Protein AF-0000000084450199 (afdb_homodimer)

Solvent-accessible surface area (backbone atoms only — not comparable to full-atom values): 35442 Å² total; per-residue (Å²): 128,78,52,45,76,38,42,35,34,35,48,80,27,48,44,39,43,38,45,66,74,61,72,38,72,44,80,65,44,39,74,45,68,40,74,38,84,52,64,68,60,46,33,51,41,38,74,77,61,57,73,44,46,26,28,48,34,49,37,42,57,51,51,33,37,44,73,74,66,46,65,63,56,43,25,42,56,40,64,78,24,54,51,70,50,61,66,27,31,33,23,17,51,89,69,32,88,51,70,58,50,50,48,63,31,38,33,25,26,42,45,78,72,38,38,48,30,44,51,41,52,40,46,39,35,76,77,54,64,33,52,70,88,47,31,37,36,34,24,12,20,49,84,43,46,23,58,66,65,84,76,95,67,80,78,62,77,54,93,71,59,68,46,69,38,75,45,82,81,43,17,41,25,50,31,24,74,74,54,76,15,38,25,36,39,33,54,59,74,45,75,47,54,81,70,41,91,51,31,41,48,75,40,79,62,26,68,61,52,50,47,52,47,25,70,74,61,59,45,68,43,67,38,23,26,34,31,24,32,32,68,55,38,72,75,37,63,67,51,50,25,40,49,50,45,27,47,50,51,8,30,50,53,38,52,57,48,59,67,38,66,61,54,43,35,49,103,47,84,55,50,67,58,52,52,53,50,35,36,72,63,56,70,45,76,80,74,71,56,42,60,79,81,36,40,58,30,53,53,46,52,44,49,35,35,31,76,67,28,51,32,97,59,73,71,68,71,73,77,61,35,56,81,65,62,82,73,77,69,74,83,117,128,79,52,46,77,37,43,36,36,35,49,80,29,49,46,40,43,37,45,67,74,59,72,39,72,42,80,67,44,40,76,45,67,40,76,38,82,50,63,66,61,45,34,49,41,38,74,74,63,57,73,44,48,26,27,45,33,49,37,43,57,52,52,35,38,43,71,73,66,47,65,62,55,42,25,42,55,41,63,79,23,54,52,70,50,63,67,28,32,33,25,16,52,91,69,32,85,51,73,59,51,50,48,64,30,40,33,25,26,44,44,78,76,38,38,49,30,45,50,41,52,40,46,39,35,76,76,55,65,32,51,69,88,47,31,35,37,33,24,13,22,48,83,43,47,22,55,60,69,82,73,94,67,81,76,62,76,55,94,67,60,68,46,69,36,75,44,80,81,42,16,40,24,49,31,23,74,76,52,74,15,38,24,37,38,33,53,59,75,44,78,45,54,82,72,40,89,51,31,40,48,74,40,81,61,25,67,60,54,51,47,51,48,24,70,74,61,60,46,69,42,69,39,22,27,33,31,25,31,30,69,57,38,72,75,36,65,66,50,51,26,42,50,49,46,27,48,50,52,7,30,50,54,38,51,57,48,59,66,38,68,62,54,44,37,49,102,47,85,55,50,68,58,53,52,51,50,35,36,72,63,55,71,46,77,82,74,72,56,43,59,78,81,35,41,58,29,54,52,47,52,43,49,35,35,32,77,66,28,51,31,96,59,73,70,66,71,73,79,61,35,54,80,63,63,83,74,78,70,74,83,115

Sequence (664 aa):
MPPLNVNFACALYDRMVPLSTGEVPTPGLNVNFVEVQHPRDIFDRMVANKEFDVSELSASEYITRHVAGDRSFVAIPVFASRVFRHSFICVNTNIIKKPEDLNGKRIGVQLYHMTAAVYIRGILQHEYGVDLSTIEWVQGKMETPGSHGQPSVLPLLKPVNITNNTDPTKSLSDLLESGEVAATIGADIPACLNKVPHVQRLFPNFKDVESDYYKRTGIFPIMHLVAFRREFYEANKFVASALFNALEDSKEIARKRMESLGALRYMLPWLGRDLDEIQETFGGDCWPYGLEENRKTLEAVVQFLYEQNMIERTVPIEELFAPVRRINFRIGMPPLNVNFACALYDRMVPLSTGEVPTPGLNVNFVEVQHPRDIFDRMVANKEFDVSELSASEYITRHVAGDRSFVAIPVFASRVFRHSFICVNTNIIKKPEDLNGKRIGVQLYHMTAAVYIRGILQHEYGVDLSTIEWVQGKMETPGSHGQPSVLPLLKPVNITNNTDPTKSLSDLLESGEVAATIGADIPACLNKVPHVQRLFPNFKDVESDYYKRTGIFPIMHLVAFRREFYEANKFVASALFNALEDSKEIARKRMESLGALRYMLPWLGRDLDEIQETFGGDCWPYGLEENRKTLEAVVQFLYEQNMIERTVPIEELFAPVRRINFRIG

InterPro domains:
  IPR015168 SsuA/THI5-like [PF09084] (28-140)

Radius of gyration: 26.81 Å; Cα contacts (8 Å, |Δi|>4): 1316; chains: 2; bounding box: 63×76×67 Å

Secondary structure (DSSP, 8-state):
-PPEEEEEEE---GGGHHHHTT-S--TTEEEEEEE-SSHHHHHHHHHHH--SSEEEEEHHHHHHHHHTT--SEEEEEEEEEE---GGG-EEETTT-SSGGGGTT-EEEES-TTSHHHHHHHHHHHHHH---GGGPEEEE--SSSSS-------PPPSS---EEE---SS--HHHHHHHTSSSEEESSS--TTTTTSTTEEES-TTHHHHHHHHHHHH----EEEEEEEEHHHHHH-TTHHHHHHHHHHHHHHHHHHHHH-TTS-SSS-TTHHHHHHHHHHHHSS-SS--SSGGGHHHHHHHHHHHHHTTSSSS---GGGGB-----------/-PPEEEEEEE---GGGHHHHTT-S--TTEEEEEEE-SSHHHHHHHHHHH--SSEEEEEHHHHHHHHHTT--SEEEEEEEEEE---GGG-EEETTT-SSGGGGTT-EEEES-TTSHHHHHHHHHHHHHH---GGGPEEEE--SSSSS-------PPPSS---EEE---SS--HHHHHHHTSSSEEESSS--TTTTTSTTEEES-TTHHHHHHHHHHHH----EEEEEEEEHHHHHH-TTHHHHHHHHHHHHHHHHHHHHH-TTS-SSS-TTHHHHHHHHHHHHSS-SS--SSGGGHHHHHHHHHHHHHTTSSSS---GGGGB-----------

Structure (mmCIF, N/CA/C/O backbone):
data_AF-0000000084450199-model_v1
#
loop_
_entity.id
_entity.type
_entity.pdbx_description
1 polymer 'SsuA/THI5-like domain-containing protein'
#
loop_
_atom_site.group_PDB
_atom_site.id
_atom_site.type_symbol
_atom_site.label_atom_id
_atom_site.label_alt_id
_atom_site.label_comp_id
_atom_site.label_asym_id
_atom_site.label_entity_id
_atom_site.label_seq_id
_atom_site.pdbx_PDB_ins_code
_atom_site.Cartn_x
_atom_site.Cartn_y
_atom_site.Cartn_z
_atom_site.occupancy
_atom_site.B_iso_or_equiv
_atom_site.auth_seq_id
_atom_site.auth_comp_id
_atom_site.auth_asym_id
_atom_site.auth_atom_id
_atom_site.pdbx_PDB_model_num
ATOM 1 N N . MET A 1 1 ? 24.859 21.297 -21.969 1 72.12 1 MET A N 1
ATOM 2 C CA . MET A 1 1 ? 25.078 21.641 -20.578 1 72.12 1 MET A CA 1
ATOM 3 C C . MET A 1 1 ? 24.703 20.5 -19.656 1 72.12 1 MET A C 1
ATOM 5 O O . MET A 1 1 ? 23.828 19.688 -19.984 1 72.12 1 MET A O 1
ATOM 9 N N . PRO A 1 2 ? 25.453 20.391 -18.688 1 90.44 2 PRO A N 1
ATOM 10 C CA . PRO A 1 2 ? 25.125 19.312 -17.766 1 90.44 2 PRO A CA 1
ATOM 11 C C . PRO A 1 2 ? 23.75 19.484 -17.109 1 90.44 2 PRO A C 1
ATOM 13 O O . PRO A 1 2 ? 23.266 20.609 -16.984 1 90.44 2 PRO A O 1
ATOM 16 N N . PRO A 1 3 ? 23.062 18.438 -16.906 1 94.31 3 PRO A N 1
ATOM 17 C CA . PRO A 1 3 ? 21.766 18.516 -16.234 1 94.31 3 PRO A CA 1
ATOM 18 C C . PRO A 1 3 ? 21.859 19.234 -14.875 1 94.31 3 PRO A C 1
ATOM 20 O O . PRO A 1 3 ? 22.922 19.219 -14.25 1 94.31 3 PRO A O 1
ATOM 23 N N . LEU A 1 4 ? 20.859 19.984 -14.555 1 97.5 4 LEU A N 1
ATOM 24 C CA . LEU A 1 4 ? 20.781 20.688 -13.273 1 97.5 4 LEU A CA 1
ATOM 25 C C . LEU A 1 4 ? 20.625 19.688 -12.125 1 97.5 4 LEU A C 1
ATOM 27 O O . LEU A 1 4 ? 19.719 18.844 -12.148 1 97.5 4 LEU A O 1
ATOM 31 N N . ASN A 1 5 ? 21.484 19.766 -11.18 1 97.62 5 ASN A N 1
ATOM 32 C CA . ASN A 1 5 ? 21.344 18.938 -9.977 1 97.62 5 ASN A CA 1
ATOM 33 C C . ASN A 1 5 ? 20.203 19.438 -9.094 1 97.62 5 ASN A C 1
ATOM 35 O O . ASN A 1 5 ? 20.094 20.625 -8.82 1 97.62 5 ASN A O 1
ATOM 39 N N . VAL A 1 6 ? 19.328 18.562 -8.703 1 98.25 6 VAL A N 1
ATOM 40 C CA . VAL A 1 6 ? 18.188 18.891 -7.863 1 98.25 6 VAL A CA 1
ATOM 41 C C . VAL A 1 6 ? 18.125 17.938 -6.672 1 98.25 6 VAL A C 1
ATOM 43 O O . VAL A 1 6 ? 17.922 16.734 -6.848 1 98.25 6 VAL A O 1
ATOM 46 N N . ASN A 1 7 ? 18.344 18.422 -5.441 1 98.44 7 ASN A N 1
ATOM 47 C CA . ASN A 1 7 ? 18.141 17.641 -4.227 1 98.44 7 ASN A CA 1
ATOM 48 C C . ASN A 1 7 ? 16.672 17.625 -3.799 1 98.44 7 ASN A C 1
ATOM 50 O O . ASN A 1 7 ? 16.172 18.641 -3.309 1 98.44 7 ASN A O 1
ATOM 54 N N . PHE A 1 8 ? 16 16.453 -3.977 1 98.56 8 PHE A N 1
ATOM 55 C CA . PHE A 1 8 ? 14.578 16.297 -3.691 1 98.56 8 PHE A CA 1
ATOM 56 C C . PHE A 1 8 ? 14.359 15.406 -2.473 1 98.56 8 PHE A C 1
ATOM 58 O O . PHE A 1 8 ? 14.578 14.195 -2.537 1 98.56 8 PHE A O 1
ATOM 65 N N . ALA A 1 9 ? 13.906 15.977 -1.361 1 98.56 9 ALA A N 1
ATOM 66 C CA . ALA A 1 9 ? 13.648 15.219 -0.141 1 98.56 9 ALA A CA 1
ATOM 67 C C . ALA A 1 9 ? 12.18 14.812 -0.057 1 98.56 9 ALA A C 1
ATOM 69 O O . ALA A 1 9 ? 11.281 15.648 -0.179 1 98.56 9 ALA A O 1
ATOM 70 N N . CYS A 1 10 ? 11.922 13.57 0.106 1 98.12 10 CYS A N 1
ATOM 71 C CA . CYS A 1 10 ? 10.57 13.008 0.173 1 98.12 10 CYS A CA 1
ATOM 72 C C . CYS A 1 10 ? 10.602 11.609 0.78 1 98.12 10 CYS A C 1
ATOM 74 O O . CYS A 1 10 ? 11.633 10.945 0.767 1 98.12 10 CYS A O 1
ATOM 76 N N . ALA A 1 11 ? 9.555 11.258 1.49 1 96.62 11 ALA A N 1
ATOM 77 C CA . ALA A 1 11 ? 9.43 9.836 1.825 1 96.62 11 ALA A CA 1
ATOM 78 C C . ALA A 1 11 ? 9.344 8.984 0.566 1 96.62 11 ALA A C 1
ATOM 80 O O . ALA A 1 11 ? 8.898 9.453 -0.483 1 96.62 11 ALA A O 1
ATOM 81 N N . LEU A 1 12 ? 9.773 7.785 0.641 1 96.56 12 LEU A N 1
ATOM 82 C CA . LEU A 1 12 ? 9.797 6.918 -0.532 1 96.56 12 LEU A CA 1
ATOM 83 C C . LEU A 1 12 ? 8.477 6.184 -0.693 1 96.56 12 LEU A C 1
ATOM 85 O O . LEU A 1 12 ? 8.422 4.957 -0.588 1 96.56 12 LEU A O 1
ATOM 89 N N . TYR A 1 13 ? 7.414 6.93 -0.997 1 97.69 13 TYR A N 1
ATOM 90 C CA . TYR A 1 13 ? 6.113 6.363 -1.343 1 97.69 13 TYR A CA 1
ATOM 91 C C . TYR A 1 13 ? 6.191 5.578 -2.646 1 97.69 13 TYR A C 1
ATOM 93 O O . TYR A 1 13 ? 7.137 5.742 -3.422 1 97.69 13 TYR A O 1
ATOM 101 N N . ASP A 1 14 ? 5.172 4.699 -2.863 1 98 14 ASP A N 1
ATOM 102 C CA . ASP A 1 14 ? 5.172 3.906 -4.09 1 98 14 ASP A CA 1
ATOM 103 C C . ASP A 1 14 ? 5.289 4.801 -5.32 1 98 14 ASP A C 1
ATOM 105 O O . ASP A 1 14 ? 6.039 4.496 -6.246 1 98 14 ASP A O 1
ATOM 109 N N . ARG A 1 15 ? 4.629 5.992 -5.312 1 98.44 15 ARG A N 1
ATOM 110 C CA . ARG A 1 15 ? 4.566 6.902 -6.453 1 98.44 15 ARG A CA 1
ATOM 111 C C . ARG A 1 15 ? 5.914 7.586 -6.68 1 98.44 15 ARG A C 1
ATOM 113 O O . ARG A 1 15 ? 6.137 8.195 -7.73 1 98.44 15 ARG A O 1
ATOM 120 N N . MET A 1 16 ? 6.898 7.453 -5.754 1 98.38 16 MET A N 1
ATOM 121 C CA . MET A 1 16 ? 8.211 8.078 -5.859 1 98.38 16 MET A CA 1
ATOM 122 C C . MET A 1 16 ? 9.273 7.066 -6.281 1 98.38 16 MET A C 1
ATOM 124 O O . MET A 1 16 ? 10.359 7.441 -6.711 1 98.38 16 MET A O 1
ATOM 128 N N . VAL A 1 17 ? 8.969 5.793 -6.195 1 97.31 17 VAL A N 1
ATOM 129 C CA . VAL A 1 17 ? 9.953 4.727 -6.359 1 97.31 17 VAL A CA 1
ATOM 130 C C . VAL A 1 17 ? 10.508 4.754 -7.781 1 97.31 17 VAL A C 1
ATOM 132 O O . VAL A 1 17 ? 11.727 4.727 -7.98 1 97.31 17 VAL A O 1
ATOM 135 N N . PRO A 1 18 ? 9.633 4.867 -8.852 1 97.25 18 PRO A N 1
ATOM 136 C CA . PRO A 1 18 ? 10.211 4.871 -10.188 1 97.25 18 PRO A CA 1
ATOM 137 C C . PRO A 1 18 ? 11.18 6.035 -10.414 1 97.25 18 PRO A C 1
ATOM 139 O O . PRO A 1 18 ? 12.164 5.895 -11.141 1 97.25 18 PRO A O 1
ATOM 142 N N . LEU A 1 19 ? 10.906 7.18 -9.797 1 97.62 19 LEU A N 1
ATOM 143 C CA . LEU A 1 19 ? 11.844 8.297 -9.891 1 97.62 19 LEU A CA 1
ATOM 144 C C . LEU A 1 19 ? 13.133 7.996 -9.133 1 97.62 19 LEU A C 1
ATOM 146 O O . LEU A 1 19 ? 14.227 8.203 -9.648 1 97.62 19 LEU A O 1
ATOM 150 N N . SER A 1 20 ? 13.023 7.473 -7.918 1 96.31 20 SER A N 1
ATOM 151 C CA . SER A 1 20 ? 14.156 7.238 -7.035 1 96.31 20 SER A CA 1
ATOM 152 C C . SER A 1 20 ? 15.102 6.191 -7.613 1 96.31 20 SER A C 1
ATOM 154 O O . SER A 1 20 ? 16.312 6.246 -7.383 1 96.31 20 SER A O 1
ATOM 156 N N . THR A 1 21 ? 14.547 5.25 -8.359 1 92.75 21 THR A N 1
ATOM 157 C CA . THR A 1 21 ? 15.359 4.164 -8.891 1 92.75 21 THR A CA 1
ATOM 158 C C . THR A 1 21 ? 15.906 4.527 -10.273 1 92.75 21 THR A C 1
ATOM 160 O O . THR A 1 21 ? 16.625 3.732 -10.891 1 92.75 21 THR A O 1
ATOM 163 N N . GLY A 1 22 ? 15.477 5.719 -10.812 1 93.5 22 GLY A N 1
ATOM 164 C CA . GLY A 1 22 ? 16.016 6.191 -12.078 1 93.5 22 GLY A CA 1
ATOM 165 C C . GLY A 1 22 ? 15.258 5.68 -13.281 1 93.5 22 GLY A C 1
ATOM 166 O O . GLY A 1 22 ? 15.711 5.816 -14.422 1 93.5 22 GLY A O 1
ATOM 167 N N . GLU A 1 23 ? 14.133 5.121 -13.047 1 92.81 23 GLU A N 1
ATOM 168 C CA . GLU A 1 23 ? 13.352 4.551 -14.133 1 92.81 23 GLU A CA 1
ATOM 169 C C . GLU A 1 23 ? 12.695 5.641 -14.977 1 92.81 23 GLU A C 1
ATOM 171 O O . GLU A 1 23 ? 12.398 5.43 -16.156 1 92.81 23 GLU A O 1
ATOM 176 N N . VAL A 1 24 ? 12.438 6.797 -14.375 1 95.25 24 VAL A N 1
ATOM 177 C CA . VAL A 1 24 ? 11.742 7.895 -15.047 1 95.25 24 VAL A CA 1
ATOM 178 C C . VAL A 1 24 ? 12.766 8.852 -15.648 1 95.25 24 VAL A C 1
ATOM 180 O O . VAL A 1 24 ? 13.711 9.266 -14.977 1 95.25 24 VAL A O 1
ATOM 183 N N . PRO A 1 25 ? 12.57 9.172 -16.922 1 92.12 25 PRO A N 1
ATOM 184 C CA . PRO A 1 25 ? 13.43 10.211 -17.5 1 92.12 25 PRO A CA 1
ATOM 185 C C . PRO A 1 25 ? 13.234 11.57 -16.828 1 92.12 25 PRO A C 1
ATOM 187 O O . PRO A 1 25 ? 12.109 11.938 -16.484 1 92.12 25 PRO A O 1
ATOM 190 N N . THR A 1 26 ? 14.266 12.242 -16.594 1 94.12 26 THR A N 1
ATOM 191 C CA . THR A 1 26 ? 14.25 13.586 -16.016 1 94.12 26 THR A CA 1
ATOM 192 C C . THR A 1 26 ? 15.031 14.555 -16.906 1 94.12 26 THR A C 1
ATOM 194 O O . THR A 1 26 ? 16.078 15.07 -16.484 1 94.12 26 THR A O 1
ATOM 197 N N . PRO A 1 27 ? 14.492 14.852 -18.078 1 91.88 27 PRO A N 1
ATOM 198 C CA . PRO A 1 27 ? 15.25 15.711 -18.984 1 91.88 27 PRO A CA 1
ATOM 199 C C . PRO A 1 27 ? 15.648 17.047 -18.344 1 91.88 27 PRO A C 1
ATOM 201 O O . PRO A 1 27 ? 14.797 17.75 -17.797 1 91.88 27 PRO A O 1
ATOM 204 N N . GLY A 1 28 ? 16.953 17.281 -18.422 1 95.31 28 GLY A N 1
ATOM 205 C CA . GLY A 1 28 ? 17.484 18.531 -17.922 1 95.31 28 GLY A CA 1
ATOM 206 C C . GLY A 1 28 ? 17.781 18.516 -16.438 1 95.31 28 GLY A C 1
ATOM 207 O O . GLY A 1 28 ? 18.297 19.484 -15.883 1 95.31 28 GLY A O 1
ATOM 208 N N . LEU A 1 29 ? 17.453 17.375 -15.805 1 97.5 29 LEU A N 1
ATOM 209 C CA . LEU A 1 29 ? 17.641 17.297 -14.359 1 97.5 29 LEU A CA 1
ATOM 210 C C . LEU A 1 29 ? 18.484 16.094 -13.977 1 97.5 29 LEU A C 1
ATOM 212 O O . LEU A 1 29 ? 18.453 15.07 -14.672 1 97.5 29 LEU A O 1
ATOM 216 N N . ASN A 1 30 ? 19.281 16.297 -13.109 1 97.44 30 ASN A N 1
ATOM 217 C CA . ASN A 1 30 ? 19.875 15.227 -12.305 1 97.44 30 ASN A CA 1
ATOM 218 C C . ASN A 1 30 ? 19.297 15.211 -10.891 1 97.44 30 ASN A C 1
ATOM 220 O O . ASN A 1 30 ? 19.797 15.922 -10.008 1 97.44 30 ASN A O 1
ATOM 224 N N . VAL A 1 31 ? 18.297 14.32 -10.664 1 97.88 31 VAL A N 1
ATOM 225 C CA . VAL A 1 31 ? 17.547 14.352 -9.414 1 97.88 31 VAL A CA 1
ATOM 226 C C . VAL A 1 31 ? 18.25 13.469 -8.375 1 97.88 31 VAL A C 1
ATOM 228 O O . VAL A 1 31 ? 18.375 12.258 -8.57 1 97.88 31 VAL A O 1
ATOM 231 N N . ASN A 1 32 ? 18.766 14.062 -7.426 1 97.69 32 ASN A N 1
ATOM 232 C CA . ASN A 1 32 ? 19.203 13.359 -6.227 1 97.69 32 ASN A CA 1
ATOM 233 C C . ASN A 1 32 ? 18.078 13.18 -5.227 1 97.69 32 ASN A C 1
ATOM 235 O O . ASN A 1 32 ? 17.766 14.094 -4.457 1 97.69 32 ASN A O 1
ATOM 239 N N . PHE A 1 33 ? 17.453 11.961 -5.219 1 97.25 33 PHE A N 1
ATOM 240 C CA . PHE A 1 33 ? 16.344 11.672 -4.316 1 97.25 33 PHE A CA 1
ATOM 241 C C . PHE A 1 33 ? 16.859 11.422 -2.902 1 97.25 33 PHE A C 1
ATOM 243 O O . PHE A 1 33 ? 17.562 10.445 -2.658 1 97.25 33 PHE A O 1
ATOM 250 N N . VAL A 1 34 ? 16.5 12.266 -2.023 1 97.19 34 VAL A N 1
ATOM 251 C CA . VAL A 1 34 ? 16.891 12.148 -0.622 1 97.19 34 VAL A CA 1
ATOM 252 C C . VAL A 1 34 ? 15.734 11.562 0.191 1 97.19 34 VAL A C 1
ATOM 254 O O . VAL A 1 34 ? 14.805 12.281 0.571 1 97.19 34 VAL A O 1
ATOM 257 N N . GLU A 1 35 ? 15.867 10.32 0.477 1 95.19 35 GLU A N 1
ATOM 258 C CA . GLU A 1 35 ? 14.805 9.633 1.206 1 95.19 35 GLU A CA 1
ATOM 259 C C . GLU A 1 35 ? 14.836 9.984 2.689 1 95.19 35 GLU A C 1
ATOM 261 O O . GLU A 1 35 ? 15.867 9.828 3.352 1 95.19 35 GLU A O 1
ATOM 266 N N . VAL A 1 36 ? 13.719 10.516 3.154 1 92.5 36 VAL A N 1
ATOM 267 C CA . VAL A 1 36 ? 13.5 10.758 4.574 1 92.5 36 VAL A CA 1
ATOM 268 C C . VAL A 1 36 ? 12.195 10.102 5.016 1 92.5 36 VAL A C 1
ATOM 270 O O . VAL A 1 36 ? 11.141 10.352 4.434 1 92.5 36 VAL A O 1
ATOM 273 N N . GLN A 1 37 ? 12.234 9.273 5.961 1 86.38 37 GLN A N 1
ATOM 274 C CA . GLN A 1 37 ? 11.117 8.391 6.273 1 86.38 37 GLN A CA 1
ATOM 275 C C . GLN A 1 37 ? 9.969 9.164 6.918 1 86.38 37 GLN A C 1
ATOM 277 O O . GLN A 1 37 ? 8.805 8.992 6.543 1 86.38 37 GLN A O 1
ATOM 282 N N . HIS A 1 38 ? 10.289 10.039 7.801 1 87.62 38 HIS A N 1
ATOM 283 C CA . HIS A 1 38 ? 9.227 10.75 8.516 1 87.62 38 HIS A CA 1
ATOM 284 C C . HIS A 1 38 ? 9 12.141 7.93 1 87.62 38 HIS A C 1
ATOM 286 O O . HIS A 1 38 ? 9.898 12.984 7.973 1 87.62 38 HIS A O 1
ATOM 292 N N . PRO A 1 39 ? 7.836 12.445 7.5 1 90.25 39 PRO A N 1
ATOM 293 C CA . PRO A 1 39 ? 7.559 13.727 6.84 1 90.25 39 PRO A CA 1
ATOM 294 C C . PRO A 1 39 ? 7.906 14.93 7.715 1 90.25 39 PRO A C 1
ATOM 296 O O . PRO A 1 39 ? 8.438 15.93 7.223 1 90.25 39 PRO A O 1
ATOM 299 N N . ARG A 1 40 ? 7.652 14.82 8.984 1 85.94 40 ARG A N 1
ATOM 300 C CA . ARG A 1 40 ? 7.922 15.945 9.883 1 85.94 40 ARG A CA 1
ATOM 301 C C . ARG A 1 40 ? 9.398 16.328 9.852 1 85.94 40 ARG A C 1
ATOM 303 O O . ARG A 1 40 ? 9.742 17.5 9.953 1 85.94 40 ARG A O 1
ATOM 310 N N . ASP A 1 41 ? 10.227 15.328 9.734 1 89.12 41 ASP A N 1
ATOM 311 C CA . ASP A 1 41 ? 11.664 15.586 9.633 1 89.12 41 ASP A CA 1
ATOM 312 C C . ASP A 1 41 ? 11.984 16.375 8.367 1 89.12 41 ASP A C 1
ATOM 314 O O . ASP A 1 41 ? 12.852 17.266 8.391 1 89.12 41 ASP A O 1
ATOM 318 N N . ILE A 1 42 ? 11.328 16.125 7.309 1 92.88 42 ILE A N 1
ATOM 319 C CA . ILE A 1 42 ? 11.523 16.828 6.043 1 92.88 42 ILE A CA 1
ATOM 320 C C . ILE A 1 42 ? 11.086 18.297 6.188 1 92.88 42 ILE A C 1
ATOM 322 O O . ILE A 1 42 ? 11.82 19.203 5.812 1 92.88 42 ILE A O 1
ATOM 326 N N . PHE A 1 43 ? 9.922 18.453 6.766 1 91.38 43 PHE A N 1
ATOM 327 C CA . PHE A 1 43 ? 9.336 19.781 6.902 1 91.38 43 PHE A CA 1
ATOM 328 C C . PHE A 1 43 ? 10.234 20.688 7.734 1 91.38 43 PHE A C 1
ATOM 330 O O . PHE A 1 43 ? 10.539 21.812 7.328 1 91.38 43 PHE A O 1
ATOM 337 N N . ASP A 1 44 ? 10.656 20.125 8.852 1 88.44 44 ASP A N 1
ATOM 338 C CA . ASP A 1 44 ? 11.477 20.906 9.773 1 88.44 44 ASP A CA 1
ATOM 339 C C . ASP A 1 44 ? 12.812 21.281 9.125 1 88.44 44 ASP A C 1
ATOM 341 O O . ASP A 1 44 ? 13.258 22.438 9.242 1 88.44 44 ASP A O 1
ATOM 345 N N . ARG A 1 45 ? 13.406 20.375 8.469 1 91.38 45 ARG A N 1
ATOM 346 C CA . ARG A 1 45 ? 14.688 20.625 7.812 1 91.38 45 ARG A CA 1
ATOM 347 C C . ARG A 1 45 ? 14.539 21.625 6.676 1 91.38 45 ARG A C 1
ATOM 349 O O . ARG A 1 45 ? 15.422 22.469 6.469 1 91.38 45 ARG A O 1
ATOM 356 N N . MET A 1 46 ? 13.438 21.562 5.953 1 92.62 46 MET A N 1
ATOM 357 C CA . MET A 1 46 ? 13.211 22.453 4.824 1 92.62 46 MET A CA 1
ATOM 358 C C . MET A 1 46 ? 12.844 23.859 5.305 1 92.62 46 MET A C 1
ATOM 360 O O . MET A 1 46 ? 13.43 24.844 4.859 1 92.62 46 MET A O 1
ATOM 364 N N . VAL A 1 47 ? 11.906 23.969 6.219 1 88.31 47 VAL A N 1
ATOM 365 C CA . VAL A 1 47 ? 11.367 25.25 6.656 1 88.31 47 VAL A CA 1
ATOM 366 C C . VAL A 1 47 ? 12.406 25.969 7.512 1 88.31 47 VAL A C 1
ATOM 368 O O . VAL A 1 47 ? 12.609 27.188 7.359 1 88.31 47 VAL A O 1
ATOM 371 N N . ALA A 1 48 ? 13.094 25.219 8.352 1 85.25 48 ALA A N 1
ATOM 372 C CA . ALA A 1 48 ? 14.031 25.859 9.281 1 85.25 48 ALA A CA 1
ATOM 373 C C . ALA A 1 48 ? 15.352 26.172 8.594 1 85.25 48 ALA A C 1
ATOM 375 O O . ALA A 1 48 ? 15.938 27.234 8.812 1 85.25 48 ALA A O 1
ATOM 376 N N . ASN A 1 49 ? 15.766 25.203 7.73 1 89.25 49 ASN A N 1
ATOM 377 C CA . ASN A 1 49 ? 17.156 25.297 7.281 1 89.25 49 ASN A CA 1
ATOM 378 C C . ASN A 1 49 ? 17.25 25.375 5.762 1 89.25 49 ASN A C 1
ATOM 380 O O . ASN A 1 49 ? 18.328 25.547 5.211 1 89.25 49 ASN A O 1
ATOM 384 N N . LYS A 1 50 ? 16.188 25.234 5.094 1 91.81 50 LYS A N 1
ATOM 385 C CA . LYS A 1 50 ? 16.188 25.25 3.635 1 91.81 50 LYS A CA 1
ATOM 386 C C . LYS A 1 50 ? 17.266 24.312 3.074 1 91.81 50 LYS A C 1
ATOM 388 O O . LYS A 1 50 ? 18.062 24.719 2.225 1 91.81 50 LYS A O 1
ATOM 393 N N . GLU A 1 51 ? 17.25 23.094 3.559 1 94.69 51 GLU A N 1
ATOM 394 C CA . GLU A 1 51 ? 18.312 22.141 3.324 1 94.69 51 GLU A CA 1
ATOM 395 C C . GLU A 1 51 ? 18.234 21.562 1.916 1 94.69 51 GLU A C 1
ATOM 397 O O . GLU A 1 51 ? 19.234 21.078 1.381 1 94.69 51 GLU A O 1
ATOM 402 N N . PHE A 1 52 ? 17.125 21.562 1.309 1 98.19 52 PHE A N 1
ATOM 403 C CA . PHE A 1 52 ? 16.906 20.906 0.028 1 98.19 52 PHE A CA 1
ATOM 404 C C . PHE A 1 52 ? 16.484 21.906 -1.039 1 98.19 52 PHE A C 1
ATOM 406 O O . PHE A 1 52 ? 16.031 23.016 -0.719 1 98.19 52 PHE A O 1
ATOM 413 N N . ASP A 1 53 ? 16.703 21.609 -2.326 1 98.5 53 ASP A N 1
ATOM 414 C CA . ASP A 1 53 ? 16.219 22.453 -3.416 1 98.5 53 ASP A CA 1
ATOM 415 C C . ASP A 1 53 ? 14.695 22.359 -3.537 1 98.5 53 ASP A C 1
ATOM 417 O O . ASP A 1 53 ? 14.031 23.328 -3.887 1 98.5 53 ASP A O 1
ATOM 421 N N . VAL A 1 54 ? 14.211 21.172 -3.314 1 98.56 54 VAL A N 1
ATOM 422 C CA . VAL A 1 54 ? 12.789 20.859 -3.383 1 98.56 54 VAL A CA 1
ATOM 423 C C . VAL A 1 54 ? 12.461 19.734 -2.395 1 98.56 54 VAL A C 1
ATOM 425 O O . VAL A 1 54 ? 13.312 18.906 -2.088 1 98.56 54 VAL A O 1
ATOM 428 N N . SER A 1 55 ? 11.227 19.75 -1.796 1 98.5 55 SER A N 1
ATOM 429 C CA . SER A 1 55 ? 10.859 18.703 -0.841 1 98.5 55 SER A CA 1
ATOM 430 C C . SER A 1 55 ? 9.352 18.562 -0.728 1 98.5 55 SER A C 1
ATOM 432 O O . SER A 1 55 ? 8.602 19.438 -1.189 1 98.5 55 SER A O 1
ATOM 434 N N . GLU A 1 56 ? 8.992 17.438 -0.196 1 97.88 56 GLU A N 1
ATOM 435 C CA . GLU A 1 56 ? 7.652 17.297 0.371 1 97.88 56 GLU A CA 1
ATOM 436 C C . GLU A 1 56 ? 7.422 18.281 1.512 1 97.88 56 GLU A C 1
ATOM 438 O O . GLU A 1 56 ? 8.32 18.531 2.318 1 97.88 56 GLU A O 1
ATOM 443 N N . LEU A 1 57 ? 6.238 18.922 1.556 1 97.19 57 LEU A N 1
ATOM 444 C CA . LEU A 1 57 ? 5.91 19.906 2.576 1 97.19 57 LEU A CA 1
ATOM 445 C C . LEU A 1 57 ? 4.441 19.797 2.98 1 97.19 57 LEU A C 1
ATOM 447 O O . LEU A 1 57 ? 3.596 19.422 2.168 1 97.19 57 LEU A O 1
ATOM 451 N N . SER A 1 58 ? 4.16 20.109 4.223 1 96.5 58 SER A N 1
ATOM 452 C CA . SER A 1 58 ? 2.787 20.141 4.711 1 96.5 58 SER A CA 1
ATOM 453 C C . SER A 1 58 ? 1.941 21.141 3.939 1 96.5 58 SER A C 1
ATOM 455 O O . SER A 1 58 ? 2.344 22.297 3.762 1 96.5 58 SER A O 1
ATOM 457 N N . ALA A 1 59 ? 0.75 20.734 3.518 1 97.88 59 ALA A N 1
ATOM 458 C CA . ALA A 1 59 ? -0.123 21.609 2.75 1 97.88 59 ALA A CA 1
ATOM 459 C C . ALA A 1 59 ? -0.568 22.812 3.59 1 97.88 59 ALA A C 1
ATOM 461 O O . ALA A 1 59 ? -0.481 23.953 3.145 1 97.88 59 ALA A O 1
ATOM 462 N N . SER A 1 60 ? -0.982 22.531 4.789 1 96.94 60 SER A N 1
ATOM 463 C CA . SER A 1 60 ? -1.455 23.609 5.648 1 96.94 60 SER A CA 1
ATOM 464 C C . SER A 1 60 ? -0.335 24.594 5.965 1 96.94 60 SER A C 1
ATOM 466 O O . SER A 1 60 ? -0.542 25.812 5.934 1 96.94 60 SER A O 1
ATOM 468 N N . GLU A 1 61 ? 0.832 24.062 6.262 1 94.06 61 GLU A N 1
ATOM 469 C CA . GLU A 1 61 ? 1.965 24.938 6.574 1 94.06 61 GLU A CA 1
ATOM 470 C C . GLU A 1 61 ? 2.334 25.812 5.383 1 94.06 61 GLU A C 1
ATOM 472 O O . GLU A 1 61 ? 2.578 27 5.539 1 94.06 61 GLU A O 1
ATOM 477 N N . TYR A 1 62 ? 2.404 25.25 4.258 1 97.12 62 TYR A N 1
ATOM 478 C CA . TYR A 1 62 ? 2.758 26 3.053 1 97.12 62 TYR A CA 1
ATOM 479 C C . TYR A 1 62 ? 1.762 27.109 2.787 1 97.12 62 TYR A C 1
ATOM 481 O O . TYR A 1 62 ? 2.154 28.266 2.58 1 97.12 62 TYR A O 1
ATOM 489 N N . ILE A 1 63 ? 0.466 26.797 2.812 1 98.25 63 ILE A N 1
ATOM 490 C CA . ILE A 1 63 ? -0.577 27.75 2.457 1 98.25 63 ILE A CA 1
ATOM 491 C C . ILE A 1 63 ? -0.621 28.875 3.49 1 98.25 63 ILE A C 1
ATOM 493 O O . ILE A 1 63 ? -0.728 30.047 3.135 1 98.25 63 ILE A O 1
ATOM 497 N N . THR A 1 64 ? -0.561 28.516 4.75 1 97.25 64 THR A N 1
ATOM 498 C CA . THR A 1 64 ? -0.599 29.516 5.816 1 97.25 64 THR A CA 1
ATOM 499 C C . THR A 1 64 ? 0.562 30.5 5.68 1 97.25 64 THR A C 1
ATOM 501 O O . THR A 1 64 ? 0.37 31.703 5.781 1 97.25 64 THR A O 1
ATOM 504 N N . ARG A 1 65 ? 1.738 30 5.398 1 95.5 65 ARG A N 1
ATOM 505 C CA . ARG A 1 65 ? 2.908 30.844 5.219 1 95.5 65 ARG A CA 1
ATOM 506 C C . ARG A 1 65 ? 2.754 31.734 3.99 1 95.5 65 ARG A C 1
ATOM 508 O O . ARG A 1 65 ? 3.059 32.938 4.039 1 95.5 65 ARG A O 1
ATOM 515 N N . HIS A 1 66 ? 2.307 31.141 2.969 1 97 66 HIS A N 1
ATOM 516 C CA . HIS A 1 66 ? 2.119 31.891 1.727 1 97 66 HIS A CA 1
ATOM 517 C C . HIS A 1 66 ? 1.162 33.062 1.921 1 97 66 HIS A C 1
ATOM 519 O O . HIS A 1 66 ? 1.455 34.188 1.503 1 97 66 HIS A O 1
ATOM 525 N N . VAL A 1 67 ? 0.048 32.781 2.525 1 97.44 67 VAL A N 1
ATOM 526 C CA . VAL A 1 67 ? -0.98 33.812 2.705 1 97.44 67 VAL A CA 1
ATOM 527 C C . VAL A 1 67 ? -0.485 34.875 3.678 1 97.44 67 VAL A C 1
ATOM 529 O O . VAL A 1 67 ? -0.834 36.062 3.549 1 97.44 67 VAL A O 1
ATOM 532 N N . ALA A 1 68 ? 0.399 34.531 4.609 1 96.56 68 ALA A N 1
ATOM 533 C CA . ALA A 1 68 ? 0.967 35.469 5.578 1 96.56 68 ALA A CA 1
ATOM 534 C C . ALA A 1 68 ? 2.059 36.312 4.941 1 96.56 68 ALA A C 1
ATOM 536 O O . ALA A 1 68 ? 2.615 37.188 5.59 1 96.56 68 ALA A O 1
ATOM 537 N N . GLY A 1 69 ? 2.416 36 3.701 1 96.44 69 GLY A N 1
ATOM 538 C CA . GLY A 1 69 ? 3.363 36.844 2.979 1 96.44 69 GLY A CA 1
ATOM 539 C C . GLY A 1 69 ? 4.742 36.219 2.865 1 96.44 69 GLY A C 1
ATOM 540 O O . GLY A 1 69 ? 5.648 36.812 2.277 1 96.44 69 GLY A O 1
ATOM 541 N N . ASP A 1 70 ? 4.848 35 3.463 1 94.38 70 ASP A N 1
ATOM 542 C CA . ASP A 1 70 ? 6.102 34.281 3.33 1 94.38 70 ASP A CA 1
ATOM 543 C C . ASP A 1 70 ? 6.234 33.656 1.942 1 94.38 70 ASP A C 1
ATOM 545 O O . ASP A 1 70 ? 5.445 32.781 1.573 1 94.38 70 ASP A O 1
ATOM 549 N N . ARG A 1 71 ? 7.262 34.062 1.234 1 94.06 71 ARG A N 1
ATOM 550 C CA . ARG A 1 71 ? 7.438 33.594 -0.141 1 94.06 71 ARG A CA 1
ATOM 551 C C . ARG A 1 71 ? 8.688 32.75 -0.278 1 94.06 71 ARG A C 1
ATOM 553 O O . ARG A 1 71 ? 9.273 32.656 -1.356 1 94.06 71 ARG A O 1
ATOM 560 N N . SER A 1 72 ? 9.008 32.125 0.765 1 95.38 72 SER A N 1
ATOM 561 C CA . SER A 1 72 ? 10.242 31.344 0.796 1 95.38 72 SER A CA 1
ATOM 562 C C . SER A 1 72 ? 10.133 30.094 -0.066 1 95.38 72 SER A C 1
ATOM 564 O O . SER A 1 72 ? 11.148 29.516 -0.469 1 95.38 72 SER A O 1
ATOM 566 N N . PHE A 1 73 ? 8.898 29.703 -0.355 1 97.62 73 PHE A N 1
ATOM 567 C CA . PHE A 1 73 ? 8.703 28.453 -1.081 1 97.62 73 PHE A CA 1
ATOM 568 C C . PHE A 1 73 ? 7.758 28.656 -2.262 1 97.62 73 PHE A C 1
ATOM 570 O O . PHE A 1 73 ? 6.938 29.578 -2.254 1 97.62 73 PHE A O 1
ATOM 577 N N . VAL A 1 74 ? 7.949 27.875 -3.266 1 97.75 74 VAL A N 1
ATOM 578 C CA . VAL A 1 74 ? 7.086 27.812 -4.438 1 97.75 74 VAL A CA 1
ATOM 579 C C . VAL A 1 74 ? 6.672 26.359 -4.695 1 97.75 74 VAL A C 1
ATOM 581 O O . VAL A 1 74 ? 7.516 25.516 -4.961 1 97.75 74 VAL A O 1
ATOM 584 N N . ALA A 1 75 ? 5.383 26.094 -4.645 1 98.69 75 ALA A N 1
ATOM 585 C CA . ALA A 1 75 ? 4.902 24.719 -4.77 1 98.69 75 ALA A CA 1
ATOM 586 C C . ALA A 1 75 ? 4.531 24.406 -6.215 1 98.69 75 ALA A C 1
ATOM 588 O O . ALA A 1 75 ? 4.27 25.297 -7.012 1 98.69 75 ALA A O 1
ATOM 589 N N . ILE A 1 76 ? 4.629 23.156 -6.602 1 98.75 76 ILE A N 1
ATOM 590 C CA . ILE A 1 76 ? 4.012 22.625 -7.809 1 98.75 76 ILE A CA 1
ATOM 591 C C . ILE A 1 76 ? 2.855 21.703 -7.43 1 98.75 76 ILE A C 1
ATOM 593 O O . ILE A 1 76 ? 2.809 21.172 -6.312 1 98.75 76 ILE A O 1
ATOM 597 N N . PRO A 1 77 ? 1.838 21.516 -8.344 1 98.69 77 PRO A N 1
ATOM 598 C CA . PRO A 1 77 ? 0.646 20.734 -7.992 1 98.69 77 PRO A CA 1
ATOM 599 C C . PRO A 1 77 ? 0.881 19.234 -8.062 1 98.69 77 PRO A C 1
ATOM 601 O O . PRO A 1 77 ? 0.205 18.531 -8.82 1 98.69 77 PRO A O 1
ATOM 604 N N . VAL A 1 78 ? 1.83 18.797 -7.328 1 98.81 78 VAL A N 1
ATOM 605 C CA . VAL A 1 78 ? 2.145 17.406 -7.039 1 98.81 78 VAL A CA 1
ATOM 606 C C . VAL A 1 78 ? 1.849 17.094 -5.574 1 98.81 78 VAL A C 1
ATOM 608 O O . VAL A 1 78 ? 2.295 17.828 -4.68 1 98.81 78 VAL A O 1
ATOM 611 N N . PHE A 1 79 ? 1.098 16.078 -5.379 1 98.81 79 PHE A N 1
ATOM 612 C CA . PHE A 1 79 ? 0.599 15.812 -4.035 1 98.81 79 PHE A CA 1
ATOM 613 C C . PHE A 1 79 ? 1.108 14.469 -3.523 1 98.81 79 PHE A C 1
ATOM 615 O O . PHE A 1 79 ? 0.511 13.43 -3.801 1 98.81 79 PHE A O 1
ATOM 622 N N . ALA A 1 80 ? 2.111 14.57 -2.699 1 97.88 80 ALA A N 1
ATOM 623 C CA . ALA A 1 80 ? 2.865 13.406 -2.229 1 97.88 80 ALA A CA 1
ATOM 624 C C . ALA A 1 80 ? 2.023 12.555 -1.287 1 97.88 80 ALA A C 1
ATOM 626 O O . ALA A 1 80 ? 2.211 11.336 -1.207 1 97.88 80 ALA A O 1
ATOM 627 N N . SER A 1 81 ? 1.082 13.219 -0.572 1 98.31 81 SER A N 1
ATOM 628 C CA . SER A 1 81 ? 0.313 12.477 0.424 1 98.31 81 SER A CA 1
ATOM 629 C C . SER A 1 81 ? -1.143 12.938 0.447 1 98.31 81 SER A C 1
ATOM 631 O O . SER A 1 81 ? -1.426 14.133 0.385 1 98.31 81 SER A O 1
ATOM 633 N N . ARG A 1 82 ? -2.029 12.008 0.45 1 98.5 82 ARG A N 1
ATOM 634 C CA . ARG A 1 82 ? -3.467 12.164 0.651 1 98.5 82 ARG A CA 1
ATOM 635 C C . ARG A 1 82 ? -3.994 11.141 1.65 1 98.5 82 ARG A C 1
ATOM 637 O O . ARG A 1 82 ? -3.555 9.992 1.657 1 98.5 82 ARG A O 1
ATOM 644 N N . VAL A 1 83 ? -4.906 11.547 2.42 1 98.62 83 VAL A N 1
ATOM 645 C CA . VAL A 1 83 ? -5.504 10.625 3.375 1 98.62 83 VAL A CA 1
ATOM 646 C C . VAL A 1 83 ? -6.918 11.094 3.729 1 98.62 83 VAL A C 1
ATOM 648 O O . VAL A 1 83 ? -7.121 12.25 4.094 1 98.62 83 VAL A O 1
ATOM 651 N N . PHE A 1 84 ? -7.926 10.172 3.527 1 98.75 84 PHE A N 1
ATOM 652 C CA . PHE A 1 84 ? -9.195 10.445 4.188 1 98.75 84 PHE A CA 1
ATOM 653 C C . PHE A 1 84 ? -9.023 10.484 5.703 1 98.75 84 PHE A C 1
ATOM 655 O O . PHE A 1 84 ? -8.188 9.766 6.258 1 98.75 84 PHE A O 1
ATOM 662 N N . ARG A 1 85 ? -9.805 11.266 6.348 1 98.5 85 ARG A N 1
ATOM 663 C CA . ARG A 1 85 ? -9.453 11.523 7.742 1 98.5 85 ARG A CA 1
ATOM 664 C C . ARG A 1 85 ? -10.594 11.141 8.672 1 98.5 85 ARG A C 1
ATOM 666 O O . ARG A 1 85 ? -10.469 11.234 9.898 1 98.5 85 ARG A O 1
ATOM 673 N N . HIS A 1 86 ? -11.719 10.602 8.164 1 98.62 86 HIS A N 1
ATOM 674 C CA . HIS A 1 86 ? -12.805 10.125 9.016 1 98.62 86 HIS A CA 1
ATOM 675 C C . HIS A 1 86 ? -12.32 9.008 9.938 1 98.62 86 HIS A C 1
ATOM 677 O O . HIS A 1 86 ? -12.703 8.961 11.109 1 98.62 86 HIS A O 1
ATOM 683 N N . SER A 1 87 ? -11.445 8.211 9.422 1 97.94 87 SER A N 1
ATOM 684 C CA . SER A 1 87 ? -11.016 7.023 10.148 1 97.94 87 SER A CA 1
ATOM 685 C C . SER A 1 87 ? -10.039 7.383 11.266 1 97.94 87 SER A C 1
ATOM 687 O O . SER A 1 87 ? -9.656 6.523 12.055 1 97.94 87 SER A O 1
ATOM 689 N N . PHE A 1 88 ? -9.688 8.648 11.414 1 98.25 88 PHE A N 1
ATOM 690 C CA . PHE A 1 88 ? -8.688 9.078 12.391 1 98.25 88 PHE A CA 1
ATOM 691 C C . PHE A 1 88 ? -9.352 9.75 13.586 1 98.25 88 PHE A C 1
ATOM 693 O O . PHE A 1 88 ? -8.672 10.234 14.484 1 98.25 88 PHE A O 1
ATOM 700 N N . ILE A 1 89 ? -10.664 9.742 13.586 1 98.75 89 ILE A N 1
ATOM 701 C CA . ILE A 1 89 ? -11.414 10.242 14.734 1 98.75 89 ILE A CA 1
ATOM 702 C C . ILE A 1 89 ? -11.773 9.086 15.656 1 98.75 89 ILE A C 1
ATOM 704 O O . ILE A 1 89 ? -12.648 8.281 15.336 1 98.75 89 ILE A O 1
ATOM 708 N N . CYS A 1 90 ? -11.07 8.984 16.75 1 98.69 90 CYS A N 1
ATOM 709 C CA . CYS A 1 90 ? -11.312 7.938 17.734 1 98.69 90 CYS A CA 1
ATOM 710 C C . CYS A 1 90 ? -11.938 8.516 19 1 98.69 90 CYS A C 1
ATOM 712 O O . CYS A 1 90 ? -11.57 9.609 19.438 1 98.69 90 CYS A O 1
ATOM 714 N N . VAL A 1 91 ? -12.852 7.758 19.594 1 98.81 91 VAL A N 1
ATOM 715 C CA . VAL A 1 91 ? -13.633 8.336 20.688 1 98.81 91 VAL A CA 1
ATOM 716 C C . VAL A 1 91 ? -13.711 7.344 21.844 1 98.81 91 VAL A C 1
ATOM 718 O O . VAL A 1 91 ? -13.539 6.137 21.656 1 98.81 91 VAL A O 1
ATOM 721 N N . ASN A 1 92 ? -13.828 7.879 23.047 1 98.75 92 ASN A N 1
ATOM 722 C CA . ASN A 1 92 ? -14.32 7.113 24.188 1 98.75 92 ASN A CA 1
ATOM 723 C C . ASN A 1 92 ? -15.836 6.965 24.156 1 98.75 92 ASN A C 1
ATOM 725 O O . ASN A 1 92 ? -16.562 7.934 24.375 1 98.75 92 ASN A O 1
ATOM 729 N N . THR A 1 93 ? -16.312 5.805 23.938 1 98.19 93 THR A N 1
ATOM 730 C CA . THR A 1 93 ? -17.719 5.574 23.656 1 98.19 93 THR A CA 1
ATOM 731 C C . THR A 1 93 ? -18.562 5.766 24.922 1 98.19 93 THR A C 1
ATOM 733 O O . THR A 1 93 ? -19.797 5.848 24.844 1 98.19 93 THR A O 1
ATOM 736 N N . ASN A 1 94 ? -18 5.836 26.078 1 98.19 94 ASN A N 1
ATOM 737 C CA . ASN A 1 94 ? -18.719 6.203 27.297 1 98.19 94 ASN A CA 1
ATOM 738 C C . ASN A 1 94 ? -19.125 7.672 27.281 1 98.19 94 ASN A C 1
ATOM 740 O O . ASN A 1 94 ? -20 8.086 28.047 1 98.19 94 ASN A O 1
ATOM 744 N N . ILE A 1 95 ? -18.484 8.484 26.406 1 98.56 95 ILE A N 1
ATOM 745 C CA . ILE A 1 95 ? -18.688 9.93 26.406 1 98.56 95 ILE A CA 1
ATOM 746 C C . ILE A 1 95 ? -19.312 10.367 25.078 1 98.56 95 ILE A C 1
ATOM 748 O O . ILE A 1 95 ? -20.203 11.219 25.078 1 98.56 95 ILE A O 1
ATOM 752 N N . ILE A 1 96 ? -18.844 9.758 23.969 1 98.69 96 ILE A N 1
ATOM 753 C CA . ILE A 1 96 ? -19.234 10.172 22.641 1 98.69 96 ILE A CA 1
ATOM 754 C C . ILE A 1 96 ? -19.969 9.023 21.938 1 98.69 96 ILE A C 1
ATOM 756 O O . ILE A 1 96 ? -19.438 7.918 21.828 1 98.69 96 ILE A O 1
ATOM 760 N N . LYS A 1 97 ? -21.125 9.289 21.375 1 97.31 97 LYS A N 1
ATOM 761 C CA . LYS A 1 97 ? -21.875 8.297 20.625 1 97.31 97 LYS A CA 1
ATOM 762 C C . LYS A 1 97 ? -22.094 8.742 19.188 1 97.31 97 LYS A C 1
ATOM 764 O O . LYS A 1 97 ? -22.25 7.914 18.281 1 97.31 97 LYS A O 1
ATOM 769 N N . LYS A 1 98 ? -22.125 10.008 19.031 1 97.75 98 LYS A N 1
ATOM 770 C CA . LYS A 1 98 ? -22.344 10.641 17.734 1 97.75 98 LYS A CA 1
ATOM 771 C C . LYS A 1 98 ? -21.547 11.93 17.609 1 97.75 98 LYS A C 1
ATOM 773 O O . LYS A 1 98 ? -21.078 12.477 18.625 1 97.75 98 LYS A O 1
ATOM 778 N N . PRO A 1 99 ? -21.312 12.461 16.406 1 98.25 99 PRO A N 1
ATOM 779 C CA . PRO A 1 99 ? -20.422 13.609 16.203 1 98.25 99 PRO A CA 1
ATOM 780 C C . PRO A 1 99 ? -20.828 14.812 17.062 1 98.25 99 PRO A C 1
ATOM 782 O O . PRO A 1 99 ? -19.953 15.484 17.625 1 98.25 99 PRO A O 1
ATOM 785 N N . GLU A 1 100 ? -22.062 15.039 17.266 1 97.62 100 GLU A N 1
ATOM 786 C CA . GLU A 1 100 ? -22.531 16.203 18 1 97.62 100 GLU A CA 1
ATOM 787 C C . GLU A 1 100 ? -22.094 16.156 19.453 1 97.62 100 GLU A C 1
ATOM 789 O O . GLU A 1 100 ? -22.016 17.188 20.125 1 97.62 100 GLU A O 1
ATOM 794 N N . ASP A 1 101 ? -21.859 14.977 19.922 1 98.56 101 ASP A N 1
ATOM 795 C CA . ASP A 1 101 ? -21.438 14.797 21.312 1 98.56 101 ASP A CA 1
ATOM 796 C C . ASP A 1 101 ? -20.062 15.383 21.547 1 98.56 101 ASP A C 1
ATOM 798 O O . ASP A 1 101 ? -19.641 15.555 22.703 1 98.56 101 ASP A O 1
ATOM 802 N N . LEU A 1 102 ? -19.375 15.75 20.5 1 98.81 102 LEU A N 1
ATOM 803 C CA . LEU A 1 102 ? -18.047 16.328 20.609 1 98.81 102 LEU A CA 1
ATOM 804 C C . LEU A 1 102 ? -18.109 17.75 21.125 1 98.81 102 LEU A C 1
ATOM 806 O O . LEU A 1 102 ? -17.109 18.297 21.609 1 98.81 102 LEU A O 1
ATOM 810 N N . ASN A 1 103 ? -19.281 18.406 21 1 98.69 103 ASN A N 1
ATOM 811 C CA . ASN A 1 103 ? -19.422 19.781 21.438 1 98.69 103 ASN A CA 1
ATOM 812 C C . ASN A 1 103 ? -19.156 19.938 22.922 1 98.69 103 ASN A C 1
ATOM 814 O O . ASN A 1 103 ? -19.656 19.156 23.734 1 98.69 103 ASN A O 1
ATOM 818 N N . GLY A 1 104 ? -18.328 20.859 23.219 1 98.56 104 GLY A N 1
ATOM 819 C CA . GLY A 1 104 ? -18.062 21.188 24.609 1 98.56 104 GLY A CA 1
ATOM 820 C C . GLY A 1 104 ? -17.078 20.25 25.281 1 98.56 104 GLY A C 1
ATOM 821 O O . GLY A 1 104 ? -16.922 20.266 26.5 1 98.56 104 GLY A O 1
ATOM 822 N N . LYS A 1 105 ? -16.438 19.406 24.484 1 98.81 105 LYS A N 1
ATOM 823 C CA . LYS A 1 105 ? -15.562 18.391 25.062 1 98.81 105 LYS A CA 1
ATOM 824 C C . LYS A 1 105 ? -14.094 18.766 24.891 1 98.81 105 LYS A C 1
ATOM 826 O O . LYS A 1 105 ? -13.773 19.734 24.203 1 98.81 105 LYS A O 1
ATOM 831 N N . ARG A 1 106 ? -13.234 18.016 25.594 1 98.75 106 ARG A N 1
ATOM 832 C CA . ARG A 1 106 ? -11.789 18.031 25.391 1 98.75 106 ARG A CA 1
ATOM 833 C C . ARG A 1 106 ? -11.383 17 24.344 1 98.75 106 ARG A C 1
ATOM 835 O O . ARG A 1 106 ? -11.727 15.82 24.469 1 98.75 106 ARG A O 1
ATOM 842 N N . ILE A 1 107 ? -10.742 17.453 23.344 1 98.88 107 ILE A N 1
ATOM 843 C CA . ILE A 1 107 ? -10.32 16.578 22.25 1 98.88 107 ILE A CA 1
ATOM 844 C C . ILE A 1 107 ? -8.805 16.641 22.094 1 98.88 107 ILE A C 1
ATOM 846 O O . ILE A 1 107 ? -8.234 17.734 22 1 98.88 107 ILE A O 1
ATOM 850 N N . GLY A 1 108 ? -8.148 15.445 22.141 1 98.44 108 GLY A N 1
ATOM 851 C CA . GLY A 1 108 ? -6.711 15.375 21.922 1 98.44 108 GLY A CA 1
ATOM 852 C C . GLY A 1 108 ? -6.32 15.531 20.469 1 98.44 108 GLY A C 1
ATOM 853 O O . GLY A 1 108 ? -6.98 14.984 19.578 1 98.44 108 GLY A O 1
ATOM 854 N N . VAL A 1 109 ? -5.328 16.281 20.188 1 97.5 109 VAL A N 1
ATOM 855 C CA . VAL A 1 109 ? -4.777 16.484 18.859 1 97.5 109 VAL A CA 1
ATOM 856 C C . VAL A 1 109 ? -3.258 16.609 18.938 1 97.5 109 VAL A C 1
ATOM 858 O O . VAL A 1 109 ? -2.732 17.203 19.875 1 97.5 109 VAL A O 1
ATOM 861 N N . GLN A 1 110 ? -2.51 16 18 1 94.44 110 GLN A N 1
ATOM 862 C CA . GLN A 1 110 ? -1.056 16.109 18.047 1 94.44 110 GLN A CA 1
ATOM 863 C C . GLN A 1 110 ? -0.604 17.562 17.938 1 94.44 110 GLN A C 1
ATOM 865 O O . GLN A 1 110 ? 0.197 18.031 18.734 1 94.44 110 GLN A O 1
ATOM 870 N N . LEU A 1 111 ? -1.087 18.219 16.953 1 93.38 111 LEU A N 1
ATOM 871 C CA . LEU A 1 111 ? -0.86 19.641 16.672 1 93.38 111 LEU A CA 1
ATOM 872 C C . LEU A 1 111 ? -2.086 20.266 16.016 1 93.38 111 LEU A C 1
ATOM 874 O O . LEU A 1 111 ? -2.596 19.734 15.016 1 93.38 111 LEU A O 1
ATOM 878 N N . TYR A 1 112 ? -2.527 21.328 16.609 1 95 112 TYR A N 1
ATOM 879 C CA . TYR A 1 112 ? -3.729 21.984 16.109 1 95 112 TYR A CA 1
ATOM 880 C C . TYR A 1 112 ? -3.566 22.391 14.648 1 95 112 TYR A C 1
ATOM 882 O O . TYR A 1 112 ? -4.496 22.234 13.852 1 95 112 TYR A O 1
ATOM 890 N N . HIS A 1 113 ? -2.354 22.797 14.242 1 94.62 113 HIS A N 1
ATOM 891 C CA . HIS A 1 113 ? -2.076 23.406 12.945 1 94.62 113 HIS A CA 1
ATOM 892 C C . HIS A 1 113 ? -1.87 22.359 11.867 1 94.62 113 HIS A C 1
ATOM 894 O O . HIS A 1 113 ? -1.84 22.672 10.68 1 94.62 113 HIS A O 1
ATOM 900 N N . MET A 1 114 ? -1.732 21.109 12.273 1 94.94 114 MET A N 1
ATOM 901 C CA . MET A 1 114 ? -1.371 20.094 11.281 1 94.94 114 MET A CA 1
ATOM 902 C C . MET A 1 114 ? -2.496 19.891 10.266 1 94.94 114 MET A C 1
ATOM 904 O O . MET A 1 114 ? -3.674 20.016 10.617 1 94.94 114 MET A O 1
ATOM 908 N N . THR A 1 115 ? -2.174 19.531 9 1 97.81 115 THR A N 1
ATOM 909 C CA . THR A 1 115 ? -3.129 19.453 7.902 1 97.81 115 THR A CA 1
ATOM 910 C C . THR A 1 115 ? -4.227 18.438 8.211 1 97.81 115 THR A C 1
ATOM 912 O O . THR A 1 115 ? -5.402 18.688 7.93 1 97.81 115 THR A O 1
ATOM 915 N N . ALA A 1 116 ? -3.828 17.297 8.812 1 98.12 116 ALA A N 1
ATOM 916 C CA . ALA A 1 116 ? -4.805 16.266 9.164 1 98.12 116 ALA A CA 1
ATOM 917 C C . ALA A 1 116 ? -5.895 16.828 10.07 1 98.12 116 ALA A C 1
ATOM 919 O O . ALA A 1 116 ? -7.086 16.594 9.836 1 98.12 116 ALA A O 1
ATOM 920 N N . ALA A 1 117 ? -5.484 17.609 11.031 1 98.19 117 ALA A N 1
ATOM 921 C CA . ALA A 1 117 ? -6.434 18.172 11.984 1 98.19 117 ALA A CA 1
ATOM 922 C C . ALA A 1 117 ? -7.305 19.25 11.32 1 98.19 117 ALA A C 1
ATOM 924 O O . ALA A 1 117 ? -8.484 19.375 11.641 1 98.19 117 ALA A O 1
ATOM 925 N N . VAL A 1 118 ? -6.711 20 10.43 1 98.69 118 VAL A N 1
ATOM 926 C CA . VAL A 1 118 ? -7.457 21.031 9.695 1 98.69 118 VAL A CA 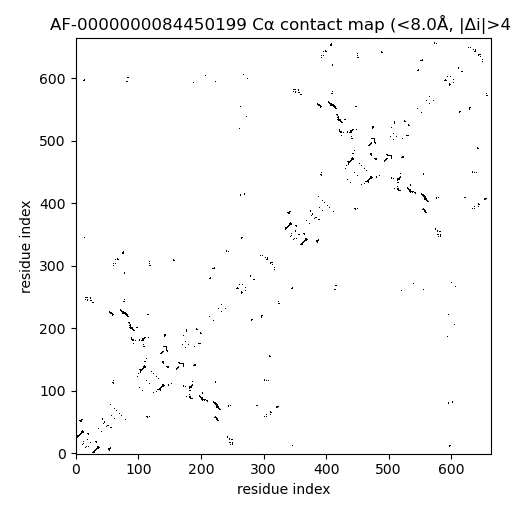1
ATOM 927 C C . VAL A 1 118 ? -8.617 20.375 8.945 1 98.69 118 VAL A C 1
ATOM 929 O O . VAL A 1 118 ? -9.75 20.844 9.023 1 98.69 118 VAL A O 1
ATOM 932 N N . TYR A 1 119 ? -8.336 19.312 8.258 1 98.81 119 TYR A N 1
ATOM 933 C CA . TYR A 1 119 ? -9.367 18.625 7.488 1 98.81 119 TYR A CA 1
ATOM 934 C C . TYR A 1 119 ? -10.414 18 8.406 1 98.81 119 TYR A C 1
ATOM 936 O O . TYR A 1 119 ? -11.617 18.078 8.133 1 98.81 119 TYR A O 1
ATOM 944 N N . ILE A 1 120 ? -9.938 17.344 9.492 1 98.81 120 ILE A N 1
ATOM 945 C CA . ILE A 1 120 ? -10.875 16.688 10.398 1 98.81 120 ILE A CA 1
ATOM 946 C C . ILE A 1 120 ? -11.836 17.734 10.977 1 98.81 120 ILE A C 1
ATOM 948 O O . ILE A 1 120 ? -13.047 17.516 11.008 1 98.81 120 ILE A O 1
ATOM 952 N N . ARG A 1 121 ? -11.305 18.859 11.383 1 98.81 121 ARG A N 1
ATOM 953 C CA . ARG A 1 121 ? -12.156 19.906 11.914 1 98.81 121 ARG A CA 1
ATOM 954 C C . ARG A 1 121 ? -13.117 20.422 10.852 1 98.81 121 ARG A C 1
ATOM 956 O O . ARG A 1 121 ? -14.289 20.672 11.133 1 98.81 121 ARG A O 1
ATOM 963 N N . GLY A 1 122 ? -12.641 20.625 9.617 1 98.75 122 GLY A N 1
ATOM 964 C CA . GLY A 1 122 ? -13.516 21.031 8.531 1 98.75 122 GLY A CA 1
ATOM 965 C C . GLY A 1 122 ? -14.648 20.062 8.289 1 98.75 122 GLY A C 1
ATOM 966 O O . GLY A 1 122 ? -15.805 20.469 8.133 1 98.75 122 GLY A O 1
ATOM 967 N N . ILE A 1 123 ? -14.336 18.766 8.32 1 98.5 123 ILE A N 1
ATOM 968 C CA . ILE A 1 123 ? -15.32 17.719 8.102 1 98.5 123 ILE A CA 1
ATOM 969 C C . ILE A 1 123 ? -16.344 17.703 9.234 1 98.5 123 ILE A C 1
ATOM 971 O O . ILE A 1 123 ? -17.547 17.641 9 1 98.5 123 ILE A O 1
ATOM 975 N N . LEU A 1 124 ? -15.867 17.812 10.484 1 98.62 124 LEU A N 1
ATOM 976 C CA . LEU A 1 124 ? -16.75 17.812 11.641 1 98.62 124 LEU A CA 1
ATOM 977 C C . LEU A 1 124 ? -17.703 18.984 11.594 1 98.62 124 LEU A C 1
ATOM 979 O O . LEU A 1 124 ? -18.891 18.844 11.898 1 98.62 124 LEU A O 1
ATOM 983 N N . GLN A 1 125 ? -17.219 20.125 11.172 1 98.44 125 GLN A N 1
ATOM 984 C CA . GLN A 1 125 ? -18.031 21.344 11.117 1 98.44 125 GLN A CA 1
ATOM 985 C C . GLN A 1 125 ? -19.031 21.297 9.969 1 98.44 125 GLN A C 1
ATOM 987 O O . GLN A 1 125 ? -20.234 21.484 10.18 1 98.44 125 GLN A O 1
ATOM 992 N N . HIS A 1 126 ? -18.641 20.938 8.758 1 98.25 126 HIS A N 1
ATOM 993 C CA . HIS A 1 126 ? -19.453 21.109 7.555 1 98.25 126 HIS A CA 1
ATOM 994 C C . HIS A 1 126 ? -20.359 19.906 7.328 1 98.25 126 HIS A C 1
ATOM 996 O O . HIS A 1 126 ? -21.484 20.047 6.828 1 98.25 126 HIS A O 1
ATOM 1002 N N . GLU A 1 127 ? -19.859 18.688 7.668 1 98.12 127 GLU A N 1
ATOM 1003 C CA . GLU A 1 127 ? -20.625 17.469 7.398 1 98.12 127 GLU A CA 1
ATOM 1004 C C . GLU A 1 127 ? -21.5 17.094 8.586 1 98.12 127 GLU A C 1
ATOM 1006 O O . GLU A 1 127 ? -22.578 16.516 8.414 1 98.12 127 GLU A O 1
ATOM 1011 N N . TYR A 1 128 ? -21.094 17.562 9.828 1 98.19 128 TYR A N 1
ATOM 1012 C CA . TYR A 1 128 ? -21.766 17 10.984 1 98.19 128 TYR A CA 1
ATOM 1013 C C . TYR A 1 128 ? -22.219 18.109 11.938 1 98.19 128 TYR A C 1
ATOM 1015 O O . TYR A 1 128 ? -22.812 17.828 12.992 1 98.19 128 TYR A O 1
ATOM 1023 N N . GLY A 1 129 ? -21.906 19.312 11.648 1 97.56 129 GLY A N 1
ATOM 1024 C CA . GLY A 1 129 ? -22.453 20.453 12.375 1 97.56 129 GLY A CA 1
ATOM 1025 C C . GLY A 1 129 ? -21.812 20.656 13.742 1 97.56 129 GLY A C 1
ATOM 1026 O O . GLY A 1 129 ? -22.406 21.25 14.633 1 97.56 129 GLY A O 1
ATOM 1027 N N . VAL A 1 130 ? -20.672 20.172 13.93 1 98.62 130 VAL A N 1
ATOM 1028 C CA . VAL A 1 130 ? -19.969 20.344 15.203 1 98.62 130 VAL A CA 1
ATOM 1029 C C . VAL A 1 130 ? -19.516 21.797 15.359 1 98.62 130 VAL A C 1
ATOM 1031 O O . VAL A 1 130 ? -19 22.391 14.422 1 98.62 130 VAL A O 1
ATOM 1034 N N . ASP A 1 131 ? -19.766 22.328 16.516 1 98.38 131 ASP A N 1
ATOM 1035 C CA . ASP A 1 131 ? -19.359 23.688 16.828 1 98.38 131 ASP A CA 1
ATOM 1036 C C . ASP A 1 131 ? -17.953 23.703 17.422 1 98.38 131 ASP A C 1
ATOM 1038 O O . ASP A 1 131 ? -17.781 23.594 18.641 1 98.38 131 ASP A O 1
ATOM 1042 N N . LEU A 1 132 ? -17 23.984 16.625 1 98 132 LEU A N 1
ATOM 1043 C CA . LEU A 1 132 ? -15.586 23.906 16.984 1 98 132 LEU A CA 1
ATOM 1044 C C . LEU A 1 132 ? -15.25 24.891 18.094 1 98 132 LEU A C 1
ATOM 1046 O O . LEU A 1 132 ? -14.289 24.688 18.844 1 98 132 LEU A O 1
ATOM 1050 N N . SER A 1 133 ? -16.016 25.938 18.25 1 97.19 133 SER A N 1
ATOM 1051 C CA . SER A 1 133 ? -15.711 26.984 19.219 1 97.19 133 SER A CA 1
ATOM 1052 C C . SER A 1 133 ? -15.953 26.516 20.641 1 97.19 133 SER A C 1
ATOM 1054 O O . SER A 1 133 ? -15.508 27.156 21.594 1 97.19 133 SER A O 1
ATOM 1056 N N . THR A 1 134 ? -16.625 25.375 20.781 1 98.38 134 THR A N 1
ATOM 1057 C CA . THR A 1 134 ? -16.969 24.875 22.109 1 98.38 134 THR A CA 1
ATOM 1058 C C . THR A 1 134 ? -15.938 23.859 22.594 1 98.38 134 THR A C 1
ATOM 1060 O O . THR A 1 134 ? -15.992 23.375 23.719 1 98.38 134 THR A O 1
ATOM 1063 N N . ILE A 1 135 ? -15.023 23.547 21.75 1 98.62 135 ILE A N 1
ATOM 1064 C CA . ILE A 1 135 ? -14.117 22.422 22 1 98.62 135 ILE A CA 1
ATOM 1065 C C . ILE A 1 135 ? -12.82 22.938 22.609 1 98.62 135 ILE A C 1
ATOM 1067 O O . ILE A 1 135 ? -12.289 23.969 22.172 1 98.62 135 ILE A O 1
ATOM 1071 N N . GLU A 1 136 ? -12.32 22.266 23.641 1 98.69 136 GLU A N 1
ATOM 1072 C CA . GLU A 1 136 ? -10.953 22.438 24.109 1 98.69 136 GLU A CA 1
ATOM 1073 C C . GLU A 1 136 ? -10.008 21.453 23.422 1 98.69 136 GLU A C 1
ATOM 1075 O O . GLU A 1 136 ? -10.188 20.234 23.531 1 98.69 136 GLU A O 1
ATOM 1080 N N . TRP A 1 137 ? -9.047 21.984 22.734 1 98.12 137 TRP A N 1
ATOM 1081 C CA . TRP A 1 137 ? -8.078 21.156 22.031 1 98.12 137 TRP A CA 1
ATOM 1082 C C . TRP A 1 137 ? -6.852 20.906 22.891 1 98.12 137 TRP A C 1
ATOM 1084 O O . TRP A 1 137 ? -6.121 21.828 23.234 1 98.12 137 TRP A O 1
ATOM 1094 N N . VAL A 1 138 ? -6.594 19.672 23.234 1 97.81 138 VAL A N 1
ATOM 1095 C CA . VAL A 1 138 ? -5.445 19.266 24.047 1 97.81 138 VAL A CA 1
ATOM 1096 C C . VAL A 1 138 ? -4.324 18.766 23.141 1 97.81 138 VAL A C 1
ATOM 1098 O O . VAL A 1 138 ? -4.387 17.641 22.625 1 97.81 138 VAL A O 1
ATOM 1101 N N . GLN A 1 139 ? -3.283 19.547 23 1 96.38 139 GLN A N 1
ATOM 1102 C CA . GLN A 1 139 ? -2.166 19.188 22.141 1 96.38 139 GLN A CA 1
ATOM 1103 C C . GLN A 1 139 ? -1.177 18.281 22.875 1 96.38 139 GLN A C 1
ATOM 1105 O O . GLN A 1 139 ? -0.875 18.5 24.047 1 96.38 139 GLN A O 1
ATOM 1110 N N . GLY A 1 140 ? -0.7 17.203 22.156 1 95.25 140 GLY A N 1
ATOM 1111 C CA . GLY A 1 140 ? 0.281 16.312 22.75 1 95.25 140 GLY A CA 1
ATOM 1112 C C . GLY A 1 140 ? 0.662 15.156 21.844 1 95.25 140 GLY A C 1
ATOM 1113 O O . GLY A 1 140 ? 0.134 15.039 20.734 1 95.25 140 GLY A O 1
ATOM 1114 N N . LYS A 1 141 ? 1.594 14.359 22.297 1 94.31 141 LYS A N 1
ATOM 1115 C CA . LYS A 1 141 ? 2.025 13.188 21.547 1 94.31 141 LYS A CA 1
ATOM 1116 C C . LYS A 1 141 ? 0.997 12.062 21.641 1 94.31 141 LYS A C 1
ATOM 1118 O O . LYS A 1 141 ? 0.4 11.852 22.703 1 94.31 141 LYS A O 1
ATOM 1123 N N . MET A 1 142 ? 0.809 11.367 20.562 1 94.5 142 MET A N 1
ATOM 1124 C CA . MET A 1 142 ? -0.22 10.328 20.516 1 94.5 142 MET A CA 1
ATOM 1125 C C . MET A 1 142 ? 0.203 9.109 21.328 1 94.5 142 MET A C 1
ATOM 1127 O O . MET A 1 142 ? -0.588 8.562 22.094 1 94.5 142 MET A O 1
ATOM 1131 N N . GLU A 1 143 ? 1.478 8.734 21.203 1 91.75 143 GLU A N 1
ATOM 1132 C CA . GLU A 1 143 ? 1.872 7.438 21.734 1 91.75 143 GLU A CA 1
ATOM 1133 C C . GLU A 1 143 ? 2.775 7.602 22.953 1 91.75 143 GLU A C 1
ATOM 1135 O O . GLU A 1 143 ? 2.963 6.656 23.734 1 91.75 143 GLU A O 1
ATOM 1140 N N . THR A 1 144 ? 3.41 8.719 23.078 1 92.12 144 THR A N 1
ATOM 1141 C CA . THR A 1 144 ? 4.289 8.977 24.219 1 92.12 144 THR A CA 1
ATOM 1142 C C . THR A 1 144 ? 3.826 10.211 24.984 1 92.12 144 THR A C 1
ATOM 1144 O O . THR A 1 144 ? 3.084 11.039 24.453 1 92.12 144 THR A O 1
ATOM 1147 N N . PRO A 1 145 ? 4.227 10.242 26.172 1 91.88 145 PRO A N 1
ATOM 1148 C CA . PRO A 1 145 ? 3.785 11.383 26.984 1 91.88 145 PRO A CA 1
ATOM 1149 C C . PRO A 1 145 ? 4.379 12.703 26.516 1 91.88 145 PRO A C 1
ATOM 1151 O O . PRO A 1 145 ? 5.43 12.719 25.859 1 91.88 145 PRO A O 1
ATOM 1154 N N . GLY A 1 146 ? 3.734 13.688 26.844 1 84.19 146 GLY A N 1
ATOM 1155 C CA . GLY A 1 146 ? 4.301 15.016 26.703 1 84.19 146 GLY A CA 1
ATOM 1156 C C . GLY A 1 146 ? 3.836 15.727 25.438 1 84.19 146 GLY A C 1
ATOM 1157 O O . GLY A 1 146 ? 2.891 15.281 24.781 1 84.19 146 GLY A O 1
ATOM 1158 N N . SER A 1 147 ? 4.453 16.859 25.219 1 77.19 147 SER A N 1
ATOM 1159 C CA . SER A 1 147 ? 4.059 17.766 24.141 1 77.19 147 SER A CA 1
ATOM 1160 C C . SER A 1 147 ? 4.633 17.312 22.797 1 77.19 147 SER A C 1
ATOM 1162 O O . SER A 1 147 ? 5.629 16.578 22.766 1 77.19 147 SER A O 1
ATOM 1164 N N . HIS A 1 148 ? 3.92 17.531 21.578 1 71.25 148 HIS A N 1
ATOM 1165 C CA . HIS A 1 148 ? 4.316 17.156 20.234 1 71.25 148 HIS A CA 1
ATOM 1166 C C . HIS A 1 148 ? 5.59 17.891 19.812 1 71.25 148 HIS A C 1
ATOM 1168 O O . HIS A 1 148 ? 6.312 17.438 18.922 1 71.25 148 HIS A O 1
ATOM 1174 N N . GLY A 1 149 ? 6.176 18.578 20.703 1 64.5 149 GLY A N 1
ATOM 1175 C CA . GLY A 1 149 ? 7.379 19.328 20.391 1 64.5 149 GLY A CA 1
ATOM 1176 C C . GLY A 1 149 ? 7.109 20.812 20.172 1 64.5 149 GLY A C 1
ATOM 1177 O O . GLY A 1 149 ? 6.141 21.359 20.703 1 64.5 149 GLY A O 1
ATOM 1178 N N . GLN A 1 150 ? 8.164 21.5 19.609 1 64.62 150 GLN A N 1
ATOM 1179 C CA . GLN A 1 150 ? 8.055 22.922 19.312 1 64.62 150 GLN A CA 1
ATOM 1180 C C . GLN A 1 150 ? 7.949 23.172 17.797 1 64.62 150 GLN A C 1
ATOM 1182 O O . GLN A 1 150 ? 8.938 23.5 17.156 1 64.62 150 GLN A O 1
ATOM 1187 N N . PRO A 1 151 ? 6.703 22.906 17.359 1 68.12 151 PRO A N 1
ATOM 1188 C CA . PRO A 1 151 ? 6.598 23.109 15.906 1 68.12 151 PRO A CA 1
ATOM 1189 C C . PRO A 1 151 ? 6.715 24.578 15.508 1 68.12 151 PRO A C 1
ATOM 1191 O O . PRO A 1 151 ? 6.328 25.469 16.281 1 68.12 151 PRO A O 1
ATOM 1194 N N . SER A 1 152 ? 7.395 24.844 14.43 1 74.31 152 SER A N 1
ATOM 1195 C CA . SER A 1 152 ? 7.477 26.203 13.883 1 74.31 152 SER A CA 1
ATOM 1196 C C . SER A 1 152 ? 6.215 26.562 13.117 1 74.31 152 SER A C 1
ATOM 1198 O O . SER A 1 152 ? 6.191 26.5 11.883 1 74.31 152 SER A O 1
ATOM 1200 N N . VAL A 1 153 ? 5.117 26.859 13.859 1 80.94 153 VAL A N 1
ATOM 1201 C CA . VAL A 1 153 ? 3.865 27.219 13.203 1 80.94 153 VAL A CA 1
ATOM 1202 C C . VAL A 1 153 ? 3.545 28.688 13.484 1 80.94 153 VAL A C 1
ATOM 1204 O O . VAL A 1 153 ? 3.975 29.25 14.5 1 80.94 153 VAL A O 1
ATOM 1207 N N . LEU A 1 154 ? 2.861 29.297 12.57 1 87.81 154 LEU A N 1
ATOM 1208 C CA . LEU A 1 154 ? 2.428 30.672 12.766 1 87.81 154 LEU A CA 1
ATOM 1209 C C . LEU A 1 154 ? 1.294 30.75 13.781 1 87.81 154 LEU A C 1
ATOM 1211 O O . LEU A 1 154 ? 0.485 29.828 13.883 1 87.81 154 LEU A O 1
ATOM 1215 N N . PRO A 1 155 ? 1.329 31.844 14.5 1 91.25 155 PRO A N 1
ATOM 1216 C CA . PRO A 1 155 ? 0.235 31.984 15.461 1 91.25 155 PRO A CA 1
ATOM 1217 C C . PRO A 1 155 ? -1.132 32.094 14.789 1 91.25 155 PRO A C 1
ATOM 1219 O O . PRO A 1 155 ? -1.233 32.562 13.656 1 91.25 155 PRO A O 1
ATOM 1222 N N . LEU A 1 156 ? -2.148 31.641 15.516 1 94.88 156 LEU A N 1
ATOM 1223 C CA . LEU A 1 156 ? -3.521 31.797 15.047 1 94.88 156 LEU A CA 1
ATOM 1224 C C . LEU A 1 156 ? -3.936 33.25 15.07 1 94.88 156 LEU A C 1
ATOM 1226 O O . LEU A 1 156 ? -3.414 34.062 15.859 1 94.88 156 LEU A O 1
ATOM 1230 N N . LEU A 1 157 ? -4.902 33.594 14.219 1 95.62 157 LEU A N 1
ATOM 1231 C CA . LEU A 1 157 ? -5.316 35 14.07 1 95.62 157 LEU A CA 1
ATOM 1232 C C . LEU A 1 157 ? -6.336 35.375 15.133 1 95.62 157 LEU A C 1
ATOM 1234 O O . LEU A 1 157 ? -6.535 36.562 15.406 1 95.62 157 LEU A O 1
ATOM 1238 N N . LYS A 1 158 ? -7.031 34.438 15.695 1 95.88 158 LYS A N 1
ATOM 1239 C CA . LYS A 1 158 ? -7.957 34.594 16.812 1 95.88 158 LYS A CA 1
ATOM 1240 C C . LYS A 1 158 ? -7.699 33.531 17.891 1 95.88 158 LYS A C 1
ATOM 1242 O O . LYS A 1 158 ? -7.156 32.438 17.578 1 95.88 158 LYS A O 1
ATOM 1247 N N . PRO A 1 159 ? -8.055 33.875 19.062 1 94.69 159 PRO A N 1
ATOM 1248 C CA . PRO A 1 159 ? -7.832 32.906 20.141 1 94.69 159 PRO A CA 1
ATOM 1249 C C . PRO A 1 159 ? -8.648 31.625 19.938 1 94.69 159 PRO A C 1
ATOM 1251 O O . PRO A 1 159 ? -9.805 31.672 19.5 1 94.69 159 PRO A O 1
ATOM 1254 N N . VAL A 1 160 ? -8.047 30.5 20.125 1 96.25 160 VAL A N 1
ATOM 1255 C CA . VAL A 1 160 ? -8.648 29.172 20.172 1 96.25 160 VAL A CA 1
ATOM 1256 C C . VAL A 1 160 ? -8.297 28.484 21.484 1 96.25 160 VAL A C 1
ATOM 1258 O O . VAL A 1 160 ? -7.215 28.703 22.031 1 96.25 160 VAL A O 1
ATOM 1261 N N . ASN A 1 161 ? -9.195 27.781 22.078 1 97.56 161 ASN A N 1
ATOM 1262 C CA . ASN A 1 161 ? -8.977 27.094 23.344 1 97.56 161 ASN A CA 1
ATOM 1263 C C . ASN A 1 161 ? -8.062 25.875 23.156 1 97.56 161 ASN A C 1
ATOM 1265 O O . ASN A 1 161 ? -8.539 24.75 22.984 1 97.56 161 ASN A O 1
ATOM 1269 N N . ILE A 1 162 ? -6.777 26.125 23.156 1 96.12 162 ILE A N 1
ATOM 1270 C CA . ILE A 1 162 ? -5.754 25.094 22.984 1 96.12 162 ILE A CA 1
ATOM 1271 C C . ILE A 1 162 ? -4.941 24.969 24.281 1 96.12 162 ILE A C 1
ATOM 1273 O O . ILE A 1 162 ? -4.461 25.969 24.812 1 96.12 162 ILE A O 1
ATOM 1277 N N . THR A 1 163 ? -4.812 23.828 24.812 1 95.56 163 THR A N 1
ATOM 1278 C CA . THR A 1 163 ? -3.938 23.516 25.938 1 95.56 163 THR A CA 1
ATOM 1279 C C . THR A 1 163 ? -2.939 22.422 25.578 1 95.56 163 THR A C 1
ATOM 1281 O O . THR A 1 163 ? -3.125 21.719 24.578 1 95.56 163 THR A O 1
ATOM 1284 N N . ASN A 1 164 ? -1.869 22.344 26.25 1 94.5 164 ASN A N 1
ATOM 1285 C CA . ASN A 1 164 ? -0.859 21.312 26.031 1 94.5 164 ASN A CA 1
ATOM 1286 C C . ASN A 1 164 ? -0.952 20.203 27.078 1 94.5 164 ASN A C 1
ATOM 1288 O O . ASN A 1 164 ? -1.193 20.469 28.25 1 94.5 164 ASN A O 1
ATOM 1292 N N . ASN A 1 165 ? -0.825 19 26.547 1 95.44 165 ASN A N 1
ATOM 1293 C CA . ASN A 1 165 ? -0.67 17.891 27.484 1 95.44 165 ASN A CA 1
ATOM 1294 C C . ASN A 1 165 ? 0.662 17.969 28.219 1 95.44 165 ASN A C 1
ATOM 1296 O O . ASN A 1 165 ? 1.721 17.781 27.625 1 95.44 165 ASN A O 1
ATOM 1300 N N . THR A 1 166 ? 0.651 18.219 29.531 1 91.62 166 THR A N 1
ATOM 1301 C CA . THR A 1 166 ? 1.864 18.328 30.344 1 91.62 166 THR A CA 1
ATOM 1302 C C . THR A 1 166 ? 2.016 17.125 31.266 1 91.62 166 THR A C 1
ATOM 1304 O O . THR A 1 166 ? 2.898 17.109 32.125 1 91.62 166 THR A O 1
ATOM 1307 N N . ASP A 1 167 ? 1.124 16.219 31.078 1 91.56 167 ASP A N 1
ATOM 1308 C CA . ASP A 1 167 ? 1.229 15.016 31.906 1 91.56 167 ASP A CA 1
ATOM 1309 C C . ASP A 1 167 ? 2.479 14.211 31.547 1 91.56 167 ASP A C 1
ATOM 1311 O O . ASP A 1 167 ? 2.65 13.797 30.391 1 91.56 167 ASP A O 1
ATOM 1315 N N . PRO A 1 168 ? 3.379 13.945 32.406 1 92.19 168 PRO A N 1
ATOM 1316 C CA . PRO A 1 168 ? 4.633 13.25 32.094 1 92.19 168 PRO A CA 1
ATOM 1317 C C . PRO A 1 168 ? 4.453 11.742 31.953 1 92.19 168 PRO A C 1
ATOM 1319 O O . PRO A 1 168 ? 5.379 11.047 31.531 1 92.19 168 PRO A O 1
ATOM 1322 N N . THR A 1 169 ? 3.281 11.281 32.188 1 95.62 169 THR A N 1
ATOM 1323 C CA . THR A 1 169 ? 3.129 9.836 32.188 1 95.62 169 THR A CA 1
ATOM 1324 C C . THR A 1 169 ? 2.078 9.391 31.188 1 95.62 169 THR A C 1
ATOM 1326 O O . THR A 1 169 ? 1.997 8.211 30.844 1 95.62 169 THR A O 1
ATOM 1329 N N . LYS A 1 170 ? 1.276 10.336 30.672 1 96.62 170 LYS A N 1
ATOM 1330 C CA . LYS A 1 170 ? 0.158 9.938 29.812 1 96.62 170 LYS A CA 1
ATOM 1331 C C . LYS A 1 170 ? 0.281 10.555 28.422 1 96.62 170 LYS A C 1
ATOM 1333 O O . LYS A 1 170 ? 0.557 11.75 28.297 1 96.62 170 LYS A O 1
ATOM 1338 N N . SER A 1 171 ? 0.132 9.727 27.453 1 97.31 171 SER A N 1
ATOM 1339 C CA . SER A 1 171 ? -0.01 10.148 26.062 1 97.31 171 SER A CA 1
ATOM 1340 C C . SER A 1 171 ? -1.447 10.555 25.75 1 97.31 171 SER A C 1
ATOM 1342 O O . SER A 1 171 ? -2.336 10.398 26.594 1 97.31 171 SER A O 1
ATOM 1344 N N . LEU A 1 172 ? -1.693 11.086 24.578 1 98.06 172 LEU A N 1
ATOM 1345 C CA . LEU A 1 172 ? -3.061 11.359 24.141 1 98.06 172 LEU A CA 1
ATOM 1346 C C . LEU A 1 172 ? -3.885 10.078 24.109 1 98.06 172 LEU A C 1
ATOM 1348 O O . LEU A 1 172 ? -5.078 10.094 24.422 1 98.06 172 LEU A O 1
ATOM 1352 N N . SER A 1 173 ? -3.277 8.961 23.688 1 98.31 173 SER A N 1
ATOM 1353 C CA . SER A 1 173 ? -3.959 7.672 23.703 1 98.31 173 SER A CA 1
ATOM 1354 C C . SER A 1 173 ? -4.398 7.293 25.109 1 98.31 173 SER A C 1
ATOM 1356 O O . SER A 1 173 ? -5.516 6.812 25.312 1 98.31 173 SER A O 1
ATOM 1358 N N . ASP A 1 174 ? -3.52 7.516 26.047 1 98.12 174 ASP A N 1
ATOM 1359 C CA . ASP A 1 174 ? -3.838 7.215 27.438 1 98.12 174 ASP A CA 1
ATOM 1360 C C . ASP A 1 174 ? -4.984 8.094 27.953 1 98.12 174 ASP A C 1
ATOM 1362 O O . ASP A 1 174 ? -5.875 7.613 28.656 1 98.12 174 ASP A O 1
ATOM 1366 N N . LEU A 1 175 ? -4.914 9.391 27.609 1 98.31 175 LEU A N 1
ATOM 1367 C CA . LEU A 1 175 ? -5.961 10.328 28.016 1 98.31 175 LEU A CA 1
ATOM 1368 C C . LEU A 1 175 ? -7.305 9.922 27.422 1 98.31 175 LEU A C 1
ATOM 1370 O O . LEU A 1 175 ? -8.344 10.078 28.062 1 98.31 175 LEU A O 1
ATOM 1374 N N . LEU A 1 176 ? -7.328 9.414 26.188 1 98.75 176 LEU A N 1
ATOM 1375 C CA . LEU A 1 176 ? -8.539 8.93 25.547 1 98.75 176 LEU A CA 1
ATOM 1376 C C . LEU A 1 176 ? -9.102 7.719 26.281 1 98.75 176 LEU A C 1
ATOM 1378 O O . LEU A 1 176 ? -10.305 7.656 26.562 1 98.75 176 LEU A O 1
ATOM 1382 N N . GLU A 1 177 ? -8.227 6.793 26.594 1 98.38 177 GLU A N 1
ATOM 1383 C CA . GLU A 1 177 ? -8.633 5.57 27.281 1 98.38 177 GLU A CA 1
ATOM 1384 C C . GLU A 1 177 ? -9.242 5.871 28.641 1 98.38 177 GLU A C 1
ATOM 1386 O O . GLU A 1 177 ? -10.258 5.281 29.016 1 98.38 177 GLU A O 1
ATOM 1391 N N . SER A 1 178 ? -8.648 6.84 29.406 1 97.81 178 SER A N 1
ATOM 1392 C CA . SER A 1 178 ? -9.109 7.168 30.75 1 97.81 178 SER A CA 1
ATOM 1393 C C . SER A 1 178 ? -10.32 8.086 30.719 1 97.81 178 SER A C 1
ATOM 1395 O O . SER A 1 178 ? -10.977 8.312 31.734 1 97.81 178 SER A O 1
ATOM 1397 N N . GLY A 1 179 ? -10.578 8.68 29.531 1 98.19 179 GLY A N 1
ATOM 1398 C CA . GLY A 1 179 ? -11.727 9.562 29.406 1 98.19 179 GLY A CA 1
ATOM 1399 C C . GLY A 1 179 ? -11.414 11.008 29.75 1 98.19 179 GLY A C 1
ATOM 1400 O O . GLY A 1 179 ? -12.312 11.844 29.781 1 98.19 179 GLY A O 1
ATOM 1401 N N . GLU A 1 180 ? -10.18 11.312 29.953 1 98.25 180 GLU A N 1
ATOM 1402 C CA . GLU A 1 180 ? -9.773 12.688 30.219 1 98.25 180 GLU A CA 1
ATOM 1403 C C . GLU A 1 180 ? -9.891 13.547 28.953 1 98.25 180 GLU A C 1
ATOM 1405 O O . GLU A 1 180 ? -10.047 14.766 29.047 1 98.25 180 GLU A O 1
ATOM 1410 N N . VAL A 1 181 ? -9.75 12.945 27.812 1 98.62 181 VAL A N 1
ATOM 1411 C CA . VAL A 1 181 ? -10.227 13.523 26.562 1 98.62 181 VAL A CA 1
ATOM 1412 C C . VAL A 1 181 ? -11.289 12.617 25.938 1 98.62 181 VAL A C 1
ATOM 1414 O O . VAL A 1 181 ? -11.219 11.391 26.062 1 98.62 181 VAL A O 1
ATOM 1417 N N . ALA A 1 182 ? -12.227 13.188 25.312 1 98.88 182 ALA A N 1
ATOM 1418 C CA . ALA A 1 182 ? -13.375 12.453 24.797 1 98.88 182 ALA A CA 1
ATOM 1419 C C . ALA A 1 182 ? -13.062 11.812 23.438 1 98.88 182 ALA A C 1
ATOM 1421 O O . ALA A 1 182 ? -13.688 10.828 23.062 1 98.88 182 ALA A O 1
ATOM 1422 N N . ALA A 1 183 ? -12.086 12.398 22.75 1 98.88 183 ALA A N 1
ATOM 1423 C CA . ALA A 1 183 ? -11.695 11.953 21.406 1 98.88 183 ALA A CA 1
ATOM 1424 C C . ALA A 1 183 ? -10.258 12.359 21.094 1 98.88 183 ALA A C 1
ATOM 1426 O O . ALA A 1 183 ? -9.672 13.188 21.797 1 98.88 183 ALA A O 1
ATOM 1427 N N . THR A 1 184 ? -9.672 11.641 20.188 1 98.75 184 THR A N 1
ATOM 1428 C CA . THR A 1 184 ? -8.43 12.078 19.578 1 98.75 184 THR A CA 1
ATOM 1429 C C . THR A 1 184 ? -8.594 12.219 18.062 1 98.75 184 THR A C 1
ATOM 1431 O O . THR A 1 184 ? -9.352 11.469 17.438 1 98.75 184 THR A O 1
ATOM 1434 N N . ILE A 1 185 ? -7.969 13.211 17.5 1 98.31 185 ILE A N 1
ATOM 1435 C CA . ILE A 1 185 ? -7.875 13.398 16.062 1 98.31 185 ILE A CA 1
ATOM 1436 C C . ILE A 1 185 ? -6.418 13.617 15.664 1 98.31 185 ILE A C 1
ATOM 1438 O O . ILE A 1 185 ? -5.543 13.734 16.531 1 98.31 185 ILE A O 1
ATOM 1442 N N . GLY A 1 186 ? -6.145 13.641 14.328 1 95.88 186 GLY A N 1
ATOM 1443 C CA . GLY A 1 186 ? -4.797 13.898 13.844 1 95.88 186 GLY A CA 1
ATOM 1444 C C . GLY A 1 186 ? -4.336 12.898 12.805 1 95.88 186 GLY A C 1
ATOM 1445 O O . GLY A 1 186 ? -5.125 12.469 11.953 1 95.88 186 GLY A O 1
ATOM 1446 N N . ALA A 1 187 ? -3.008 12.688 12.812 1 94.75 187 ALA A N 1
ATOM 1447 C CA . ALA A 1 187 ? -2.408 11.891 11.742 1 94.75 187 ALA A CA 1
ATOM 1448 C C . ALA A 1 187 ? -2.125 10.469 12.211 1 94.75 187 ALA A C 1
ATOM 1450 O O . ALA A 1 187 ? -1.871 9.578 11.398 1 94.75 187 ALA A O 1
ATOM 1451 N N . ASP A 1 188 ? -2.227 10.289 13.539 1 94.12 188 ASP A N 1
ATOM 1452 C CA . ASP A 1 188 ? -1.941 8.969 14.094 1 94.12 188 ASP A CA 1
ATOM 1453 C C . ASP A 1 188 ? -3.174 8.383 14.781 1 94.12 188 ASP A C 1
ATOM 1455 O O . ASP A 1 188 ? -3.953 9.109 15.398 1 94.12 188 ASP A O 1
ATOM 1459 N N . ILE A 1 189 ? -3.277 7.129 14.672 1 95.06 189 ILE A N 1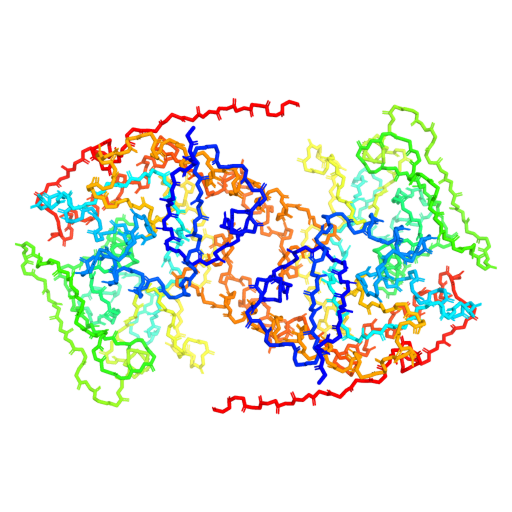
ATOM 1460 C CA . ILE A 1 189 ? -4.305 6.383 15.391 1 95.06 189 ILE A CA 1
ATOM 1461 C C . ILE A 1 189 ? -3.811 6.055 16.797 1 95.06 189 ILE A C 1
ATOM 1463 O O . ILE A 1 189 ? -2.654 5.664 16.984 1 95.06 189 ILE A O 1
ATOM 1467 N N . PRO A 1 190 ? -4.648 6.246 17.797 1 97.12 190 PRO A N 1
ATOM 1468 C CA . PRO A 1 190 ? -4.203 5.93 19.156 1 97.12 190 PRO A CA 1
ATOM 1469 C C . PRO A 1 190 ? -3.963 4.438 19.359 1 97.12 190 PRO A C 1
ATOM 1471 O O . PRO A 1 190 ? -4.727 3.607 18.859 1 97.12 190 PRO A O 1
ATOM 1474 N N . ALA A 1 191 ? -2.967 4.141 20.141 1 94 191 ALA A N 1
ATOM 1475 C CA . ALA A 1 191 ? -2.561 2.756 20.375 1 94 191 ALA A CA 1
ATOM 1476 C C . ALA A 1 191 ? -3.664 1.973 21.078 1 94 191 ALA A C 1
ATOM 1478 O O . ALA A 1 191 ? -3.764 0.753 20.922 1 94 191 ALA A O 1
ATOM 1479 N N . CYS A 1 192 ? -4.496 2.648 21.797 1 96.19 192 CYS A N 1
ATOM 1480 C CA . CYS A 1 192 ? -5.512 1.977 22.594 1 96.19 192 CYS A CA 1
ATOM 1481 C C . CYS A 1 192 ? -6.699 1.562 21.734 1 96.19 192 CYS A C 1
ATOM 1483 O O . CYS A 1 192 ? -7.578 0.826 22.188 1 96.19 192 CYS A O 1
ATOM 1485 N N . LEU A 1 193 ? -6.727 2.008 20.484 1 94.88 193 LEU A N 1
ATOM 1486 C CA . LEU A 1 193 ? -7.828 1.623 19.609 1 94.88 193 LEU A CA 1
ATOM 1487 C C . LEU A 1 193 ? -7.895 0.108 19.453 1 94.88 193 LEU A C 1
ATOM 1489 O O . LEU A 1 193 ? -6.871 -0.542 19.234 1 94.88 193 LEU A O 1
ATOM 1493 N N . ASN A 1 194 ? -9 -0.477 19.609 1 85.19 194 ASN A N 1
ATOM 1494 C CA . ASN A 1 194 ? -9.305 -1.897 19.484 1 85.19 194 ASN A CA 1
ATOM 1495 C C . ASN A 1 194 ? -8.617 -2.715 20.578 1 85.19 194 ASN A C 1
ATOM 1497 O O . ASN A 1 194 ? -8.539 -3.941 20.484 1 85.19 194 ASN A O 1
ATOM 1501 N N . LYS A 1 195 ? -7.98 -2.105 21.562 1 91.5 195 LYS A N 1
ATOM 1502 C CA . LYS A 1 195 ? -7.41 -2.807 22.703 1 91.5 195 LYS A CA 1
ATOM 1503 C C . LYS A 1 195 ? -8.359 -2.771 23.906 1 91.5 195 LYS A C 1
ATOM 1505 O O . LYS A 1 195 ? -8.336 -3.676 24.734 1 91.5 195 LYS A O 1
ATOM 1510 N N . VAL A 1 196 ? -9.016 -1.739 24 1 95.25 196 VAL A N 1
ATOM 1511 C CA . VAL A 1 196 ? -10.047 -1.609 25.016 1 95.25 196 VAL A CA 1
ATOM 1512 C C . VAL A 1 196 ? -11.414 -1.4 24.359 1 95.25 196 VAL A C 1
ATOM 1514 O O . VAL A 1 196 ? -11.516 -0.725 23.344 1 95.25 196 VAL A O 1
ATOM 1517 N N . PRO A 1 197 ? -12.461 -1.904 24.844 1 95.44 197 PRO A N 1
ATOM 1518 C CA . PRO A 1 197 ? -13.758 -1.944 24.172 1 95.44 197 PRO A CA 1
ATOM 1519 C C . PRO A 1 197 ? -14.398 -0.565 24.031 1 95.44 197 PRO A C 1
ATOM 1521 O O . PRO A 1 197 ? -15.172 -0.325 23.109 1 95.44 197 PRO A O 1
ATOM 1524 N N . HIS A 1 198 ? -14.031 0.339 24.953 1 97.62 198 HIS A N 1
ATOM 1525 C CA . HIS A 1 198 ? -14.758 1.602 24.984 1 97.62 198 HIS A CA 1
ATOM 1526 C C . HIS A 1 198 ? -14.062 2.66 24.141 1 97.62 198 HIS A C 1
ATOM 1528 O O . HIS A 1 198 ? -14.422 3.836 24.188 1 97.62 198 HIS A O 1
ATOM 1534 N N . VAL A 1 199 ? -13.031 2.336 23.484 1 98.38 199 VAL A N 1
ATOM 1535 C CA . VAL A 1 199 ? -12.414 3.225 22.5 1 98.38 199 VAL A CA 1
ATOM 1536 C C . VAL A 1 199 ? -12.648 2.697 21.094 1 98.38 199 VAL A C 1
ATOM 1538 O O . VAL A 1 199 ? -12.281 1.564 20.781 1 98.38 199 VAL A O 1
ATOM 1541 N N . GLN A 1 200 ? -13.32 3.482 20.297 1 97.81 200 GLN A N 1
ATOM 1542 C CA . GLN A 1 200 ? -13.672 3.113 18.922 1 97.81 200 GLN A CA 1
ATOM 1543 C C . GLN A 1 200 ? -13.508 4.297 17.969 1 97.81 200 GLN A C 1
ATOM 1545 O O . GLN A 1 200 ? -13.367 5.438 18.422 1 97.81 200 GLN A O 1
ATOM 1550 N N . ARG A 1 201 ? -13.406 3.998 16.703 1 98.19 201 ARG A N 1
ATOM 1551 C CA . ARG A 1 201 ? -13.555 5.066 15.727 1 98.19 201 ARG A CA 1
ATOM 1552 C C . ARG A 1 201 ? -14.953 5.672 15.781 1 98.19 201 ARG A C 1
ATOM 1554 O O . ARG A 1 201 ? -15.938 4.957 15.961 1 98.19 201 ARG A O 1
ATOM 1561 N N . LEU A 1 202 ? -15.016 6.961 15.648 1 98.56 202 LEU A N 1
ATOM 1562 C CA . LEU A 1 202 ? -16.312 7.621 15.578 1 98.56 202 LEU A CA 1
ATOM 1563 C C . LEU A 1 202 ? -17.141 7.082 14.422 1 98.56 202 LEU A C 1
ATOM 1565 O O . LEU A 1 202 ? -18.375 7.008 14.508 1 98.56 202 LEU A O 1
ATOM 1569 N N . PHE A 1 203 ? -16.438 6.68 13.344 1 98.31 203 PHE A N 1
ATOM 1570 C CA . PHE A 1 203 ? -17.047 6.09 12.148 1 98.31 203 PHE A CA 1
ATOM 1571 C C . PHE A 1 203 ? -16.469 4.703 11.883 1 98.31 203 PHE A C 1
ATOM 1573 O O . PHE A 1 203 ? -15.562 4.547 11.062 1 98.31 203 PHE A O 1
ATOM 1580 N N . PRO A 1 204 ? -17.031 3.682 12.516 1 96 204 PRO A N 1
ATOM 1581 C CA . PRO A 1 204 ? -16.484 2.336 12.352 1 96 204 PRO A CA 1
ATOM 1582 C C . PRO A 1 204 ? -16.547 1.844 10.906 1 96 204 PRO A C 1
ATOM 1584 O O . PRO A 1 204 ? -15.688 1.069 10.477 1 96 204 PRO A O 1
ATOM 1587 N N . ASN A 1 205 ? -17.531 2.285 10.133 1 97.25 205 ASN A N 1
ATOM 1588 C CA . ASN A 1 205 ? -17.641 1.98 8.711 1 97.25 205 ASN A CA 1
ATOM 1589 C C . ASN A 1 205 ? -17.016 3.072 7.852 1 97.25 205 ASN A C 1
ATOM 1591 O O . ASN A 1 205 ? -17.609 3.525 6.875 1 97.25 205 ASN A O 1
ATOM 1595 N N . PHE A 1 206 ? -15.789 3.455 8.203 1 97.94 206 PHE A N 1
ATOM 1596 C CA . PHE A 1 206 ? -15.164 4.656 7.664 1 97.94 206 PHE A CA 1
ATOM 1597 C C . PHE A 1 206 ? -14.961 4.531 6.156 1 97.94 206 PHE A C 1
ATOM 1599 O O . PHE A 1 206 ? -15 5.527 5.434 1 97.94 206 PHE A O 1
ATOM 1606 N N . LYS A 1 207 ? -14.688 3.326 5.605 1 98.12 207 LYS A N 1
ATOM 1607 C CA . LYS A 1 207 ? -14.531 3.178 4.16 1 98.12 207 LYS A CA 1
ATOM 1608 C C . LYS A 1 207 ? -15.766 3.689 3.422 1 98.12 207 LYS A C 1
ATOM 1610 O O . LYS A 1 207 ? -15.648 4.461 2.469 1 98.12 207 LYS A O 1
ATOM 1615 N N . ASP A 1 208 ? -16.938 3.291 3.85 1 98.12 208 ASP A N 1
ATOM 1616 C CA . ASP A 1 208 ? -18.172 3.721 3.227 1 98.12 208 ASP A CA 1
ATOM 1617 C C . ASP A 1 208 ? -18.406 5.215 3.438 1 98.12 208 ASP A C 1
ATOM 1619 O O . ASP A 1 208 ? -18.844 5.918 2.518 1 98.12 208 ASP A O 1
ATOM 1623 N N . VAL A 1 209 ? -18.141 5.672 4.633 1 98.69 209 VAL A N 1
ATOM 1624 C CA . VAL A 1 209 ? -18.312 7.074 4.992 1 98.69 209 VAL A CA 1
ATOM 1625 C C . VAL A 1 209 ? -17.422 7.949 4.121 1 98.69 209 VAL A C 1
ATOM 1627 O O . VAL A 1 209 ? -17.875 8.953 3.564 1 98.69 209 VAL A O 1
ATOM 1630 N N . GLU A 1 210 ? -16.203 7.527 3.949 1 98.75 210 GLU A N 1
ATOM 1631 C CA . GLU A 1 210 ? -15.219 8.297 3.197 1 98.75 210 GLU A CA 1
ATOM 1632 C C . GLU A 1 210 ? -15.5 8.242 1.699 1 98.75 210 GLU A C 1
ATOM 1634 O O . GLU A 1 210 ? -15.344 9.242 0.996 1 98.75 210 GLU A O 1
ATOM 1639 N N . SER A 1 211 ? -15.945 7.094 1.226 1 98.5 211 SER A N 1
ATOM 1640 C CA . SER A 1 211 ? -16.344 6.98 -0.172 1 98.5 211 SER A CA 1
ATOM 1641 C C . SER A 1 211 ? -17.531 7.895 -0.48 1 98.5 211 SER A C 1
ATOM 1643 O O . SER A 1 211 ? -17.531 8.586 -1.501 1 98.5 211 SER A O 1
ATOM 1645 N N . ASP A 1 212 ? -18.5 7.883 0.369 1 98.5 212 ASP A N 1
ATOM 1646 C CA . ASP A 1 212 ? -19.688 8.734 0.199 1 98.5 212 ASP A CA 1
ATOM 1647 C C . ASP A 1 212 ? -19.297 10.211 0.237 1 98.5 212 ASP A C 1
ATOM 1649 O O . ASP A 1 212 ? -19.812 11.008 -0.556 1 98.5 212 ASP A O 1
ATOM 1653 N N . TYR A 1 213 ? -18.453 10.539 1.166 1 98.75 213 TYR A N 1
ATOM 1654 C CA . TYR A 1 213 ? -17.969 11.914 1.279 1 98.75 213 TYR A CA 1
ATOM 1655 C C . TYR A 1 213 ? -17.359 12.383 -0.034 1 98.75 213 TYR A C 1
ATOM 1657 O O . TYR A 1 213 ? -17.688 13.469 -0.521 1 98.75 213 TYR A O 1
ATOM 1665 N N . TYR A 1 214 ? -16.5 11.562 -0.633 1 98.75 214 TYR A N 1
ATOM 1666 C CA . TYR A 1 214 ? -15.859 11.93 -1.892 1 98.75 214 TYR A CA 1
ATOM 1667 C C . TYR A 1 214 ? -16.891 12.078 -3.006 1 98.75 214 TYR A C 1
ATOM 1669 O O . TYR A 1 214 ? -16.828 13.016 -3.799 1 98.75 214 TYR A O 1
ATOM 1677 N N . LYS A 1 215 ? -17.781 11.148 -3.092 1 98.25 215 LYS A N 1
ATOM 1678 C CA . LYS A 1 215 ? -18.781 11.18 -4.16 1 98.25 215 LYS A CA 1
ATOM 1679 C C . LYS A 1 215 ? -19.609 12.453 -4.102 1 98.25 215 LYS A C 1
ATOM 1681 O O . LYS A 1 215 ? -19.969 13.016 -5.137 1 98.25 215 LYS A O 1
ATOM 1686 N N . ARG A 1 216 ? -19.844 12.93 -2.91 1 98.38 216 ARG A N 1
ATOM 1687 C CA . ARG A 1 216 ? -20.672 14.109 -2.734 1 98.38 216 ARG A CA 1
ATOM 1688 C C . ARG A 1 216 ? -19.859 15.383 -2.91 1 98.38 216 ARG A C 1
ATOM 1690 O O . ARG A 1 216 ? -20.359 16.375 -3.453 1 98.38 216 ARG A O 1
ATOM 1697 N N . THR A 1 217 ? -18.609 15.359 -2.479 1 98.56 217 THR A N 1
ATOM 1698 C CA . THR A 1 217 ? -17.891 16.625 -2.338 1 98.56 217 THR A CA 1
ATOM 1699 C C . THR A 1 217 ? -16.766 16.734 -3.371 1 98.56 217 THR A C 1
ATOM 1701 O O . THR A 1 217 ? -16.297 17.828 -3.67 1 98.56 217 THR A O 1
ATOM 1704 N N . GLY A 1 218 ? -16.281 15.492 -3.795 1 98.19 218 GLY A N 1
ATOM 1705 C CA . GLY A 1 218 ? -15.109 15.461 -4.656 1 98.19 218 GLY A CA 1
ATOM 1706 C C . GLY A 1 218 ? -13.812 15.719 -3.91 1 98.19 218 GLY A C 1
ATOM 1707 O O . GLY A 1 218 ? -12.781 15.992 -4.523 1 98.19 218 GLY A O 1
ATOM 1708 N N . ILE A 1 219 ? -13.867 15.641 -2.551 1 98.75 219 ILE A N 1
ATOM 1709 C CA . ILE A 1 219 ? -12.711 16.031 -1.755 1 98.75 219 ILE A CA 1
ATOM 1710 C C . ILE A 1 219 ? -11.984 14.773 -1.263 1 98.75 219 ILE A C 1
ATOM 1712 O O . ILE A 1 219 ? -12.555 13.977 -0.512 1 98.75 219 ILE A O 1
ATOM 1716 N N . PHE A 1 220 ? -10.852 14.492 -1.733 1 98.81 220 PHE A N 1
ATOM 1717 C CA . PHE A 1 220 ? -9.852 13.594 -1.159 1 98.81 220 PHE A CA 1
ATOM 1718 C C . PHE A 1 220 ? -8.688 14.391 -0.581 1 98.81 220 PHE A C 1
ATOM 1720 O O . PHE A 1 220 ? -7.812 14.844 -1.32 1 98.81 220 PHE A O 1
ATOM 1727 N N . PRO A 1 221 ? -8.633 14.539 0.75 1 98.81 221 PRO A N 1
ATOM 1728 C CA . PRO A 1 221 ? -7.766 15.508 1.417 1 98.81 221 PRO A CA 1
ATOM 1729 C C . PRO A 1 221 ? -6.297 15.359 1.023 1 98.81 221 PRO A C 1
ATOM 1731 O O . PRO A 1 221 ? -5.75 14.258 1.083 1 98.81 221 PRO A O 1
ATOM 1734 N N . ILE A 1 222 ? -5.676 16.453 0.64 1 98.75 222 ILE A N 1
ATOM 1735 C CA . ILE A 1 222 ? -4.25 16.547 0.345 1 98.75 222 ILE A CA 1
ATOM 1736 C C . ILE A 1 222 ? -3.486 16.922 1.614 1 98.75 222 ILE A C 1
ATOM 1738 O O . ILE A 1 222 ? -3.717 17.984 2.197 1 98.75 222 ILE A O 1
ATOM 1742 N N . MET A 1 223 ? -2.58 16.062 2.021 1 98.56 223 MET A N 1
ATOM 1743 C CA . MET A 1 223 ? -1.791 16.297 3.227 1 98.56 223 MET A CA 1
ATOM 1744 C C . MET A 1 223 ? -0.493 17.031 2.893 1 98.56 223 MET A C 1
ATOM 1746 O O . MET A 1 223 ? -0.09 17.953 3.609 1 98.56 223 MET A O 1
ATOM 1750 N N . HIS A 1 224 ? 0.162 16.594 1.83 1 98.62 224 HIS A N 1
ATOM 1751 C CA . HIS A 1 224 ? 1.471 17.141 1.483 1 98.62 224 HIS A CA 1
ATOM 1752 C C . HIS A 1 224 ? 1.548 17.484 -0 1 98.62 224 HIS A C 1
ATOM 1754 O O . HIS A 1 224 ? 0.894 16.844 -0.826 1 98.62 224 HIS A O 1
ATOM 1760 N N . LEU A 1 225 ? 2.303 18.453 -0.279 1 98.75 225 LEU A N 1
ATOM 1761 C CA . LEU A 1 225 ? 2.633 18.859 -1.639 1 98.75 225 LEU A CA 1
ATOM 1762 C C . LEU A 1 225 ? 4.141 18.969 -1.825 1 98.75 225 LEU A C 1
ATOM 1764 O O . LEU A 1 225 ? 4.906 18.703 -0.894 1 98.75 225 LEU A O 1
ATOM 1768 N N . VAL A 1 226 ? 4.578 19.203 -3.045 1 98.81 226 VAL A N 1
ATOM 1769 C CA . VAL A 1 226 ? 5.996 19.375 -3.354 1 98.81 226 VAL A CA 1
ATOM 1770 C C . VAL A 1 226 ? 6.309 20.844 -3.562 1 98.81 226 VAL A C 1
ATOM 1772 O O . VAL A 1 226 ? 5.621 21.531 -4.324 1 98.81 226 VAL A O 1
ATOM 1775 N N . ALA A 1 227 ? 7.332 21.375 -2.873 1 98.69 227 ALA A N 1
ATOM 1776 C CA . ALA A 1 227 ? 7.645 22.797 -2.941 1 98.69 227 ALA A CA 1
ATOM 1777 C C . ALA A 1 227 ? 9.148 23.031 -3.094 1 98.69 227 ALA A C 1
ATOM 1779 O O . ALA A 1 227 ? 9.953 22.344 -2.449 1 98.69 227 ALA A O 1
ATOM 1780 N N . PHE A 1 228 ? 9.492 23.969 -3.922 1 98.69 228 PHE A N 1
ATOM 1781 C CA . PHE A 1 228 ? 10.867 24.422 -4.117 1 98.69 228 PHE A CA 1
ATOM 1782 C C . PHE A 1 228 ? 11.203 25.547 -3.145 1 98.69 228 PHE A C 1
ATOM 1784 O O . PHE A 1 228 ? 10.336 26.344 -2.775 1 98.69 228 PHE A O 1
ATOM 1791 N N . ARG A 1 229 ? 12.461 25.594 -2.848 1 97.69 229 ARG A N 1
ATOM 1792 C CA . ARG A 1 229 ? 12.961 26.875 -2.375 1 97.69 229 ARG A CA 1
ATOM 1793 C C . ARG A 1 229 ? 12.805 27.953 -3.443 1 97.69 229 ARG A C 1
ATOM 1795 O O . ARG A 1 229 ? 13.141 27.734 -4.605 1 97.69 229 ARG A O 1
ATOM 1802 N N . ARG A 1 230 ? 12.391 29.094 -3.01 1 97.06 230 ARG A N 1
ATOM 1803 C CA . ARG A 1 230 ? 12.07 30.156 -3.951 1 97.06 230 ARG A CA 1
ATOM 1804 C C . ARG A 1 230 ? 13.289 30.547 -4.781 1 97.06 230 ARG A C 1
ATOM 1806 O O . ARG A 1 230 ? 13.211 30.656 -6.004 1 97.06 230 ARG A O 1
ATOM 1813 N N . GLU A 1 231 ? 14.445 30.656 -4.172 1 97.25 231 GLU A N 1
ATOM 1814 C CA . GLU A 1 231 ? 15.656 31.078 -4.863 1 97.25 231 GLU A CA 1
ATOM 1815 C C . GLU A 1 231 ? 16.062 30.062 -5.93 1 97.25 231 GLU A C 1
ATOM 1817 O O . GLU A 1 231 ? 16.469 30.438 -7.031 1 97.25 231 GLU A O 1
ATOM 1822 N N . PHE A 1 232 ? 15.945 28.891 -5.59 1 98.12 232 PHE A N 1
ATOM 1823 C CA . PHE A 1 232 ? 16.281 27.844 -6.543 1 98.12 232 PHE A CA 1
ATOM 1824 C C . PHE A 1 232 ? 15.352 27.875 -7.742 1 98.12 232 PHE A C 1
ATOM 1826 O O . PHE A 1 232 ? 15.797 27.781 -8.891 1 98.12 232 PHE A O 1
ATOM 1833 N N . TYR A 1 233 ? 14.062 28.016 -7.465 1 98.12 233 TYR A N 1
ATOM 1834 C CA . TYR A 1 233 ? 13.055 28.094 -8.516 1 98.12 233 TYR A CA 1
ATOM 1835 C C . TYR A 1 233 ? 13.305 29.297 -9.414 1 98.12 233 TYR A C 1
ATOM 1837 O O . TYR A 1 233 ? 13.305 29.172 -10.641 1 98.12 233 TYR A O 1
ATOM 1845 N N . GLU A 1 234 ? 13.555 30.422 -8.805 1 98 234 GLU A N 1
ATOM 1846 C CA . GLU A 1 234 ? 13.734 31.656 -9.57 1 98 234 GLU A CA 1
ATOM 1847 C C . GLU A 1 234 ? 14.977 31.578 -10.461 1 98 234 GLU A C 1
ATOM 1849 O O . GLU A 1 234 ? 14.992 32.125 -11.562 1 98 234 GLU A O 1
ATOM 1854 N N . ALA A 1 235 ? 15.922 30.859 -9.977 1 98.06 235 ALA A N 1
ATOM 1855 C CA . ALA A 1 235 ? 17.156 30.719 -10.742 1 98.06 235 ALA A CA 1
ATOM 1856 C C . ALA A 1 235 ? 16.984 29.688 -11.859 1 98.06 235 ALA A C 1
ATOM 1858 O O . ALA A 1 235 ? 17.781 29.656 -12.805 1 98.06 235 ALA A O 1
ATOM 1859 N N . ASN A 1 236 ? 15.961 28.859 -11.75 1 97.56 236 ASN A N 1
ATOM 1860 C CA . ASN A 1 236 ? 15.781 27.75 -12.664 1 97.56 236 ASN A CA 1
ATOM 1861 C C . ASN A 1 236 ? 14.305 27.484 -12.945 1 97.56 236 ASN A C 1
ATOM 1863 O O . ASN A 1 236 ? 13.82 26.359 -12.758 1 97.56 236 ASN A O 1
ATOM 1867 N N . LYS A 1 237 ? 13.641 28.359 -13.539 1 96.56 237 LYS A N 1
ATOM 1868 C CA . LYS A 1 237 ? 12.18 28.328 -13.617 1 96.56 237 LYS A CA 1
ATOM 1869 C C . LYS A 1 237 ? 11.695 27.078 -14.344 1 96.56 237 LYS A C 1
ATOM 1871 O O . LYS A 1 237 ? 10.609 26.562 -14.062 1 96.56 237 LYS A O 1
ATOM 1876 N N . PHE A 1 238 ? 12.523 26.5 -15.195 1 96.31 238 PHE A N 1
ATOM 1877 C CA . PHE A 1 238 ? 12.109 25.344 -15.984 1 96.31 238 PHE A CA 1
ATOM 1878 C C . PHE A 1 238 ? 11.922 24.125 -15.086 1 96.31 238 PHE A C 1
ATOM 1880 O O . PHE A 1 238 ? 11.289 23.141 -15.484 1 96.31 238 PHE A O 1
ATOM 1887 N N . VAL A 1 239 ? 12.453 24.125 -13.836 1 97.5 239 VAL A N 1
ATOM 1888 C CA . VAL A 1 239 ? 12.461 22.969 -12.945 1 97.5 239 VAL A CA 1
ATOM 1889 C C . VAL A 1 239 ? 11.031 22.625 -12.539 1 97.5 239 VAL A C 1
ATOM 1891 O O . VAL A 1 239 ? 10.727 21.469 -12.266 1 97.5 239 VAL A O 1
ATOM 1894 N N . ALA A 1 240 ? 10.164 23.609 -12.531 1 97.69 240 ALA A N 1
ATOM 1895 C CA . ALA A 1 240 ? 8.781 23.375 -12.109 1 97.69 240 ALA A CA 1
ATOM 1896 C C . ALA A 1 240 ? 8.094 22.375 -13.039 1 97.69 240 ALA A C 1
ATOM 1898 O O . ALA A 1 240 ? 7.633 21.312 -12.594 1 97.69 240 ALA A O 1
ATOM 1899 N N . SER A 1 241 ? 8.141 22.609 -14.352 1 97.5 241 SER A N 1
ATOM 1900 C CA . SER A 1 241 ? 7.52 21.734 -15.328 1 97.5 241 SER A CA 1
ATOM 1901 C C . SER A 1 241 ? 8.289 20.422 -15.453 1 97.5 241 SER A C 1
ATOM 1903 O O . SER A 1 241 ? 7.684 19.344 -15.578 1 97.5 241 SER A O 1
ATOM 1905 N N . ALA A 1 242 ? 9.57 20.531 -15.422 1 97.19 242 ALA A N 1
ATOM 1906 C CA . ALA A 1 242 ? 10.406 19.344 -15.586 1 97.19 242 ALA A CA 1
ATOM 1907 C C . ALA A 1 242 ? 10.156 18.344 -14.461 1 97.19 242 ALA A C 1
ATOM 1909 O O . ALA A 1 242 ? 9.945 17.156 -14.711 1 97.19 242 ALA A O 1
ATOM 1910 N N . LEU A 1 243 ? 10.172 18.797 -13.219 1 98.12 243 LEU A N 1
ATOM 1911 C CA . LEU A 1 243 ? 9.969 17.906 -12.086 1 98.12 243 LEU A CA 1
ATOM 1912 C C . LEU A 1 243 ? 8.523 17.438 -12.008 1 98.12 243 LEU A C 1
ATOM 1914 O O . LEU A 1 243 ? 8.25 16.297 -11.656 1 98.12 243 LEU A O 1
ATOM 1918 N N . PHE A 1 244 ? 7.582 18.359 -12.328 1 98.19 244 PHE A N 1
ATOM 1919 C CA . PHE A 1 244 ? 6.176 17.969 -12.375 1 98.19 244 PHE A CA 1
ATOM 1920 C C . PHE A 1 244 ? 5.98 16.766 -13.281 1 98.19 244 PHE A C 1
ATOM 1922 O O . PHE A 1 244 ? 5.367 15.773 -12.883 1 98.19 244 PHE A O 1
ATOM 1929 N N . ASN A 1 245 ? 6.523 16.844 -14.484 1 97.81 245 ASN A N 1
ATOM 1930 C CA . ASN A 1 245 ? 6.352 15.789 -15.469 1 97.81 245 ASN A CA 1
ATOM 1931 C C . ASN A 1 245 ? 7.051 14.5 -15.039 1 97.81 245 ASN A C 1
ATOM 1933 O O . ASN A 1 245 ? 6.52 13.406 -15.227 1 97.81 245 ASN A O 1
ATOM 1937 N N . ALA A 1 246 ? 8.219 14.656 -14.469 1 97.81 246 ALA A N 1
ATOM 1938 C CA . ALA A 1 246 ? 8.938 13.484 -13.977 1 97.81 246 ALA A CA 1
ATOM 1939 C C . ALA A 1 246 ? 8.148 12.781 -12.875 1 97.81 246 ALA A C 1
ATOM 1941 O O . ALA A 1 246 ? 8.047 11.555 -12.859 1 97.81 246 ALA A O 1
ATOM 1942 N N . LEU A 1 247 ? 7.586 13.547 -11.953 1 98.44 247 LEU A N 1
ATOM 1943 C CA . LEU A 1 247 ? 6.82 12.984 -10.844 1 98.44 247 LEU A CA 1
ATOM 1944 C C . LEU A 1 247 ? 5.508 12.391 -11.336 1 98.44 247 LEU A C 1
ATOM 1946 O O . LEU A 1 247 ? 5.051 11.367 -10.812 1 98.44 247 LEU A O 1
ATOM 1950 N N . GLU A 1 248 ? 4.902 13.023 -12.305 1 97.94 248 GLU A N 1
ATOM 1951 C CA . GLU A 1 248 ? 3.699 12.477 -12.93 1 97.94 248 GLU A CA 1
ATOM 1952 C C . GLU A 1 248 ? 3.982 11.117 -13.57 1 97.94 248 GLU A C 1
ATOM 1954 O O . GLU A 1 248 ? 3.215 10.172 -13.391 1 97.94 248 GLU A O 1
ATOM 1959 N N . ASP A 1 249 ? 5.078 11.047 -14.344 1 97.5 249 ASP A N 1
ATOM 1960 C CA . ASP A 1 249 ? 5.477 9.781 -14.953 1 97.5 249 ASP A CA 1
ATOM 1961 C C . ASP A 1 249 ? 5.734 8.719 -13.891 1 97.5 249 ASP A C 1
ATOM 1963 O O . ASP A 1 249 ? 5.336 7.562 -14.055 1 97.5 249 ASP A O 1
ATOM 1967 N N . SER A 1 250 ? 6.414 9.133 -12.859 1 98.25 250 SER A N 1
ATOM 1968 C CA . SER A 1 250 ? 6.711 8.211 -11.766 1 98.25 250 SER A CA 1
ATOM 1969 C C . SER A 1 250 ? 5.434 7.645 -11.156 1 98.25 250 SER A C 1
ATOM 1971 O O . SER A 1 250 ? 5.312 6.434 -10.961 1 98.25 250 SER A O 1
ATOM 1973 N N . LYS A 1 251 ? 4.504 8.523 -10.859 1 98.38 251 LYS A N 1
ATOM 1974 C CA . LYS A 1 251 ? 3.215 8.133 -10.289 1 98.38 251 LYS A CA 1
ATOM 1975 C C . LYS A 1 251 ? 2.473 7.176 -11.219 1 98.38 251 LYS A C 1
ATOM 1977 O O . LYS A 1 251 ? 1.923 6.168 -10.773 1 98.38 251 LYS A O 1
ATOM 1982 N N . GLU A 1 252 ? 2.465 7.438 -12.477 1 97.31 252 GLU A N 1
ATOM 1983 C CA . GLU A 1 252 ? 1.725 6.629 -13.438 1 97.31 252 GLU A CA 1
ATOM 1984 C C . GLU A 1 252 ? 2.326 5.23 -13.562 1 97.31 252 GLU A C 1
ATOM 1986 O O . GLU A 1 252 ? 1.598 4.242 -13.672 1 97.31 252 GLU A O 1
ATOM 1991 N N . ILE A 1 253 ? 3.637 5.16 -13.539 1 96.69 253 ILE A N 1
ATOM 1992 C CA . ILE A 1 253 ? 4.305 3.863 -13.578 1 96.69 253 ILE A CA 1
ATOM 1993 C C . ILE A 1 253 ? 3.896 3.043 -12.352 1 96.69 253 ILE A C 1
ATOM 1995 O O . ILE A 1 253 ? 3.518 1.877 -12.477 1 96.69 253 ILE A O 1
ATOM 1999 N N . ALA A 1 254 ? 3.951 3.639 -11.234 1 97.5 254 ALA A N 1
ATOM 2000 C CA . ALA A 1 254 ? 3.58 2.961 -9.992 1 97.5 254 ALA A CA 1
ATOM 2001 C C . ALA A 1 254 ? 2.117 2.527 -10.023 1 97.5 254 ALA A C 1
ATOM 2003 O O . ALA A 1 254 ? 1.786 1.412 -9.617 1 97.5 254 ALA A O 1
ATOM 2004 N N . ARG A 1 255 ? 1.27 3.418 -10.5 1 97.5 255 ARG A N 1
ATOM 2005 C CA . ARG A 1 255 ? -0.16 3.131 -10.562 1 97.5 255 ARG A CA 1
ATOM 2006 C C . ARG A 1 255 ? -0.441 1.936 -11.469 1 97.5 255 ARG A C 1
ATOM 2008 O O . ARG A 1 255 ? -1.188 1.029 -11.094 1 97.5 255 ARG A O 1
ATOM 2015 N N . LYS A 1 256 ? 0.12 1.901 -12.625 1 94.94 256 LYS A N 1
ATOM 2016 C CA . LYS A 1 256 ? -0.088 0.812 -13.578 1 94.94 256 LYS A CA 1
ATOM 2017 C C . LYS A 1 256 ? 0.417 -0.513 -13.016 1 94.94 256 LYS A C 1
ATOM 2019 O O . LYS A 1 256 ? -0.227 -1.551 -13.18 1 94.94 256 LYS A O 1
ATOM 2024 N N . ARG A 1 257 ? 1.5 -0.471 -12.352 1 94.62 257 ARG A N 1
ATOM 2025 C CA . ARG A 1 257 ? 2.057 -1.678 -11.742 1 94.62 257 ARG A CA 1
ATOM 2026 C C . ARG A 1 257 ? 1.163 -2.188 -10.617 1 94.62 257 ARG A C 1
ATOM 2028 O O . ARG A 1 257 ? 1.005 -3.398 -10.445 1 94.62 257 ARG A O 1
ATOM 2035 N N . MET A 1 258 ? 0.635 -1.268 -9.891 1 96.31 258 MET A N 1
ATOM 2036 C CA . MET A 1 258 ? -0.29 -1.627 -8.82 1 96.31 258 MET A CA 1
ATOM 2037 C C . MET A 1 258 ? -1.509 -2.357 -9.375 1 96.31 258 MET A C 1
ATOM 2039 O O . MET A 1 258 ? -2.068 -3.232 -8.711 1 96.31 258 MET A O 1
ATOM 2043 N N . GLU A 1 259 ? -1.871 -2.115 -10.594 1 93.38 259 GLU A N 1
ATOM 2044 C CA . GLU A 1 259 ? -3.082 -2.656 -11.203 1 93.38 259 GLU A CA 1
ATOM 2045 C C . GLU A 1 259 ? -2.854 -4.07 -11.727 1 93.38 259 GLU A C 1
ATOM 2047 O O . GLU A 1 259 ? -3.809 -4.789 -12.039 1 93.38 259 GLU A O 1
ATOM 2052 N N . SER A 1 260 ? -1.644 -4.496 -11.805 1 89.94 260 SER A N 1
ATOM 2053 C CA . SER A 1 260 ? -1.323 -5.852 -12.242 1 89.94 260 SER A CA 1
ATOM 2054 C C . SER A 1 260 ? -1.515 -6.859 -11.109 1 89.94 260 SER A C 1
ATOM 2056 O O . SER A 1 260 ? -0.642 -7.012 -10.258 1 89.94 260 SER A O 1
ATOM 2058 N N . LEU A 1 261 ? -2.531 -7.609 -11.234 1 92.06 261 LEU A N 1
ATOM 2059 C CA . LEU A 1 261 ? -2.926 -8.453 -10.109 1 92.06 261 LEU A CA 1
ATOM 2060 C C . LEU A 1 261 ? -2.307 -9.844 -10.234 1 92.06 261 LEU A C 1
ATOM 2062 O O . LEU A 1 261 ? -2.396 -10.648 -9.305 1 92.06 261 LEU A O 1
ATOM 2066 N N . GLY A 1 262 ? -1.722 -10.125 -11.422 1 91.19 262 GLY A N 1
ATOM 2067 C CA . GLY A 1 262 ? -1.083 -11.422 -11.578 1 91.19 262 GLY A CA 1
ATOM 2068 C C . GLY A 1 262 ? -0.036 -11.695 -10.516 1 91.19 262 GLY A C 1
ATOM 2069 O O . GLY A 1 262 ? 0.163 -12.852 -10.117 1 91.19 262 GLY A O 1
ATOM 2070 N N . ALA A 1 263 ? 0.669 -10.734 -10.133 1 94.81 263 ALA A N 1
ATOM 2071 C CA . ALA A 1 263 ? 1.579 -10.703 -8.992 1 94.81 263 ALA A CA 1
ATOM 2072 C C . ALA A 1 263 ? 1.406 -9.414 -8.188 1 94.81 263 ALA A C 1
ATOM 2074 O O . ALA A 1 263 ? 1.615 -8.32 -8.711 1 94.81 263 ALA A O 1
ATOM 2075 N N . LEU A 1 264 ? 1.002 -9.57 -6.953 1 97.69 264 LEU A N 1
ATOM 2076 C CA . LEU A 1 264 ? 0.622 -8.398 -6.164 1 97.69 264 LEU A CA 1
ATOM 2077 C C . LEU A 1 264 ? 1.835 -7.527 -5.863 1 97.69 264 LEU A C 1
ATOM 2079 O O . LEU A 1 264 ? 2.811 -7.996 -5.273 1 97.69 264 LEU A O 1
ATOM 2083 N N . ARG A 1 265 ? 1.744 -6.289 -6.25 1 97.38 265 ARG A N 1
ATOM 2084 C CA . ARG A 1 265 ? 2.826 -5.332 -6.039 1 97.38 265 ARG A CA 1
ATOM 2085 C C . ARG A 1 265 ? 3.064 -5.094 -4.551 1 97.38 265 ARG A C 1
ATOM 2087 O O . ARG A 1 265 ? 4.199 -4.879 -4.125 1 97.38 265 ARG A O 1
ATOM 2094 N N . TYR A 1 266 ? 2.029 -5.133 -3.816 1 98.31 266 TYR A N 1
ATOM 2095 C CA . TYR A 1 266 ? 2.074 -4.848 -2.387 1 98.31 266 TYR A CA 1
ATOM 2096 C C . TYR A 1 266 ? 1.655 -6.066 -1.574 1 98.31 266 TYR A C 1
ATOM 2098 O O . TYR A 1 266 ? 0.983 -6.965 -2.09 1 98.31 266 TYR A O 1
ATOM 2106 N N . MET A 1 267 ? 2.111 -6.148 -0.301 1 98.38 267 MET A N 1
ATOM 2107 C CA . MET A 1 267 ? 1.729 -7.234 0.596 1 98.38 267 MET A CA 1
ATOM 2108 C C . MET A 1 267 ? 0.31 -7.039 1.117 1 98.38 267 MET A C 1
ATOM 2110 O O . MET A 1 267 ? 0.096 -6.938 2.326 1 98.38 267 MET A O 1
ATOM 2114 N N . LEU A 1 268 ? -0.643 -6.945 0.147 1 98.5 268 LEU A N 1
ATOM 2115 C CA . LEU A 1 268 ? -2.068 -6.766 0.393 1 98.5 268 LEU A CA 1
ATOM 2116 C C . LEU A 1 268 ? -2.883 -7.852 -0.305 1 98.5 268 LEU A C 1
ATOM 2118 O O . LEU A 1 268 ? -3.146 -7.762 -1.507 1 98.5 268 LEU A O 1
ATOM 2122 N N . PRO A 1 269 ? -3.383 -8.828 0.467 1 98.31 269 PRO A N 1
ATOM 2123 C CA . PRO A 1 269 ? -4.039 -9.992 -0.134 1 98.31 269 PRO A CA 1
ATOM 2124 C C . PRO A 1 269 ? -5.242 -9.617 -0.992 1 98.31 269 PRO A C 1
ATOM 2126 O O . PRO A 1 269 ? -5.562 -10.312 -1.956 1 98.31 269 PRO A O 1
ATOM 2129 N N . TRP A 1 270 ? -5.875 -8.492 -0.696 1 98.38 270 TRP A N 1
ATOM 2130 C CA . TRP A 1 270 ? -7.121 -8.172 -1.38 1 98.38 270 TRP A CA 1
ATOM 2131 C C . TRP A 1 270 ? -7.004 -6.848 -2.131 1 98.38 270 TRP A C 1
ATOM 2133 O O . TRP A 1 270 ? -7.953 -6.062 -2.164 1 98.38 270 TRP A O 1
ATOM 2143 N N . LEU A 1 271 ? -5.801 -6.629 -2.686 1 98 271 LEU A N 1
ATOM 2144 C CA . LEU A 1 271 ? -5.547 -5.457 -3.52 1 98 271 LEU A CA 1
ATOM 2145 C C . LEU A 1 271 ? -6.578 -5.355 -4.641 1 98 271 LEU A C 1
ATOM 2147 O O . LEU A 1 271 ? -6.988 -4.254 -5.012 1 98 271 LEU A O 1
ATOM 2151 N N . GLY A 1 272 ? -7.023 -6.496 -5.207 1 96.44 272 GLY A N 1
ATOM 2152 C CA . GLY A 1 272 ? -8.023 -6.488 -6.266 1 96.44 272 GLY A CA 1
ATOM 2153 C C . GLY A 1 272 ? -9.305 -5.781 -5.875 1 96.44 272 GLY A C 1
ATOM 2154 O O . GLY A 1 272 ? -9.859 -5.016 -6.66 1 96.44 272 GLY A O 1
ATOM 2155 N N . ARG A 1 273 ? -9.75 -6.07 -4.68 1 97.06 273 ARG A N 1
ATOM 2156 C CA . ARG A 1 273 ? -10.953 -5.398 -4.18 1 97.06 273 ARG A CA 1
ATOM 2157 C C . ARG A 1 273 ? -10.719 -3.898 -4.035 1 97.06 273 ARG A C 1
ATOM 2159 O O . ARG A 1 273 ? -11.594 -3.096 -4.359 1 97.06 273 ARG A O 1
ATOM 2166 N N . ASP A 1 274 ? -9.57 -3.516 -3.527 1 97.62 274 ASP A N 1
ATOM 2167 C CA . ASP A 1 274 ? -9.234 -2.102 -3.4 1 97.62 274 ASP A CA 1
ATOM 2168 C C . ASP A 1 274 ? -9.297 -1.398 -4.754 1 97.62 274 ASP A C 1
ATOM 2170 O O . ASP A 1 274 ? -9.805 -0.283 -4.859 1 97.62 274 ASP A O 1
ATOM 2174 N N . LEU A 1 275 ? -8.734 -2.045 -5.777 1 96.62 275 LEU A N 1
ATOM 2175 C CA . LEU A 1 275 ? -8.719 -1.465 -7.113 1 96.62 275 LEU A CA 1
ATOM 2176 C C . LEU A 1 275 ? -10.133 -1.325 -7.664 1 96.62 275 LEU A C 1
ATOM 2178 O O . LEU A 1 275 ? -10.453 -0.325 -8.312 1 96.62 275 LEU A O 1
ATOM 2182 N N . ASP A 1 276 ? -11.008 -2.371 -7.383 1 95.38 276 ASP A N 1
ATOM 2183 C CA . ASP A 1 276 ? -12.414 -2.27 -7.773 1 95.38 276 ASP A CA 1
ATOM 2184 C C . ASP A 1 276 ? -13.078 -1.066 -7.113 1 95.38 276 ASP A C 1
ATOM 2186 O O . ASP A 1 276 ? -13.812 -0.32 -7.766 1 95.38 276 ASP A O 1
ATOM 2190 N N . GLU A 1 277 ? -12.812 -0.866 -5.871 1 97.06 277 GLU A N 1
ATOM 2191 C CA . GLU A 1 277 ? -13.438 0.213 -5.105 1 97.06 277 GLU A CA 1
ATOM 2192 C C . GLU A 1 277 ? -12.922 1.577 -5.566 1 97.06 277 GLU A C 1
ATOM 2194 O O . GLU A 1 277 ? -13.672 2.557 -5.57 1 97.06 277 GLU A O 1
ATOM 2199 N N . ILE A 1 278 ? -11.656 1.667 -5.926 1 97.75 278 ILE A N 1
ATOM 2200 C CA . ILE A 1 278 ? -11.094 2.896 -6.473 1 97.75 278 ILE A CA 1
ATOM 2201 C C . ILE A 1 278 ? -11.789 3.246 -7.785 1 97.75 278 ILE A C 1
ATOM 2203 O O . ILE A 1 278 ? -12.164 4.398 -8.008 1 97.75 278 ILE A O 1
ATOM 2207 N N . GLN A 1 279 ? -11.938 2.248 -8.664 1 95.62 279 GLN A N 1
ATOM 2208 C CA . GLN A 1 279 ? -12.648 2.473 -9.922 1 95.62 279 GLN A CA 1
ATOM 2209 C C . GLN A 1 279 ? -14.07 2.961 -9.672 1 95.62 279 GLN A C 1
ATOM 2211 O O . GLN A 1 279 ? -14.531 3.898 -10.32 1 95.62 279 GLN A O 1
ATOM 2216 N N . GLU A 1 280 ? -14.727 2.352 -8.734 1 95.88 280 GLU A N 1
ATOM 2217 C CA . GLU A 1 280 ? -16.125 2.674 -8.43 1 95.88 280 GLU A CA 1
ATOM 2218 C C . GLU A 1 280 ? -16.25 4.09 -7.879 1 95.88 280 GLU A C 1
ATOM 2220 O O . GLU A 1 280 ? -17.188 4.812 -8.227 1 95.88 280 GLU A O 1
ATOM 2225 N N . THR A 1 281 ? -15.312 4.469 -7.016 1 98.19 281 THR A N 1
ATOM 2226 C CA . THR A 1 281 ? -15.438 5.723 -6.281 1 98.19 281 THR A CA 1
ATOM 2227 C C . THR A 1 281 ? -14.836 6.879 -7.07 1 98.19 281 THR A C 1
ATOM 2229 O O . THR A 1 281 ? -15.438 7.949 -7.172 1 98.19 281 THR A O 1
ATOM 2232 N N . PHE A 1 282 ? -13.664 6.648 -7.672 1 98 282 PHE A N 1
ATOM 2233 C CA . PHE A 1 282 ? -12.898 7.742 -8.258 1 98 282 PHE A CA 1
ATOM 2234 C C . PHE A 1 282 ? -12.961 7.695 -9.773 1 98 282 PHE A C 1
ATOM 2236 O O . PHE A 1 282 ? -12.602 8.664 -10.445 1 98 282 PHE A O 1
ATOM 2243 N N . GLY A 1 283 ? -13.414 6.562 -10.367 1 94.06 283 GLY A N 1
ATOM 2244 C CA . GLY A 1 283 ? -13.406 6.402 -11.812 1 94.06 283 GLY A CA 1
ATOM 2245 C C . GLY A 1 283 ? -12.047 6.027 -12.359 1 94.06 283 GLY A C 1
ATOM 2246 O O . GLY A 1 283 ? -11.758 6.266 -13.539 1 94.06 283 GLY A O 1
ATOM 2247 N N . GLY A 1 284 ? -11.125 5.57 -11.484 1 92.06 284 GLY A N 1
ATOM 2248 C CA . GLY A 1 284 ? -9.805 5.168 -11.93 1 92.06 284 GLY A CA 1
ATOM 2249 C C . GLY A 1 284 ? -8.68 5.754 -11.094 1 92.06 284 GLY A C 1
ATOM 2250 O O . GLY A 1 284 ? -8.484 5.348 -9.945 1 92.06 284 GLY A O 1
ATOM 2251 N N . ASP A 1 285 ? -8.039 6.859 -11.562 1 95.56 285 ASP A N 1
ATOM 2252 C CA . ASP A 1 285 ? -6.926 7.5 -10.867 1 95.56 285 ASP A CA 1
ATOM 2253 C C . ASP A 1 285 ? -7.41 8.266 -9.641 1 95.56 285 ASP A C 1
ATOM 2255 O O . ASP A 1 285 ? -8.039 9.32 -9.766 1 95.56 285 ASP A O 1
ATOM 2259 N N . CYS A 1 286 ? -7.098 7.773 -8.445 1 98.06 286 CYS A N 1
ATOM 2260 C CA . CYS A 1 286 ? -7.531 8.438 -7.223 1 98.06 286 CYS A CA 1
ATOM 2261 C C . CYS A 1 286 ? -6.473 9.422 -6.738 1 98.06 286 CYS A C 1
ATOM 2263 O O . CYS A 1 286 ? -6.637 10.047 -5.688 1 98.06 286 CYS A O 1
ATOM 2265 N N . TRP A 1 287 ? -5.363 9.594 -7.496 1 98.5 287 TRP A N 1
ATOM 2266 C CA . TRP A 1 287 ? -4.242 10.414 -7.055 1 98.5 287 TRP A CA 1
ATOM 2267 C C . TRP A 1 287 ? -3.779 11.352 -8.164 1 98.5 287 TRP A C 1
ATOM 2269 O O . TRP A 1 287 ? -2.59 11.406 -8.484 1 98.5 287 TRP A O 1
ATOM 2279 N N . PRO A 1 288 ? -4.68 12.062 -8.711 1 98 288 PRO A N 1
ATOM 2280 C CA . PRO A 1 288 ? -4.281 12.953 -9.797 1 98 288 PRO A CA 1
ATOM 2281 C C . PRO A 1 288 ? -3.414 14.117 -9.328 1 98 288 PRO A C 1
ATOM 2283 O O . PRO A 1 288 ? -3.604 14.617 -8.219 1 98 288 PRO A O 1
ATOM 2286 N N . TYR A 1 289 ? -2.443 14.484 -10.164 1 98.25 289 TYR A N 1
ATOM 2287 C CA . TYR A 1 289 ? -1.727 15.742 -9.992 1 98.25 289 TYR A CA 1
ATOM 2288 C C . TYR A 1 289 ? -2.359 16.844 -10.836 1 98.25 289 TYR A C 1
ATOM 2290 O O . TYR A 1 289 ? -3.264 16.594 -11.633 1 98.25 289 TYR A O 1
ATOM 2298 N N . GLY A 1 290 ? -1.996 18.078 -10.555 1 97.88 290 GLY A N 1
ATOM 2299 C CA . GLY A 1 290 ? -2.535 19.203 -11.305 1 97.88 290 GLY A CA 1
ATOM 2300 C C . GLY A 1 290 ? -3.512 20.031 -10.5 1 97.88 290 GLY A C 1
ATOM 2301 O O . GLY A 1 290 ? -4.062 19.562 -9.5 1 97.88 290 GLY A O 1
ATOM 2302 N N . LEU A 1 291 ? -3.736 21.219 -10.969 1 97.19 291 LEU A N 1
ATOM 2303 C CA . LEU A 1 291 ? -4.574 22.188 -10.25 1 97.19 291 LEU A CA 1
ATOM 2304 C C . LEU A 1 291 ? -6.051 21.891 -10.484 1 97.19 291 LEU A C 1
ATOM 2306 O O . LEU A 1 291 ? -6.812 21.719 -9.531 1 97.19 291 LEU A O 1
ATOM 2310 N N . GLU A 1 292 ? -6.469 21.688 -11.719 1 97.06 292 GLU A N 1
ATOM 2311 C CA . GLU A 1 292 ? -7.883 21.531 -12.047 1 97.06 292 GLU A CA 1
ATOM 2312 C C . GLU A 1 292 ? -8.43 20.203 -11.516 1 97.06 292 GLU A C 1
ATOM 2314 O O . GLU A 1 292 ? -9.547 20.156 -10.992 1 97.06 292 GLU A O 1
ATOM 2319 N N . GLU A 1 293 ? -7.613 19.203 -11.594 1 97.19 293 GLU A N 1
ATOM 2320 C CA . GLU A 1 293 ? -8.023 17.891 -11.117 1 97.19 293 GLU A CA 1
ATOM 2321 C C . GLU A 1 293 ? -8.273 17.891 -9.609 1 97.19 293 GLU A C 1
ATOM 2323 O O . GLU A 1 293 ? -8.977 17.031 -9.094 1 97.19 293 GLU A O 1
ATOM 2328 N N . ASN A 1 294 ? -7.68 18.953 -8.938 1 98.56 294 ASN A N 1
ATOM 2329 C CA . ASN A 1 294 ? -7.734 18.953 -7.48 1 98.56 294 ASN A CA 1
ATOM 2330 C C . ASN A 1 294 ? -8.383 20.234 -6.949 1 98.56 294 ASN A C 1
ATOM 2332 O O . ASN A 1 294 ? -8.227 20.578 -5.777 1 98.56 294 ASN A O 1
ATOM 2336 N N . ARG A 1 295 ? -9.023 20.953 -7.75 1 98.69 295 ARG A N 1
ATOM 2337 C CA . ARG A 1 295 ? -9.562 22.266 -7.414 1 98.69 295 ARG A CA 1
ATOM 2338 C C . ARG A 1 295 ? -10.477 22.188 -6.191 1 98.69 295 ARG A C 1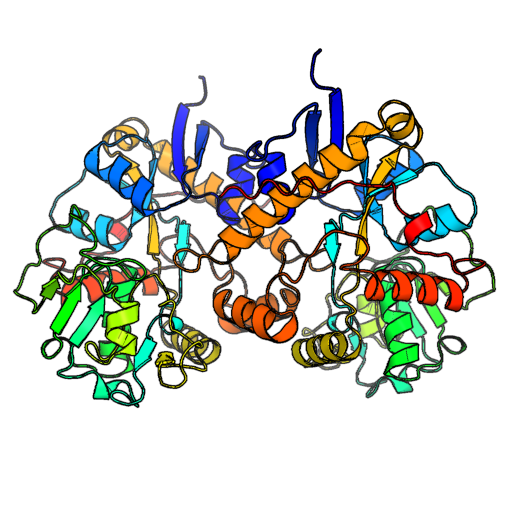
ATOM 2340 O O . ARG A 1 295 ? -10.32 22.953 -5.246 1 98.69 295 ARG A O 1
ATOM 2347 N N . LYS A 1 296 ? -11.445 21.219 -6.172 1 98.69 296 LYS A N 1
ATOM 2348 C CA . LYS A 1 296 ? -12.391 21.109 -5.066 1 98.69 296 LYS A CA 1
ATOM 2349 C C . LYS A 1 296 ? -11.664 20.875 -3.744 1 98.69 296 LYS A C 1
ATOM 2351 O O . LYS A 1 296 ? -12.008 21.484 -2.727 1 98.69 296 LYS A O 1
ATOM 2356 N N . THR A 1 297 ? -10.672 20 -3.773 1 98.81 297 THR A N 1
ATOM 2357 C CA . THR A 1 297 ? -9.922 19.672 -2.566 1 98.81 297 THR A CA 1
ATOM 2358 C C . THR A 1 297 ? -9.094 20.875 -2.109 1 98.81 297 THR A C 1
ATOM 2360 O O . THR A 1 297 ? -9.055 21.188 -0.917 1 98.81 297 THR A O 1
ATOM 2363 N N . LEU A 1 298 ? -8.414 21.516 -3.035 1 98.88 298 LEU A N 1
ATOM 2364 C CA . LEU A 1 298 ? -7.559 22.656 -2.719 1 98.88 298 LEU A CA 1
ATOM 2365 C C . LEU A 1 298 ? -8.383 23.828 -2.207 1 98.88 298 LEU A C 1
ATOM 2367 O O . LEU A 1 298 ? -7.992 24.5 -1.249 1 98.88 298 LEU A O 1
ATOM 2371 N N . GLU A 1 299 ? -9.477 24.062 -2.801 1 98.81 299 GLU A N 1
ATOM 2372 C CA . GLU A 1 299 ? -10.359 25.141 -2.336 1 98.81 299 GLU A CA 1
ATOM 2373 C C . GLU A 1 299 ? -10.914 24.828 -0.947 1 98.81 299 GLU A C 1
ATOM 2375 O O . GLU A 1 299 ? -11.062 25.734 -0.122 1 98.81 299 GLU A O 1
ATOM 2380 N N . ALA A 1 300 ? -11.203 23.594 -0.71 1 98.81 300 ALA A N 1
ATOM 2381 C CA . ALA A 1 300 ? -11.711 23.188 0.601 1 98.81 300 ALA A CA 1
ATOM 2382 C C . ALA A 1 300 ? -10.688 23.484 1.694 1 98.81 300 ALA A C 1
ATOM 2384 O O . ALA A 1 300 ? -11.031 24.047 2.74 1 98.81 300 ALA A O 1
ATOM 2385 N N . VAL A 1 301 ? -9.43 23.125 1.444 1 98.81 301 VAL A N 1
ATOM 2386 C CA . VAL A 1 301 ? -8.445 23.312 2.5 1 98.81 301 VAL A CA 1
ATOM 2387 C C . VAL A 1 301 ? -8.203 24.797 2.723 1 98.81 301 VAL A C 1
ATOM 2389 O O . VAL A 1 301 ? -8.016 25.25 3.859 1 98.81 301 VAL A O 1
ATOM 2392 N N . VAL A 1 302 ? -8.211 25.578 1.722 1 98.81 302 VAL A N 1
ATOM 2393 C CA . VAL A 1 302 ? -8.062 27.031 1.865 1 98.81 302 VAL A CA 1
ATOM 2394 C C . VAL A 1 302 ? -9.219 27.578 2.697 1 98.81 302 VAL A C 1
ATOM 2396 O O . VAL A 1 302 ? -9.008 28.391 3.609 1 98.81 302 VAL A O 1
ATOM 2399 N N . GLN A 1 303 ? -10.414 27.141 2.42 1 98.75 303 GLN A N 1
ATOM 2400 C CA . GLN A 1 303 ? -11.594 27.562 3.166 1 98.75 303 GLN A CA 1
ATOM 2401 C C . GLN A 1 303 ? -11.5 27.156 4.633 1 98.75 303 GLN A C 1
ATOM 2403 O O . GLN A 1 303 ? -11.82 27.938 5.527 1 98.75 303 GLN A O 1
ATOM 2408 N N . PHE A 1 304 ? -11.102 25.906 4.828 1 98.88 304 PHE A N 1
ATOM 2409 C CA . PHE A 1 304 ? -10.984 25.406 6.195 1 98.88 304 PHE A CA 1
ATOM 2410 C C . PHE A 1 304 ? -9.953 26.203 6.977 1 98.88 304 PHE A C 1
ATOM 2412 O O . PHE A 1 304 ? -10.18 26.547 8.141 1 98.88 304 PHE A O 1
ATOM 2419 N N . LEU A 1 305 ? -8.828 26.5 6.352 1 98.75 305 LEU A N 1
ATOM 2420 C CA . LEU A 1 305 ? -7.789 27.297 6.996 1 98.75 305 LEU A CA 1
ATOM 2421 C C . LEU A 1 305 ? -8.32 28.672 7.383 1 98.75 305 LEU A C 1
ATOM 2423 O O . LEU A 1 305 ? -8.008 29.172 8.461 1 98.75 305 LEU A O 1
ATOM 2427 N N . TYR A 1 306 ? -9.062 29.25 6.523 1 98.62 306 TYR A N 1
ATOM 2428 C CA . TYR A 1 306 ? -9.648 30.562 6.785 1 98.62 306 TYR A CA 1
ATOM 2429 C C . TYR A 1 306 ? -10.617 30.5 7.957 1 98.62 306 TYR A C 1
ATOM 2431 O O . TYR A 1 306 ? -10.523 31.297 8.891 1 98.62 306 TYR A O 1
ATOM 2439 N N . GLU A 1 307 ? -11.492 29.516 7.934 1 98.12 307 GLU A N 1
ATOM 2440 C CA . GLU A 1 307 ? -12.523 29.375 8.961 1 98.12 307 GLU A CA 1
ATOM 2441 C C . GLU A 1 307 ? -11.906 29.047 10.32 1 98.12 307 GLU A C 1
ATOM 2443 O O . GLU A 1 307 ? -12.492 29.359 11.359 1 98.12 307 GLU A O 1
ATOM 2448 N N . GLN A 1 308 ? -10.758 28.453 10.266 1 97.94 308 GLN A N 1
ATOM 2449 C CA . GLN A 1 308 ? -10.109 28.031 11.5 1 97.94 308 GLN A CA 1
ATOM 2450 C C . GLN A 1 308 ? -9.062 29.047 11.953 1 97.94 308 GLN A C 1
ATOM 2452 O O . GLN A 1 308 ? -8.203 28.734 12.773 1 97.94 308 GLN A O 1
ATOM 2457 N N . ASN A 1 309 ? -9.07 30.25 11.328 1 96.44 309 ASN A N 1
ATOM 2458 C CA . ASN A 1 309 ? -8.297 31.422 11.727 1 96.44 309 ASN A CA 1
ATOM 2459 C C . ASN A 1 309 ? -6.801 31.188 11.523 1 96.44 309 ASN A C 1
ATOM 2461 O O . ASN A 1 309 ? -5.984 31.672 12.312 1 96.44 309 ASN A O 1
ATOM 2465 N N . MET A 1 310 ? -6.492 30.406 10.555 1 97.62 310 MET A N 1
ATOM 2466 C CA . MET A 1 310 ? -5.086 30.141 10.266 1 97.62 310 MET A CA 1
ATOM 2467 C C . MET A 1 310 ? -4.578 31.031 9.141 1 97.62 310 MET A C 1
ATOM 2469 O O . MET A 1 310 ? -3.369 31.203 8.969 1 97.62 310 MET A O 1
ATOM 2473 N N . ILE A 1 311 ? -5.496 31.578 8.359 1 98.12 311 ILE A N 1
ATOM 2474 C CA . ILE A 1 311 ? -5.141 32.531 7.328 1 98.12 311 ILE A CA 1
ATOM 2475 C C . ILE A 1 311 ? -6.113 33.719 7.363 1 98.12 311 ILE A C 1
ATOM 2477 O O . ILE A 1 311 ? -7.27 33.562 7.77 1 98.12 311 ILE A O 1
ATOM 2481 N N . GLU A 1 312 ? -5.68 34.875 6.945 1 97.75 312 GLU A N 1
ATOM 2482 C CA . GLU A 1 312 ? -6.445 36.125 7.105 1 97.75 312 GLU A CA 1
ATOM 2483 C C . GLU A 1 312 ? -7.477 36.281 5.992 1 97.75 312 GLU A C 1
ATOM 2485 O O . GLU A 1 312 ? -8.422 37.062 6.125 1 97.75 312 GLU A O 1
ATOM 2490 N N . ARG A 1 313 ? -7.285 35.562 4.922 1 97.94 313 ARG A N 1
ATOM 2491 C CA . ARG A 1 313 ? -8.18 35.625 3.771 1 97.94 313 ARG A CA 1
ATOM 2492 C C . ARG A 1 313 ? -8.047 34.344 2.92 1 97.94 313 ARG A C 1
ATOM 2494 O O . ARG A 1 313 ? -7 33.688 2.934 1 97.94 313 ARG A O 1
ATOM 2501 N N . THR A 1 314 ? -9.062 34.062 2.234 1 98.25 314 THR A N 1
ATOM 2502 C CA . THR A 1 314 ? -8.953 33.031 1.218 1 98.25 314 THR A CA 1
ATOM 2503 C C . THR A 1 314 ? -8.195 33.531 -0.005 1 98.25 314 THR A C 1
ATOM 2505 O O . THR A 1 314 ? -8.133 34.75 -0.23 1 98.25 314 THR A O 1
ATOM 2508 N N . VAL A 1 315 ? -7.586 32.656 -0.73 1 98.12 315 VAL A N 1
ATOM 2509 C CA . VAL A 1 315 ? -6.867 33.031 -1.945 1 98.12 315 VAL A CA 1
ATOM 2510 C C . VAL A 1 315 ? -7.234 32.062 -3.072 1 98.12 315 VAL A C 1
ATOM 2512 O O . VAL A 1 315 ? -7.578 30.906 -2.822 1 98.12 315 VAL A O 1
ATOM 2515 N N . PRO A 1 316 ? -7.219 32.594 -4.293 1 98.12 316 PRO A N 1
ATOM 2516 C CA . PRO A 1 316 ? -7.348 31.641 -5.406 1 98.12 316 PRO A CA 1
ATOM 2517 C C . PRO A 1 316 ? -6.242 30.594 -5.418 1 98.12 316 PRO A C 1
ATOM 2519 O O . PRO A 1 316 ? -5.082 30.906 -5.137 1 98.12 316 PRO A O 1
ATOM 2522 N N . ILE A 1 317 ? -6.551 29.375 -5.727 1 98 317 ILE A N 1
ATOM 2523 C CA . ILE A 1 317 ? -5.59 28.281 -5.641 1 98 317 ILE A CA 1
ATOM 2524 C C . ILE A 1 317 ? -4.492 28.484 -6.688 1 98 317 ILE A C 1
ATOM 2526 O O . ILE A 1 317 ? -3.373 27.984 -6.523 1 98 317 ILE A O 1
ATOM 2530 N N . GLU A 1 318 ? -4.766 29.219 -7.777 1 97.62 318 GLU A N 1
ATOM 2531 C CA . GLU A 1 318 ? -3.783 29.5 -8.82 1 97.62 318 GLU A CA 1
ATOM 2532 C C . GLU A 1 318 ? -2.58 30.25 -8.258 1 97.62 318 GLU A C 1
ATOM 2534 O O . GLU A 1 318 ? -1.466 30.125 -8.766 1 97.62 318 GLU A O 1
ATOM 2539 N N . GLU A 1 319 ? -2.738 30.969 -7.199 1 96.44 319 GLU A N 1
ATOM 2540 C CA . GLU A 1 319 ? -1.677 31.766 -6.59 1 96.44 319 GLU A CA 1
ATOM 2541 C C . GLU A 1 319 ? -0.721 30.891 -5.785 1 96.44 319 GLU A C 1
ATOM 2543 O O . GLU A 1 319 ? 0.392 31.312 -5.465 1 96.44 319 GLU A O 1
ATOM 2548 N N . LEU A 1 320 ? -1.129 29.703 -5.504 1 98.06 320 LEU A N 1
ATOM 2549 C CA . LEU A 1 320 ? -0.401 28.859 -4.562 1 98.06 320 LEU A CA 1
ATOM 2550 C C . LEU A 1 320 ? 0.651 28.016 -5.285 1 98.06 320 LEU A C 1
ATOM 2552 O O . LEU A 1 320 ? 1.54 27.453 -4.648 1 98.06 320 LEU A O 1
ATOM 2556 N N . PHE A 1 321 ? 0.604 27.984 -6.629 1 98.44 321 PHE A N 1
ATOM 2557 C CA . PHE A 1 321 ? 1.457 27.031 -7.34 1 98.44 321 PHE A CA 1
ATOM 2558 C C . PHE A 1 321 ? 2.166 27.719 -8.5 1 98.44 321 PHE A C 1
ATOM 2560 O O . PHE A 1 321 ? 1.604 28.594 -9.148 1 98.44 321 PHE A O 1
ATOM 2567 N N . ALA A 1 322 ? 3.375 27.281 -8.773 1 97.62 322 ALA A N 1
ATOM 2568 C CA . ALA A 1 322 ? 4.055 27.672 -10 1 97.62 322 ALA A CA 1
ATOM 2569 C C . ALA A 1 322 ? 3.322 27.125 -11.227 1 97.62 322 ALA A C 1
ATOM 2571 O O . ALA A 1 322 ? 2.736 26.047 -11.18 1 97.62 322 ALA A O 1
ATOM 2572 N N . PRO A 1 323 ? 3.344 27.891 -12.273 1 95.75 323 PRO A N 1
ATOM 2573 C CA . PRO A 1 323 ? 2.795 27.328 -13.508 1 95.75 323 PRO A CA 1
ATOM 2574 C C . PRO A 1 323 ? 3.568 26.109 -13.992 1 95.75 323 PRO A C 1
ATOM 2576 O O . PRO A 1 323 ? 4.797 26.078 -13.906 1 95.75 323 PRO A O 1
ATOM 2579 N N . VAL A 1 324 ? 2.855 25.094 -14.32 1 96.19 324 VAL A N 1
ATOM 2580 C CA . VAL A 1 324 ? 3.469 23.906 -14.883 1 96.19 324 VAL A CA 1
ATOM 2581 C C . VAL A 1 324 ? 2.807 23.547 -16.219 1 96.19 324 VAL A C 1
ATOM 2583 O O . VAL A 1 324 ? 1.608 23.781 -16.391 1 96.19 324 VAL A O 1
ATOM 2586 N N . ARG A 1 325 ? 3.584 23.109 -17.156 1 92 325 ARG A N 1
ATOM 2587 C CA . ARG A 1 325 ? 3.094 22.625 -18.438 1 92 325 ARG A CA 1
ATOM 2588 C C . ARG A 1 325 ? 3.215 21.109 -18.531 1 92 325 ARG A C 1
ATOM 2590 O O . ARG A 1 325 ? 4.32 20.562 -18.469 1 92 325 ARG A O 1
ATOM 2597 N N . ARG A 1 326 ? 2.17 20.469 -18.641 1 87.69 326 ARG A N 1
ATOM 2598 C CA . ARG A 1 326 ? 2.135 19.016 -18.812 1 87.69 326 ARG A CA 1
ATOM 2599 C C . ARG A 1 326 ? 2.59 18.609 -20.219 1 87.69 326 ARG A C 1
ATOM 2601 O O . ARG A 1 326 ? 2.193 19.234 -21.203 1 87.69 326 ARG A O 1
ATOM 2608 N N . ILE A 1 327 ? 3.613 17.922 -20.297 1 74.94 327 ILE A N 1
ATOM 2609 C CA . ILE A 1 327 ? 4.043 17.422 -21.594 1 74.94 327 ILE A CA 1
ATOM 2610 C C . ILE A 1 327 ? 3.365 16.078 -21.891 1 74.94 327 ILE A C 1
ATOM 2612 O O . ILE A 1 327 ? 3.369 15.188 -21.047 1 74.94 327 ILE A O 1
ATOM 2616 N N . ASN A 1 328 ? 2.271 15.945 -22.469 1 55.62 328 ASN A N 1
ATOM 2617 C CA . ASN A 1 328 ? 1.592 14.703 -22.812 1 55.62 328 ASN A CA 1
ATOM 2618 C C . ASN A 1 328 ? 2.373 13.914 -23.875 1 55.62 328 ASN A C 1
ATOM 2620 O O . ASN A 1 328 ? 2.57 14.391 -24.984 1 55.62 328 ASN A O 1
ATOM 2624 N N . PHE A 1 329 ? 3.486 13.391 -23.438 1 43.97 329 PHE A N 1
ATOM 2625 C CA . PHE A 1 329 ? 3.939 12.508 -24.5 1 43.97 329 PHE A CA 1
ATOM 2626 C C . PHE A 1 329 ? 3.035 11.281 -24.609 1 43.97 329 PHE A C 1
ATOM 2628 O O . PHE A 1 329 ? 2.836 10.562 -23.641 1 43.97 329 PHE A O 1
ATOM 2635 N N . ARG A 1 330 ? 1.895 11.273 -25.219 1 34.44 330 ARG A N 1
ATOM 2636 C CA . ARG A 1 330 ? 1.244 10 -25.5 1 34.44 330 ARG A CA 1
ATOM 2637 C C . ARG A 1 330 ? 2.26 8.969 -25.969 1 34.44 330 ARG A C 1
ATOM 2639 O O . ARG A 1 330 ? 2.875 9.125 -27.031 1 34.44 330 ARG A O 1
ATOM 2646 N N . ILE A 1 331 ? 3.098 8.352 -25.031 1 29.34 331 ILE A N 1
ATOM 2647 C CA . ILE A 1 331 ? 3.742 7.164 -25.578 1 29.34 331 ILE A CA 1
ATOM 2648 C C . ILE A 1 331 ? 2.711 6.297 -26.297 1 29.34 331 ILE A C 1
ATOM 2650 O O . ILE A 1 331 ? 1.759 5.812 -25.672 1 29.34 331 ILE A O 1
ATOM 2654 N N . GLY A 1 332 ? 2.312 6.734 -27.297 1 22.52 332 GLY A N 1
ATOM 2655 C CA . GLY A 1 332 ? 1.621 5.852 -28.219 1 22.52 332 GLY A CA 1
ATOM 2656 C C . GLY A 1 332 ? 2.395 4.582 -28.531 1 22.52 332 GLY A C 1
ATOM 2657 O O . GLY A 1 332 ? 3.621 4.551 -28.406 1 22.52 332 GLY A O 1
ATOM 2658 N N . MET B 1 1 ? 37.875 -10.281 2.797 1 71.44 1 MET B N 1
ATOM 2659 C CA . MET B 1 1 ? 37.531 -10.656 1.423 1 71.44 1 MET B CA 1
ATOM 2660 C C . MET B 1 1 ? 36.375 -9.828 0.9 1 71.44 1 MET B C 1
ATOM 2662 O O . MET B 1 1 ? 35.531 -9.383 1.675 1 71.44 1 MET B O 1
ATOM 2666 N N . PRO B 1 2 ? 36.5 -9.547 -0.286 1 90.38 2 PRO B N 1
ATOM 2667 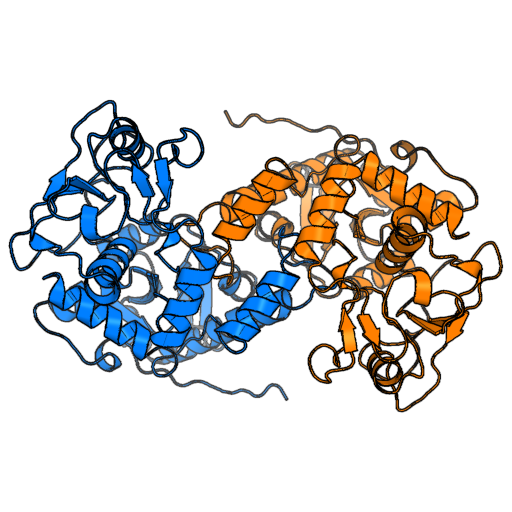C CA . PRO B 1 2 ? 35.406 -8.758 -0.853 1 90.38 2 PRO B CA 1
ATOM 2668 C C . PRO B 1 2 ? 34.062 -9.5 -0.81 1 90.38 2 PRO B C 1
ATOM 2670 O O . PRO B 1 2 ? 34.031 -10.727 -0.81 1 90.38 2 PRO B O 1
ATOM 2673 N N . PRO B 1 3 ? 33.031 -8.789 -0.571 1 94.19 3 PRO B N 1
ATOM 2674 C CA . PRO B 1 3 ? 31.703 -9.422 -0.584 1 94.19 3 PRO B CA 1
ATOM 2675 C C . PRO B 1 3 ? 31.422 -10.172 -1.885 1 94.19 3 PRO B C 1
ATOM 2677 O O . PRO B 1 3 ? 32 -9.844 -2.928 1 94.19 3 PRO B O 1
ATOM 2680 N N . LEU B 1 4 ? 30.75 -11.281 -1.772 1 97.44 4 LEU B N 1
ATOM 2681 C CA . LEU B 1 4 ? 30.359 -12.078 -2.932 1 97.44 4 LEU B CA 1
ATOM 2682 C C . LEU B 1 4 ? 29.328 -11.344 -3.775 1 97.44 4 LEU B C 1
ATOM 2684 O O . LEU B 1 4 ? 28.297 -10.891 -3.254 1 97.44 4 LEU B O 1
ATOM 2688 N N . ASN B 1 5 ? 29.609 -11.18 -5.031 1 97.62 5 ASN B N 1
ATOM 2689 C CA . ASN B 1 5 ? 28.625 -10.594 -5.941 1 97.62 5 ASN B CA 1
ATOM 2690 C C . ASN B 1 5 ? 27.484 -11.562 -6.242 1 97.62 5 ASN B C 1
ATOM 2692 O O . ASN B 1 5 ? 27.719 -12.727 -6.547 1 97.62 5 ASN B O 1
ATOM 2696 N N . VAL B 1 6 ? 26.281 -11.109 -6.082 1 98.25 6 VAL B N 1
ATOM 2697 C CA . VAL B 1 6 ? 25.094 -11.922 -6.32 1 98.25 6 VAL B CA 1
ATOM 2698 C C . VAL B 1 6 ? 24.125 -11.18 -7.246 1 98.25 6 VAL B C 1
ATOM 2700 O O . VAL B 1 6 ? 23.594 -10.133 -6.887 1 98.25 6 VAL B O 1
ATOM 2703 N N . ASN B 1 7 ? 23.922 -11.68 -8.484 1 98.44 7 ASN B N 1
ATOM 2704 C CA . ASN B 1 7 ? 22.891 -11.156 -9.383 1 98.44 7 ASN B CA 1
ATOM 2705 C C . ASN B 1 7 ? 21.531 -11.742 -9.07 1 98.44 7 ASN B C 1
ATOM 2707 O O . ASN B 1 7 ? 21.266 -12.922 -9.352 1 98.44 7 ASN B O 1
ATOM 2711 N N . PHE B 1 8 ? 20.609 -10.883 -8.477 1 98.5 8 PHE B N 1
ATOM 2712 C CA . PHE B 1 8 ? 19.297 -11.305 -8.047 1 98.5 8 PHE B CA 1
ATOM 2713 C C . PHE B 1 8 ? 18.219 -10.688 -8.93 1 98.5 8 PHE B C 1
ATOM 2715 O O . PHE B 1 8 ? 17.953 -9.484 -8.852 1 98.5 8 PHE B O 1
ATOM 2722 N N . ALA B 1 9 ? 17.531 -11.492 -9.766 1 98.56 9 ALA B N 1
ATOM 2723 C CA . ALA B 1 9 ? 16.469 -11.016 -10.641 1 98.56 9 ALA B CA 1
ATOM 2724 C C . ALA B 1 9 ? 15.102 -11.203 -9.984 1 98.56 9 ALA B C 1
ATOM 2726 O O . ALA B 1 9 ? 14.766 -12.312 -9.547 1 98.56 9 ALA B O 1
ATOM 2727 N N . CYS B 1 10 ? 14.344 -10.172 -9.891 1 98.12 10 CYS B N 1
ATOM 2728 C CA . CYS B 1 10 ? 13.023 -10.172 -9.273 1 98.12 10 CYS B CA 1
ATOM 2729 C C . CYS B 1 10 ? 12.234 -8.938 -9.68 1 98.12 10 CYS B C 1
ATOM 2731 O O . CYS B 1 10 ? 12.812 -7.922 -10.07 1 98.12 10 CYS B O 1
ATOM 2733 N N . ALA B 1 11 ? 10.938 -9.094 -9.781 1 96.62 11 ALA B N 1
ATOM 2734 C CA . ALA B 1 11 ? 10.141 -7.867 -9.883 1 96.62 11 ALA B CA 1
ATOM 2735 C C . ALA B 1 11 ? 10.336 -6.988 -8.648 1 96.62 11 ALA B C 1
ATOM 2737 O O . ALA B 1 11 ? 10.641 -7.492 -7.562 1 96.62 11 ALA B O 1
ATOM 2738 N N . LEU B 1 12 ? 10.188 -5.723 -8.812 1 96.56 12 LEU B N 1
ATOM 2739 C CA . LEU B 1 12 ? 10.422 -4.797 -7.703 1 96.56 12 LEU B CA 1
ATOM 2740 C C . LEU B 1 12 ? 9.156 -4.609 -6.879 1 96.56 12 LEU B C 1
ATOM 2742 O O . LEU B 1 12 ? 8.602 -3.51 -6.832 1 96.56 12 LEU B O 1
ATOM 2746 N N . TYR B 1 13 ? 8.734 -5.66 -6.176 1 97.69 13 TYR B N 1
ATOM 2747 C CA . TYR B 1 13 ? 7.641 -5.594 -5.211 1 97.69 13 TYR B CA 1
ATOM 2748 C C . TYR B 1 13 ? 8.016 -4.711 -4.027 1 97.69 13 TYR B C 1
ATOM 2750 O O . TYR B 1 13 ? 9.195 -4.422 -3.809 1 97.69 13 TYR B O 1
ATOM 2758 N N . ASP B 1 14 ? 6.973 -4.273 -3.273 1 98 14 ASP B N 1
ATOM 2759 C CA . ASP B 1 14 ? 7.246 -3.426 -2.119 1 98 14 ASP B CA 1
ATOM 2760 C C . ASP B 1 14 ? 8.25 -4.086 -1.179 1 98 14 ASP B C 1
ATOM 2762 O O . ASP B 1 14 ? 9.172 -3.428 -0.689 1 98 14 ASP B O 1
ATOM 2766 N N . ARG B 1 15 ? 8.172 -5.426 -0.988 1 98.44 15 ARG B N 1
ATOM 2767 C CA . ARG B 1 15 ? 9 -6.18 -0.051 1 98.44 15 ARG B CA 1
ATOM 2768 C C . ARG B 1 15 ? 10.438 -6.273 -0.547 1 98.44 15 ARG B C 1
ATOM 2770 O O . ARG B 1 15 ? 11.336 -6.652 0.208 1 98.44 15 ARG B O 1
ATOM 2777 N N . MET B 1 16 ? 10.742 -5.883 -1.807 1 98.31 16 MET B N 1
ATOM 2778 C CA . MET B 1 16 ? 12.086 -5.949 -2.389 1 98.31 16 MET B CA 1
ATOM 2779 C C . MET B 1 16 ? 12.734 -4.574 -2.408 1 98.31 16 MET B C 1
ATOM 2781 O O . MET B 1 16 ? 13.953 -4.461 -2.574 1 98.31 16 MET B O 1
ATOM 2785 N N . VAL B 1 17 ? 11.977 -3.516 -2.219 1 97.31 17 VAL B N 1
ATOM 2786 C CA . VAL B 1 17 ? 12.43 -2.146 -2.43 1 97.31 17 VAL B CA 1
ATOM 2787 C C . VAL B 1 17 ? 13.555 -1.818 -1.442 1 97.31 17 VAL B C 1
ATOM 2789 O O . VAL B 1 17 ? 14.609 -1.315 -1.835 1 97.31 17 VAL B O 1
ATOM 2792 N N . PRO B 1 18 ? 13.391 -2.174 -0.099 1 97.25 18 PRO B N 1
ATOM 2793 C CA . PRO B 1 18 ? 14.484 -1.818 0.81 1 97.25 18 PRO B CA 1
ATOM 2794 C C . PRO B 1 18 ? 15.797 -2.5 0.444 1 97.25 18 PRO B C 1
ATOM 2796 O O . PRO B 1 18 ? 16.875 -1.922 0.635 1 97.25 18 PRO B O 1
ATOM 2799 N N . LEU B 1 19 ? 15.734 -3.707 -0.085 1 97.62 19 LEU B N 1
ATOM 2800 C CA . LEU B 1 19 ? 16.953 -4.371 -0.546 1 97.62 19 LEU B CA 1
ATOM 2801 C C . LEU B 1 19 ? 17.5 -3.68 -1.785 1 97.62 19 LEU B C 1
ATOM 2803 O O . LEU B 1 19 ? 18.703 -3.404 -1.859 1 97.62 19 LEU B O 1
ATOM 2807 N N . SER B 1 20 ? 16.656 -3.367 -2.748 1 96.25 20 SER B N 1
ATOM 2808 C CA . SER B 1 20 ? 17.062 -2.809 -4.031 1 96.25 20 SER B CA 1
ATOM 2809 C C . SER B 1 20 ? 17.703 -1.43 -3.861 1 96.25 20 SER B C 1
ATOM 2811 O O . SER B 1 20 ? 18.578 -1.042 -4.633 1 96.25 20 SER B O 1
ATOM 2813 N N . THR B 1 21 ? 17.234 -0.7 -2.859 1 92.62 21 THR B N 1
ATOM 2814 C CA . THR B 1 21 ? 17.719 0.662 -2.656 1 92.62 21 THR B CA 1
ATOM 2815 C C . THR B 1 21 ? 18.922 0.672 -1.733 1 92.62 21 THR B C 1
ATOM 2817 O O . THR B 1 21 ? 19.484 1.734 -1.437 1 92.62 21 THR B O 1
ATOM 2820 N N . GLY B 1 22 ? 19.297 -0.521 -1.169 1 93.56 22 GLY B N 1
ATOM 2821 C CA . GLY B 1 22 ? 20.5 -0.629 -0.353 1 93.56 22 GLY B CA 1
ATOM 2822 C C . GLY B 1 22 ? 20.25 -0.327 1.113 1 93.56 22 GLY B C 1
ATOM 2823 O O . GLY B 1 22 ? 21.203 -0.162 1.886 1 93.56 22 GLY B O 1
ATOM 2824 N N . GLU B 1 23 ? 19.031 -0.277 1.479 1 92.81 23 GLU B N 1
ATOM 2825 C CA . GLU B 1 23 ? 18.688 0.059 2.859 1 92.81 23 GLU B CA 1
ATOM 2826 C C . GLU B 1 23 ? 18.969 -1.109 3.797 1 92.81 23 GLU B C 1
ATOM 2828 O O . GLU B 1 23 ? 19.188 -0.913 4.996 1 92.81 23 GLU B O 1
ATOM 2833 N N . VAL B 1 24 ? 18.938 -2.328 3.268 1 95.25 24 VAL B N 1
ATOM 2834 C CA . VAL B 1 24 ? 19.125 -3.533 4.07 1 95.25 24 VAL B CA 1
ATOM 2835 C C . VAL B 1 24 ? 20.578 -3.971 4.031 1 95.25 24 VAL B C 1
ATOM 2837 O O . VAL B 1 24 ? 21.172 -4.062 2.953 1 95.25 24 VAL B O 1
ATOM 2840 N N . PRO B 1 25 ? 21.156 -4.211 5.207 1 92.06 25 PRO B N 1
ATOM 2841 C CA . PRO B 1 25 ? 22.5 -4.785 5.199 1 92.06 25 PRO B CA 1
ATOM 2842 C C . PRO B 1 25 ? 22.547 -6.176 4.566 1 92.06 25 PRO B C 1
ATOM 2844 O O . PRO B 1 25 ? 21.625 -6.973 4.758 1 92.06 25 PRO B O 1
ATOM 2847 N N . THR B 1 26 ? 23.5 -6.438 3.832 1 94.25 26 THR B N 1
ATOM 2848 C CA . THR B 1 26 ? 23.734 -7.734 3.207 1 94.25 26 THR B CA 1
ATOM 2849 C C . THR B 1 26 ? 25.141 -8.25 3.518 1 94.25 26 THR B C 1
ATOM 2851 O O . THR B 1 26 ? 25.969 -8.375 2.617 1 94.25 26 THR B O 1
ATOM 2854 N N . PRO B 1 27 ? 25.375 -8.609 4.785 1 91.81 27 PRO B N 1
ATOM 2855 C CA . PRO B 1 27 ? 26.734 -9.023 5.141 1 91.81 27 PRO B CA 1
ATOM 2856 C C . PRO B 1 27 ? 27.25 -10.156 4.258 1 91.81 27 PRO B C 1
ATOM 2858 O O . PRO B 1 27 ? 26.578 -11.188 4.113 1 91.81 27 PRO B O 1
ATOM 2861 N N . GLY B 1 28 ? 28.422 -9.883 3.703 1 95.31 28 GLY B N 1
ATOM 2862 C CA . GLY B 1 28 ? 29.078 -10.891 2.895 1 95.31 28 GLY B CA 1
ATOM 2863 C C . GLY B 1 28 ? 28.625 -10.898 1.45 1 95.31 28 GLY B C 1
ATOM 2864 O O . GLY B 1 28 ? 29.141 -11.656 0.628 1 95.31 28 GLY B O 1
ATOM 2865 N N . LEU B 1 29 ? 27.625 -10.031 1.162 1 97.5 29 LEU B N 1
ATOM 2866 C CA . LEU B 1 29 ? 27.062 -10.039 -0.188 1 97.5 29 LEU B CA 1
ATOM 2867 C C . LEU B 1 29 ? 27.109 -8.641 -0.798 1 97.5 29 LEU B C 1
ATOM 2869 O O . LEU B 1 29 ? 27.016 -7.641 -0.079 1 97.5 29 LEU B O 1
ATOM 2873 N N . ASN B 1 30 ? 27.422 -8.617 -1.962 1 97.44 30 ASN B N 1
ATOM 2874 C CA . ASN B 1 30 ? 27.125 -7.492 -2.838 1 97.44 30 ASN B CA 1
ATOM 2875 C C . ASN B 1 30 ? 26 -7.832 -3.816 1 97.44 30 ASN B C 1
ATOM 2877 O O . ASN B 1 30 ? 26.25 -8.391 -4.887 1 97.44 30 ASN B O 1
ATOM 2881 N N . VAL B 1 31 ? 24.766 -7.41 -3.461 1 97.88 31 VAL B N 1
ATOM 2882 C CA . VAL B 1 31 ? 23.594 -7.844 -4.215 1 97.88 31 VAL B CA 1
ATOM 2883 C C . VAL B 1 31 ? 23.328 -6.871 -5.363 1 97.88 31 VAL B C 1
ATOM 2885 O O . VAL B 1 31 ? 23.062 -5.688 -5.133 1 97.88 31 VAL B O 1
ATOM 2888 N N . ASN B 1 32 ? 23.531 -7.324 -6.504 1 97.69 32 ASN B N 1
ATOM 2889 C CA . ASN B 1 32 ? 23.062 -6.625 -7.695 1 97.69 32 ASN B CA 1
ATOM 2890 C C . ASN B 1 32 ? 21.609 -6.988 -8.023 1 97.69 32 ASN B C 1
ATOM 2892 O O . ASN B 1 32 ? 21.359 -8.023 -8.641 1 97.69 32 ASN B O 1
ATOM 2896 N N . PHE B 1 33 ? 20.656 -6.098 -7.621 1 97.25 33 PHE B N 1
ATOM 2897 C CA . PHE B 1 33 ? 19.234 -6.34 -7.871 1 97.25 33 PHE B CA 1
ATOM 2898 C C . PHE B 1 33 ? 18.891 -6.051 -9.328 1 97.25 33 PHE B C 1
ATOM 2900 O O . PHE B 1 33 ? 18.984 -4.906 -9.773 1 97.25 33 PHE B O 1
ATOM 2907 N N . VAL B 1 34 ? 18.5 -7.039 -10.023 1 97.19 34 VAL B N 1
ATOM 2908 C CA . VAL B 1 34 ? 18.109 -6.926 -11.43 1 97.19 34 VAL B CA 1
ATOM 2909 C C . VAL B 1 34 ? 16.594 -6.902 -11.547 1 97.19 34 VAL B C 1
ATOM 2911 O O . VAL B 1 34 ? 15.945 -7.953 -11.5 1 97.19 34 VAL B O 1
ATOM 2914 N N . GLU B 1 35 ? 16.094 -5.723 -11.742 1 95.25 35 GLU B N 1
ATOM 2915 C CA . GLU B 1 35 ? 14.641 -5.566 -11.828 1 95.25 35 GLU B CA 1
ATOM 2916 C C . GLU B 1 35 ? 14.109 -6.023 -13.18 1 95.25 35 GLU B C 1
ATOM 2918 O O . GLU B 1 35 ? 14.562 -5.547 -14.219 1 95.25 35 GLU B O 1
ATOM 2923 N N . VAL B 1 36 ? 13.203 -6.984 -13.125 1 92.62 36 VAL B N 1
ATOM 2924 C CA . VAL B 1 36 ? 12.461 -7.43 -14.297 1 92.62 36 VAL B CA 1
ATOM 2925 C C . VAL B 1 36 ? 10.961 -7.359 -14.016 1 92.62 36 VAL B C 1
ATOM 2927 O O . VAL B 1 36 ? 10.477 -7.93 -13.039 1 92.62 36 VAL B O 1
ATOM 2930 N N . GLN B 1 37 ? 10.234 -6.672 -14.781 1 86.5 37 GLN B N 1
ATOM 2931 C CA . GLN B 1 37 ? 8.859 -6.316 -14.453 1 86.5 37 GLN B CA 1
ATOM 2932 C C . GLN B 1 37 ? 7.938 -7.531 -14.562 1 86.5 37 GLN B C 1
ATOM 2934 O O . GLN B 1 37 ? 7.117 -7.77 -13.672 1 86.5 37 GLN B O 1
ATOM 2939 N N . HIS B 1 38 ? 8.117 -8.289 -15.562 1 87.88 38 HIS B N 1
ATOM 2940 C CA . HIS B 1 38 ? 7.203 -9.406 -15.758 1 87.88 38 HIS B CA 1
ATOM 2941 C C . HIS B 1 38 ? 7.824 -10.719 -15.281 1 87.88 38 HIS B C 1
ATOM 2943 O O . HIS B 1 38 ? 8.844 -11.156 -15.82 1 87.88 38 HIS B O 1
ATOM 2949 N N . PRO B 1 39 ? 7.199 -11.414 -14.391 1 90.25 39 PRO B N 1
ATOM 2950 C CA . PRO B 1 39 ? 7.773 -12.625 -13.805 1 90.25 39 PRO B CA 1
ATOM 2951 C C . PRO B 1 39 ? 8.094 -13.688 -14.852 1 90.25 39 PRO B C 1
ATOM 2953 O O . PRO B 1 39 ? 9.125 -14.359 -14.766 1 90.25 39 PRO B O 1
ATOM 2956 N N . ARG B 1 40 ? 7.27 -13.797 -15.844 1 86 40 ARG B N 1
ATOM 2957 C CA . ARG B 1 40 ? 7.488 -14.812 -16.859 1 86 40 ARG B CA 1
ATOM 2958 C C . ARG B 1 40 ? 8.828 -14.602 -17.578 1 86 40 ARG B C 1
ATOM 2960 O O . ARG B 1 40 ? 9.5 -15.57 -17.938 1 86 40 ARG B O 1
ATOM 2967 N N . ASP B 1 41 ? 9.164 -13.352 -17.75 1 89.25 41 ASP B N 1
ATOM 2968 C CA . ASP B 1 41 ? 10.453 -13.039 -18.359 1 89.25 41 ASP B CA 1
ATOM 2969 C C . ASP B 1 41 ? 11.602 -13.523 -17.484 1 89.25 41 ASP B C 1
ATOM 2971 O O . ASP B 1 41 ? 12.617 -14.016 -17.984 1 89.25 41 ASP B O 1
ATOM 2975 N N . ILE B 1 42 ? 11.484 -13.445 -16.203 1 92.88 42 ILE B N 1
ATOM 2976 C CA . ILE B 1 42 ? 12.5 -13.891 -15.266 1 92.88 42 ILE B CA 1
ATOM 2977 C C . ILE B 1 42 ? 12.633 -15.414 -15.328 1 92.88 42 ILE B C 1
ATOM 2979 O O . ILE B 1 42 ? 13.742 -15.945 -15.438 1 92.88 42 ILE B O 1
ATOM 2983 N N . PHE B 1 43 ? 11.484 -16.047 -15.312 1 91.5 43 PHE B N 1
ATOM 2984 C CA . PHE B 1 43 ? 11.453 -17.5 -15.289 1 91.5 43 PHE B CA 1
ATOM 2985 C C . PHE B 1 43 ? 12.133 -18.078 -16.531 1 91.5 43 PHE B C 1
ATOM 2987 O O . PHE B 1 43 ? 12.992 -18.953 -16.422 1 91.5 43 PHE B O 1
ATOM 2994 N N . ASP B 1 44 ? 11.734 -17.516 -17.656 1 88.5 44 ASP B N 1
ATOM 2995 C CA . ASP B 1 44 ? 12.258 -18.016 -18.922 1 88.5 44 ASP B CA 1
ATOM 2996 C C . ASP B 1 44 ? 13.766 -17.797 -19.016 1 88.5 44 ASP B C 1
ATOM 2998 O O . ASP B 1 44 ? 14.5 -18.703 -19.422 1 88.5 44 ASP B O 1
ATOM 3002 N N . ARG B 1 45 ? 14.211 -16.688 -18.609 1 91.5 45 ARG B N 1
ATOM 3003 C CA . ARG B 1 45 ? 15.633 -16.359 -18.656 1 91.5 45 ARG B CA 1
ATOM 3004 C C . ARG B 1 45 ? 16.422 -17.234 -17.688 1 91.5 45 ARG B C 1
ATOM 3006 O O . ARG B 1 45 ? 17.531 -17.656 -18 1 91.5 45 ARG B O 1
ATOM 3013 N N . MET B 1 46 ? 15.859 -17.516 -16.531 1 92.62 46 MET B N 1
ATOM 3014 C CA . MET B 1 46 ? 16.547 -18.312 -15.516 1 92.62 46 MET B CA 1
ATOM 3015 C C . MET B 1 46 ? 16.547 -19.781 -15.898 1 92.62 46 MET B C 1
ATOM 3017 O O . MET B 1 46 ? 17.594 -20.422 -15.875 1 92.62 46 MET B O 1
ATOM 3021 N N . VAL B 1 47 ? 15.422 -20.328 -16.281 1 88.31 47 VAL B N 1
ATOM 3022 C CA . VAL B 1 47 ? 15.273 -21.75 -16.547 1 88.31 47 VAL B CA 1
ATOM 3023 C C . VAL B 1 47 ? 15.984 -22.109 -17.844 1 88.31 47 VAL B C 1
ATOM 3025 O O . VAL B 1 47 ? 16.672 -23.141 -17.922 1 88.31 47 VAL B O 1
ATOM 3028 N N . ALA B 1 48 ? 15.852 -21.25 -18.828 1 85.44 48 ALA B N 1
ATOM 3029 C CA . ALA B 1 48 ? 16.406 -21.562 -20.141 1 85.44 48 ALA B CA 1
ATOM 3030 C C . ALA B 1 48 ? 17.906 -21.281 -20.188 1 85.44 48 ALA B C 1
ATOM 3032 O O . ALA B 1 48 ? 18.672 -22.062 -20.75 1 85.44 48 ALA B O 1
ATOM 3033 N N . ASN B 1 49 ? 18.266 -20.156 -19.531 1 89.25 49 ASN B N 1
ATOM 3034 C CA . ASN B 1 49 ? 19.625 -19.688 -19.797 1 89.25 49 ASN B CA 1
ATOM 3035 C C . ASN B 1 49 ? 20.438 -19.562 -18.516 1 89.25 49 ASN B C 1
ATOM 3037 O O . ASN B 1 49 ? 21.625 -19.25 -18.547 1 89.25 49 ASN B O 1
ATOM 3041 N N . LYS B 1 50 ? 19.844 -19.766 -17.406 1 91.62 50 LYS B N 1
ATOM 3042 C CA . LYS B 1 50 ? 20.531 -19.641 -16.125 1 91.62 50 LYS B CA 1
ATOM 3043 C C . LYS B 1 50 ? 21.297 -18.328 -16.047 1 91.62 50 LYS B C 1
ATOM 3045 O O . LYS B 1 50 ? 22.484 -18.312 -15.703 1 91.62 50 LYS B O 1
ATOM 3050 N N . GLU B 1 51 ? 20.609 -17.25 -16.359 1 94.75 51 GLU B N 1
ATOM 3051 C CA . GLU B 1 51 ? 21.203 -15.93 -16.547 1 94.75 51 GLU B CA 1
ATOM 3052 C C . GLU B 1 51 ? 21.578 -15.289 -15.211 1 94.75 51 GLU B C 1
ATOM 3054 O O . GLU B 1 51 ? 22.438 -14.406 -15.156 1 94.75 51 GLU B O 1
ATOM 3059 N N . PHE B 1 52 ? 20.953 -15.688 -14.156 1 98.19 52 PHE B N 1
ATOM 3060 C CA . PHE B 1 52 ? 21.125 -15.039 -12.859 1 98.19 52 PHE B CA 1
ATOM 3061 C C . PHE B 1 52 ? 21.672 -16.016 -11.828 1 98.19 52 PHE B C 1
ATOM 3063 O O . PHE B 1 52 ? 21.562 -17.234 -12 1 98.19 52 PHE B O 1
ATOM 3070 N N . ASP B 1 53 ? 22.344 -15.523 -10.766 1 98.5 53 ASP B N 1
ATOM 3071 C CA . ASP B 1 53 ? 22.781 -16.375 -9.656 1 98.5 53 ASP B CA 1
ATOM 3072 C C . ASP B 1 53 ? 21.578 -16.844 -8.836 1 98.5 53 ASP B C 1
ATOM 3074 O O . ASP B 1 53 ? 21.578 -17.969 -8.32 1 98.5 53 ASP B O 1
ATOM 3078 N N . VAL B 1 54 ? 20.656 -15.969 -8.695 1 98.56 54 VAL B N 1
ATOM 3079 C CA . VAL B 1 54 ? 19.422 -16.203 -7.941 1 98.56 54 VAL B CA 1
ATOM 3080 C C . VAL B 1 54 ? 18.281 -15.398 -8.547 1 98.56 54 VAL B C 1
ATOM 3082 O O . VAL B 1 54 ? 18.516 -14.336 -9.141 1 98.56 54 VAL B O 1
ATOM 3085 N N . SER B 1 55 ? 17.031 -15.93 -8.508 1 98.5 55 SER B N 1
ATOM 3086 C CA . SER B 1 55 ? 15.891 -15.211 -9.07 1 98.5 55 SER B CA 1
ATOM 3087 C C . SER B 1 55 ? 14.578 -15.664 -8.453 1 98.5 55 SER B C 1
ATOM 3089 O O . SER B 1 55 ? 14.523 -16.703 -7.781 1 98.5 55 SER B O 1
ATOM 3091 N N . GLU B 1 56 ? 13.617 -14.812 -8.641 1 97.88 56 GLU B N 1
ATOM 3092 C CA . GLU B 1 56 ? 12.227 -15.234 -8.508 1 97.88 56 GLU B CA 1
ATOM 3093 C C . GLU B 1 56 ? 11.883 -16.344 -9.5 1 97.88 56 GLU B C 1
ATOM 3095 O O . GLU B 1 56 ? 12.32 -16.312 -10.648 1 97.88 56 GLU B O 1
ATOM 3100 N N . LEU B 1 57 ? 11.164 -17.375 -9.047 1 97.19 57 LEU B N 1
ATOM 3101 C CA . LEU B 1 57 ? 10.797 -18.516 -9.891 1 97.19 57 LEU B CA 1
ATOM 3102 C C . LEU B 1 57 ? 9.391 -19 -9.555 1 97.19 57 LEU B C 1
ATOM 3104 O O . LEU B 1 57 ? 8.953 -18.891 -8.414 1 97.19 57 LEU B O 1
ATOM 3108 N N . SER B 1 58 ? 8.695 -19.531 -10.555 1 96.44 58 SER B N 1
ATOM 3109 C CA . SER B 1 58 ? 7.379 -20.125 -10.344 1 96.44 58 SER B CA 1
ATOM 3110 C C . SER B 1 58 ? 7.441 -21.297 -9.367 1 96.44 58 SER B C 1
ATOM 3112 O O . SER B 1 58 ? 8.289 -22.172 -9.508 1 96.44 58 SER B O 1
ATOM 3114 N N . ALA B 1 59 ? 6.539 -21.312 -8.406 1 97.88 59 ALA B N 1
ATOM 3115 C CA . ALA B 1 59 ? 6.531 -22.375 -7.414 1 97.88 59 ALA B CA 1
ATOM 3116 C C . ALA B 1 59 ? 6.238 -23.719 -8.062 1 97.88 59 ALA B C 1
ATOM 3118 O O . ALA B 1 59 ? 6.953 -24.703 -7.82 1 97.88 59 ALA B O 1
ATOM 3119 N N . SER B 1 60 ? 5.23 -23.75 -8.891 1 97.06 60 SER B N 1
ATOM 3120 C CA . SER B 1 60 ? 4.863 -25 -9.531 1 97.06 60 SER B CA 1
ATOM 3121 C C . SER B 1 60 ? 5.984 -25.516 -10.422 1 97.06 60 SER B C 1
ATOM 3123 O O . SER B 1 60 ? 6.297 -26.703 -10.414 1 97.06 60 SER B O 1
ATOM 3125 N N . GLU B 1 61 ? 6.59 -24.609 -11.18 1 94.25 61 GLU B N 1
ATOM 3126 C CA . GLU B 1 61 ? 7.676 -25.016 -12.07 1 94.25 61 GLU B CA 1
ATOM 3127 C C . GLU B 1 61 ? 8.859 -25.562 -11.281 1 94.25 61 GLU B C 1
ATOM 3129 O O . GLU B 1 61 ? 9.422 -26.594 -11.641 1 94.25 61 GLU B O 1
ATOM 3134 N N . TYR B 1 62 ? 9.227 -24.922 -10.266 1 97.19 62 TYR B N 1
ATOM 3135 C CA . TYR B 1 62 ? 10.352 -25.344 -9.445 1 97.19 62 TYR B CA 1
ATOM 3136 C C . TYR B 1 62 ? 10.102 -26.719 -8.859 1 97.19 62 TYR B C 1
ATOM 3138 O O . TYR B 1 62 ? 10.945 -27.609 -8.969 1 97.19 62 TYR B O 1
ATOM 3146 N N . ILE B 1 63 ? 8.945 -26.938 -8.25 1 98.25 63 ILE B N 1
ATOM 3147 C CA . ILE B 1 63 ? 8.641 -28.172 -7.547 1 98.25 63 ILE B CA 1
ATOM 3148 C C . ILE B 1 63 ? 8.547 -29.328 -8.547 1 98.25 63 ILE B C 1
ATOM 3150 O O . ILE B 1 63 ? 9.07 -30.406 -8.297 1 98.25 63 ILE B O 1
ATOM 3154 N N . THR B 1 64 ? 7.863 -29.078 -9.641 1 97.31 64 THR B N 1
ATOM 3155 C CA . THR B 1 64 ? 7.711 -30.125 -10.656 1 97.31 64 THR B CA 1
ATOM 3156 C C . THR B 1 64 ? 9.07 -30.562 -11.18 1 97.31 64 THR B C 1
ATOM 3158 O O . THR B 1 64 ? 9.336 -31.766 -11.289 1 97.31 64 THR B O 1
ATOM 3161 N N . ARG B 1 65 ? 9.945 -29.641 -11.438 1 95.56 65 ARG B N 1
ATOM 3162 C CA . ARG B 1 65 ? 11.289 -29.953 -11.914 1 95.56 65 ARG B CA 1
ATOM 3163 C C . ARG B 1 65 ? 12.078 -30.719 -10.852 1 95.56 65 ARG B C 1
ATOM 3165 O O . ARG B 1 65 ? 12.75 -31.703 -11.156 1 95.56 65 ARG B O 1
ATOM 3172 N N . HIS B 1 66 ? 11.977 -30.25 -9.68 1 97 66 HIS B N 1
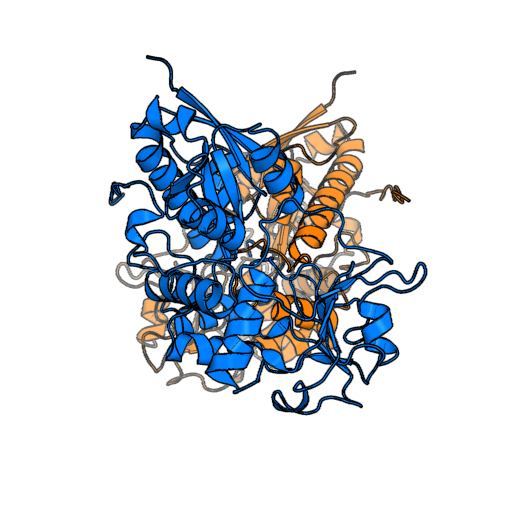ATOM 3173 C CA . HIS B 1 66 ? 12.688 -30.875 -8.57 1 97 66 HIS B CA 1
ATOM 3174 C C . HIS B 1 66 ? 12.273 -32.344 -8.406 1 97 66 HIS B C 1
ATOM 3176 O O . HIS B 1 66 ? 13.133 -33.219 -8.312 1 97 66 HIS B O 1
ATOM 3182 N N . VAL B 1 67 ? 11.016 -32.562 -8.414 1 97.44 67 VAL B N 1
ATOM 3183 C CA . VAL B 1 67 ? 10.492 -33.906 -8.195 1 97.44 67 VAL B CA 1
ATOM 3184 C C . VAL B 1 67 ? 10.844 -34.812 -9.391 1 97.44 67 VAL B C 1
ATOM 3186 O O . VAL B 1 67 ? 11.07 -36 -9.227 1 97.44 67 VAL B O 1
ATOM 3189 N N . ALA B 1 68 ? 10.969 -34.219 -10.555 1 96.62 68 ALA B N 1
ATOM 3190 C CA . ALA B 1 68 ? 11.328 -34.969 -11.766 1 96.62 68 ALA B CA 1
ATOM 3191 C C . ALA B 1 68 ? 12.82 -35.281 -11.797 1 96.62 68 ALA B C 1
ATOM 3193 O O . ALA B 1 68 ? 13.305 -35.938 -12.719 1 96.62 68 ALA B O 1
ATOM 3194 N N . GLY B 1 69 ? 13.562 -34.75 -10.859 1 96.44 69 GLY B N 1
ATOM 3195 C CA . GLY B 1 69 ? 14.977 -35.094 -10.75 1 96.44 69 GLY B CA 1
ATOM 3196 C C . GLY B 1 69 ? 15.891 -33.969 -11.234 1 96.44 69 GLY B C 1
ATOM 3197 O O . GLY B 1 69 ? 17.125 -34.125 -11.203 1 96.44 69 GLY B O 1
ATOM 3198 N N . ASP B 1 70 ? 15.242 -32.875 -11.688 1 94.31 70 ASP B N 1
ATOM 3199 C CA . ASP B 1 70 ? 16.031 -31.719 -12.086 1 94.31 70 ASP B CA 1
ATOM 3200 C C . ASP B 1 70 ? 16.547 -30.953 -10.859 1 94.31 70 ASP B C 1
ATOM 3202 O O . ASP B 1 70 ? 15.758 -30.406 -10.086 1 94.31 70 ASP B O 1
ATOM 3206 N N . ARG B 1 71 ? 17.844 -30.875 -10.758 1 94 71 ARG B N 1
ATOM 3207 C CA . ARG B 1 71 ? 18.453 -30.266 -9.578 1 94 71 ARG B CA 1
ATOM 3208 C C . ARG B 1 71 ? 19.188 -28.984 -9.953 1 94 71 ARG B C 1
ATOM 3210 O O . ARG B 1 71 ? 20.141 -28.578 -9.273 1 94 71 ARG B O 1
ATOM 3217 N N . SER B 1 72 ? 18.734 -28.391 -10.961 1 95.44 72 SER B N 1
ATOM 3218 C CA . SER B 1 72 ? 19.406 -27.203 -11.484 1 95.44 72 SER B CA 1
ATOM 3219 C C . SER B 1 72 ? 19.25 -26.016 -10.547 1 95.44 72 SER B C 1
ATOM 3221 O O . SER B 1 72 ? 20.016 -25.062 -10.609 1 95.44 72 SER B O 1
ATOM 3223 N N . PHE B 1 73 ? 18.25 -26.109 -9.68 1 97.62 73 PHE B N 1
ATOM 3224 C CA . PHE B 1 73 ? 17.953 -24.969 -8.82 1 97.62 73 PHE B CA 1
ATOM 3225 C C . PHE B 1 73 ? 17.844 -25.406 -7.367 1 97.62 73 PHE B C 1
ATOM 3227 O O . PHE B 1 73 ? 17.531 -26.562 -7.082 1 97.62 73 PHE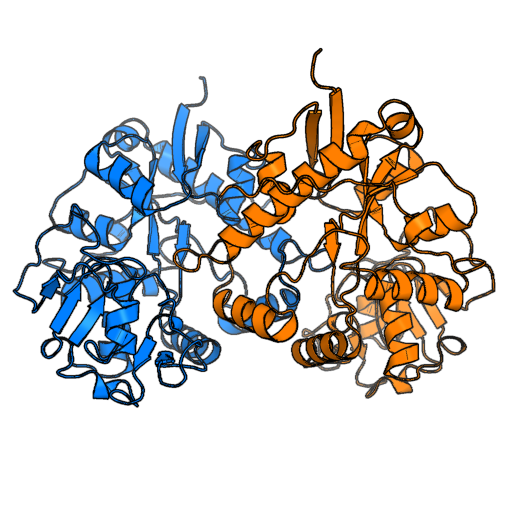 B O 1
ATOM 3234 N N . VAL B 1 74 ? 18.156 -24.5 -6.488 1 97.75 74 VAL B N 1
ATOM 3235 C CA . VAL B 1 74 ? 17.984 -24.656 -5.047 1 97.75 74 VAL B CA 1
ATOM 3236 C C . VAL B 1 74 ? 17.234 -23.453 -4.484 1 97.75 74 VAL B C 1
ATOM 3238 O O . VAL B 1 74 ? 17.703 -22.328 -4.559 1 97.75 74 VAL B O 1
ATOM 3241 N N . ALA B 1 75 ? 16.094 -23.703 -3.904 1 98.69 75 ALA B N 1
ATOM 3242 C CA . ALA B 1 75 ? 15.242 -22.609 -3.434 1 98.69 75 ALA B CA 1
ATOM 3243 C C . ALA B 1 75 ? 15.492 -22.312 -1.959 1 98.69 75 ALA B C 1
ATOM 3245 O O . ALA B 1 75 ? 16 -23.156 -1.226 1 98.69 75 ALA B O 1
ATOM 3246 N N . ILE B 1 76 ? 15.281 -21.094 -1.548 1 98.75 76 ILE B N 1
ATOM 3247 C CA . ILE B 1 76 ? 15.148 -20.719 -0.145 1 98.75 76 ILE B CA 1
ATOM 3248 C C . ILE B 1 76 ? 13.703 -20.344 0.152 1 98.75 76 ILE B C 1
ATOM 3250 O O . ILE B 1 76 ? 12.945 -19.984 -0.756 1 98.75 76 ILE B O 1
ATOM 3254 N N . PRO B 1 77 ? 13.242 -20.469 1.439 1 98.69 77 PRO B N 1
ATOM 3255 C CA . PRO B 1 77 ? 11.836 -20.25 1.764 1 98.69 77 PRO B CA 1
ATOM 3256 C C . PRO B 1 77 ? 11.484 -18.766 1.865 1 98.69 77 PRO B C 1
ATOM 3258 O O . PRO B 1 77 ? 11.031 -18.297 2.916 1 98.69 77 PRO B O 1
ATOM 3261 N N . VAL B 1 78 ? 11.727 -18.078 0.827 1 98.81 78 VAL B N 1
ATOM 3262 C CA . VAL B 1 78 ? 11.312 -16.703 0.565 1 98.81 78 VAL B CA 1
ATOM 3263 C C . VAL B 1 78 ? 10.273 -16.672 -0.553 1 98.81 78 VAL B C 1
ATOM 3265 O O . VAL B 1 78 ? 10.484 -17.266 -1.618 1 98.81 78 VAL B O 1
ATOM 3268 N N . PHE B 1 79 ? 9.203 -16.047 -0.274 1 98.81 79 PHE B N 1
ATOM 3269 C CA . PHE B 1 79 ? 8.07 -16.125 -1.194 1 98.81 79 PHE B CA 1
ATOM 3270 C C . PHE B 1 79 ? 7.734 -14.742 -1.748 1 98.81 79 PHE B C 1
ATOM 3272 O O . PHE B 1 79 ? 6.988 -13.984 -1.124 1 98.81 79 PHE B O 1
ATOM 3279 N N . ALA B 1 80 ? 8.195 -14.531 -2.949 1 97.88 80 ALA B N 1
ATOM 3280 C CA . ALA B 1 80 ? 8.141 -13.227 -3.6 1 97.88 80 ALA B CA 1
ATOM 3281 C C . ALA B 1 80 ? 6.703 -12.844 -3.947 1 97.88 80 ALA B C 1
ATOM 3283 O O . ALA B 1 80 ? 6.355 -11.664 -3.979 1 97.88 80 ALA B O 1
ATOM 3284 N N . SER B 1 81 ? 5.863 -13.875 -4.227 1 98.25 81 SER B N 1
ATOM 3285 C CA . SER B 1 81 ? 4.504 -13.586 -4.672 1 98.25 81 SER B CA 1
ATOM 3286 C C . SER B 1 81 ? 3.502 -14.562 -4.059 1 98.25 81 SER B C 1
ATOM 3288 O O . SER B 1 81 ? 3.76 -15.766 -3.986 1 98.25 81 SER B O 1
ATOM 3290 N N . ARG B 1 82 ? 2.447 -14.039 -3.549 1 98.5 82 ARG B N 1
ATOM 3291 C CA . ARG B 1 82 ? 1.265 -14.75 -3.07 1 98.5 82 ARG B CA 1
ATOM 3292 C C . ARG B 1 82 ? -0.011 -14.102 -3.598 1 98.5 82 ARG B C 1
ATOM 3294 O O . ARG B 1 82 ? -0.099 -12.875 -3.693 1 98.5 82 ARG B O 1
ATOM 3301 N N . VAL B 1 83 ? -0.949 -14.898 -3.893 1 98.62 83 VAL B N 1
ATOM 3302 C CA . VAL B 1 83 ? -2.227 -14.367 -4.363 1 98.62 83 VAL B CA 1
ATOM 3303 C C . VAL B 1 83 ? -3.342 -15.367 -4.059 1 98.62 83 VAL B C 1
ATOM 3305 O O . VAL B 1 83 ? -3.234 -16.547 -4.395 1 98.62 83 VAL B O 1
ATOM 3308 N N . PHE B 1 84 ? -4.398 -14.883 -3.338 1 98.75 84 PHE B N 1
ATOM 3309 C CA . PHE B 1 84 ? -5.617 -15.68 -3.352 1 98.75 84 PHE B CA 1
ATOM 3310 C C . PHE B 1 84 ? -6.168 -15.805 -4.766 1 98.75 84 PHE B C 1
ATOM 3312 O O . PHE B 1 84 ? -6.039 -14.883 -5.57 1 98.75 84 PHE B O 1
ATOM 3319 N N . ARG B 1 85 ? -6.801 -16.875 -5.043 1 98.5 85 ARG B N 1
ATOM 3320 C CA . ARG B 1 85 ? -7.078 -17.109 -6.453 1 98.5 85 ARG B CA 1
ATOM 3321 C C . ARG B 1 85 ? -8.57 -17.281 -6.699 1 98.5 85 ARG B C 1
ATOM 3323 O O . ARG B 1 85 ? -9 -17.453 -7.844 1 98.5 85 ARG B O 1
ATOM 3330 N N . HIS B 1 86 ? -9.43 -17.172 -5.668 1 98.62 86 HIS B N 1
ATOM 3331 C CA . HIS B 1 86 ? -10.875 -17.219 -5.863 1 98.62 86 HIS B CA 1
ATOM 3332 C C . HIS B 1 86 ? -11.344 -16.109 -6.789 1 98.62 86 HIS B C 1
ATOM 3334 O O . HIS B 1 86 ? -12.211 -16.328 -7.641 1 98.62 86 HIS B O 1
ATOM 3340 N N . SER B 1 87 ? -10.719 -14.992 -6.668 1 97.94 87 SER B N 1
ATOM 3341 C CA . SER B 1 87 ? -11.164 -13.812 -7.395 1 97.94 87 SER B CA 1
ATOM 3342 C C . SER B 1 87 ? -10.773 -13.883 -8.867 1 97.94 87 SER B C 1
ATOM 3344 O O . SER B 1 87 ? -11.172 -13.023 -9.656 1 97.94 87 SER B O 1
ATOM 3346 N N . PHE B 1 88 ? -10.078 -14.914 -9.289 1 98.25 88 PHE B N 1
ATOM 3347 C CA . PHE B 1 88 ? -9.578 -15.023 -10.656 1 98.25 88 PHE B CA 1
ATOM 3348 C C . PHE B 1 88 ? -10.414 -16.016 -11.461 1 98.25 88 PHE B C 1
ATOM 3350 O O . PHE B 1 88 ? -10.109 -16.281 -12.625 1 98.25 88 PHE B O 1
ATOM 3357 N N . ILE B 1 89 ? -11.453 -16.516 -10.852 1 98.75 89 ILE B N 1
ATOM 3358 C CA . ILE B 1 89 ? -12.398 -17.375 -11.562 1 98.75 89 ILE B CA 1
ATOM 3359 C C . ILE B 1 89 ? -13.562 -16.531 -12.094 1 98.75 89 ILE B C 1
ATOM 3361 O O . ILE B 1 89 ? -14.414 -16.078 -11.328 1 98.75 89 ILE B O 1
ATOM 3365 N N . CYS B 1 90 ? -13.555 -16.266 -13.367 1 98.69 90 CYS B N 1
ATOM 3366 C CA . CYS B 1 90 ? -14.602 -15.492 -14.016 1 98.69 90 CYS B CA 1
ATOM 3367 C C . CYS B 1 90 ? -15.477 -16.391 -14.891 1 98.69 90 CYS B C 1
ATOM 3369 O O . CYS B 1 90 ? -14.969 -17.297 -15.555 1 98.69 90 CYS B O 1
ATOM 3371 N N . VAL B 1 91 ? -16.766 -16.094 -14.922 1 98.81 91 VAL B N 1
ATOM 3372 C CA . VAL B 1 91 ? -17.672 -17.031 -15.57 1 98.81 91 VAL B CA 1
ATOM 3373 C C . VAL B 1 91 ? -18.656 -16.266 -16.453 1 98.81 91 VAL B C 1
ATOM 3375 O O . VAL B 1 91 ? -18.891 -15.07 -16.25 1 98.81 91 VAL B O 1
ATOM 3378 N N . ASN B 1 92 ? -19.109 -16.906 -17.516 1 98.75 92 ASN B N 1
ATOM 3379 C CA . ASN B 1 92 ? -20.328 -16.516 -18.203 1 98.75 92 ASN B CA 1
ATOM 3380 C C . ASN B 1 92 ? -21.578 -16.938 -17.453 1 98.75 92 ASN B C 1
ATOM 3382 O O . ASN B 1 92 ? -21.891 -18.141 -17.391 1 98.75 92 ASN B O 1
ATOM 3386 N N . THR B 1 93 ? -22.297 -16.031 -16.938 1 98.25 93 THR B N 1
ATOM 3387 C CA . THR B 1 93 ? -23.375 -16.328 -16 1 98.25 93 THR B CA 1
ATOM 3388 C C . THR B 1 93 ? -24.562 -16.938 -16.734 1 98.25 93 THR B C 1
ATOM 3390 O O . THR B 1 93 ? -25.484 -17.469 -16.094 1 98.25 93 THR B O 1
ATOM 3393 N N . ASN B 1 94 ? -24.625 -16.906 -18.031 1 98.19 94 ASN B N 1
ATOM 3394 C CA . ASN B 1 94 ? -25.625 -17.625 -18.812 1 98.19 94 ASN B CA 1
ATOM 3395 C C . ASN B 1 94 ? -25.391 -19.141 -18.75 1 98.19 94 ASN B C 1
ATOM 3397 O O . ASN B 1 94 ? -26.297 -19.922 -19.047 1 98.19 94 ASN B O 1
ATOM 3401 N N . ILE B 1 95 ? -24.172 -19.562 -18.344 1 98.56 95 ILE B N 1
ATOM 3402 C CA . ILE B 1 95 ? -23.781 -20.953 -18.391 1 98.56 95 ILE B CA 1
ATOM 3403 C C . ILE B 1 95 ? -23.5 -21.469 -16.984 1 98.56 95 ILE B C 1
ATOM 3405 O O . ILE B 1 95 ? -23.891 -22.594 -16.625 1 98.56 95 ILE B O 1
ATOM 3409 N N . ILE B 1 96 ? -22.828 -20.625 -16.172 1 98.69 96 ILE B N 1
ATOM 3410 C CA . ILE B 1 96 ? -22.359 -21.031 -14.852 1 98.69 96 ILE B CA 1
ATOM 3411 C C . ILE B 1 96 ? -23.047 -20.188 -13.789 1 98.69 96 ILE B C 1
ATOM 3413 O O . ILE B 1 96 ? -23.016 -18.953 -13.836 1 98.69 96 ILE B O 1
ATOM 3417 N N . LYS B 1 97 ? -23.609 -20.797 -12.789 1 97.25 97 LYS B N 1
ATOM 3418 C CA . LYS B 1 97 ? -24.25 -20.094 -11.672 1 97.25 97 LYS B CA 1
ATOM 3419 C C . LYS B 1 97 ? -23.562 -20.438 -10.352 1 97.25 97 LYS B C 1
ATOM 3421 O O . LYS B 1 97 ? -23.578 -19.641 -9.406 1 97.25 97 LYS B O 1
ATOM 3426 N N . LYS B 1 98 ? -23.047 -21.609 -10.328 1 97.75 98 LYS B N 1
ATOM 3427 C CA . LYS B 1 98 ? -22.375 -22.141 -9.148 1 97.75 98 LYS B CA 1
ATOM 3428 C C . LYS B 1 98 ? -21.188 -23.016 -9.539 1 97.75 98 LYS B C 1
ATOM 3430 O O . LYS B 1 98 ? -21.094 -23.453 -10.695 1 97.75 98 LYS B O 1
ATOM 3435 N N . PRO B 1 99 ? -20.25 -23.297 -8.641 1 98.19 99 PRO B N 1
ATOM 3436 C CA . PRO B 1 99 ? -19.016 -24 -8.984 1 98.19 99 PRO B CA 1
ATOM 3437 C C . PRO B 1 99 ? -19.266 -25.344 -9.664 1 98.19 99 PRO B C 1
ATOM 3439 O O . PRO B 1 99 ? -18.594 -25.688 -10.633 1 98.19 99 PRO B O 1
ATOM 3442 N N . GLU B 1 100 ? -20.266 -26.047 -9.281 1 97.56 100 GLU B N 1
ATOM 3443 C CA . GLU B 1 100 ? -20.547 -27.375 -9.82 1 97.56 100 GLU B CA 1
ATOM 3444 C C . GLU B 1 100 ? -20.906 -27.297 -11.305 1 97.56 100 GLU B C 1
ATOM 3446 O O . GLU B 1 100 ? -20.75 -28.281 -12.023 1 97.56 100 GLU B O 1
ATOM 3451 N N . ASP B 1 101 ? -21.375 -26.156 -11.703 1 98.5 101 ASP B N 1
ATOM 3452 C CA . ASP B 1 101 ? -21.766 -25.984 -13.094 1 98.5 101 ASP B CA 1
ATOM 3453 C C . ASP B 1 101 ? -20.547 -26.016 -14.016 1 98.5 101 ASP B C 1
ATOM 3455 O O . ASP B 1 101 ? -20.688 -26.125 -15.234 1 98.5 101 ASP B O 1
ATOM 3459 N N . LEU B 1 102 ? -19.375 -26 -13.445 1 98.81 102 LEU B N 1
ATOM 3460 C CA . LEU B 1 102 ? -18.141 -26.031 -14.227 1 98.81 102 LEU B CA 1
ATOM 3461 C C . LEU B 1 102 ? -17.906 -27.422 -14.789 1 98.81 102 LEU B C 1
ATOM 3463 O O . LEU B 1 102 ? -17.125 -27.578 -15.742 1 98.81 102 LEU B O 1
ATOM 3467 N N . ASN B 1 103 ? -18.516 -28.453 -14.203 1 98.69 103 ASN B N 1
ATOM 3468 C CA . ASN B 1 103 ? -18.328 -29.828 -14.648 1 98.69 103 ASN B CA 1
ATOM 3469 C C . ASN B 1 103 ? -18.75 -30 -16.109 1 98.69 103 ASN B C 1
ATOM 3471 O O . ASN B 1 103 ? -19.812 -29.547 -16.5 1 98.69 103 ASN B O 1
ATOM 3475 N N . GLY B 1 104 ? -17.875 -30.578 -16.844 1 98.56 104 GLY B N 1
ATOM 3476 C CA . GLY B 1 104 ? -18.188 -30.922 -18.219 1 98.56 104 GLY B CA 1
ATOM 3477 C C . GLY B 1 104 ? -18.062 -29.75 -19.172 1 98.56 104 GLY B C 1
ATOM 3478 O O . GLY B 1 104 ? -18.5 -29.828 -20.328 1 98.56 104 GLY B O 1
ATOM 3479 N N . LYS B 1 105 ? -17.5 -28.656 -18.688 1 98.81 105 LYS B N 1
ATOM 3480 C CA . LYS B 1 105 ? -17.469 -27.453 -19.5 1 98.81 105 LYS B CA 1
ATOM 3481 C C . LYS B 1 105 ? -16.062 -27.219 -20.078 1 98.81 105 LYS B C 1
ATOM 3483 O O . LYS B 1 105 ? -15.117 -27.922 -19.719 1 98.81 105 LYS B O 1
ATOM 3488 N N . ARG B 1 106 ? -16 -26.266 -21.031 1 98.75 106 ARG B N 1
ATOM 3489 C CA . ARG B 1 106 ? -14.742 -25.719 -21.516 1 98.75 106 ARG B CA 1
ATOM 3490 C C . ARG B 1 106 ? -14.32 -24.5 -20.688 1 98.75 106 ARG B C 1
ATOM 3492 O O . ARG B 1 106 ? -15.094 -23.562 -20.516 1 98.75 106 ARG B O 1
ATOM 3499 N N . ILE B 1 107 ? -13.164 -24.578 -20.156 1 98.88 107 ILE B N 1
ATOM 3500 C CA . ILE B 1 107 ? -12.656 -23.516 -19.312 1 98.88 107 ILE B CA 1
ATOM 3501 C C . ILE B 1 107 ? -11.336 -22.984 -19.875 1 98.88 107 ILE B C 1
ATOM 3503 O O . ILE B 1 107 ? -10.43 -23.766 -20.172 1 98.88 107 ILE B O 1
ATOM 3507 N N . GLY B 1 108 ? -11.289 -21.641 -20.094 1 98.5 108 GLY B N 1
ATOM 3508 C CA . GLY B 1 108 ? -10.062 -21.016 -20.578 1 98.5 108 GLY B CA 1
ATOM 3509 C C . GLY B 1 108 ? -9.016 -20.875 -19.484 1 98.5 108 GLY B C 1
ATOM 3510 O O . GLY B 1 108 ? -9.336 -20.531 -18.344 1 98.5 108 GLY B O 1
ATOM 3511 N N . VAL B 1 109 ? -7.805 -21.156 -19.797 1 97.62 109 VAL B N 1
ATOM 3512 C CA . VAL B 1 109 ? -6.668 -21 -18.891 1 97.62 109 VAL B CA 1
ATOM 3513 C C . VAL B 1 109 ? -5.441 -20.562 -19.688 1 97.62 109 VAL B C 1
ATOM 3515 O O . VAL B 1 109 ? -5.234 -21 -20.828 1 97.62 109 VAL B O 1
ATOM 3518 N N . GLN B 1 110 ? -4.633 -19.625 -19.156 1 94.44 110 GLN B N 1
ATOM 3519 C CA . GLN B 1 110 ? -3.453 -19.172 -19.891 1 94.44 110 GLN B CA 1
ATOM 3520 C C . GLN B 1 110 ? -2.486 -20.328 -20.141 1 94.44 110 GLN B C 1
ATOM 3522 O O . GLN B 1 110 ? -2.041 -20.547 -21.266 1 94.44 110 GLN B O 1
ATOM 3527 N N . LEU B 1 111 ? -2.164 -21.016 -19.125 1 93.5 111 LEU B N 1
ATOM 3528 C CA . LEU B 1 111 ? -1.312 -22.203 -19.109 1 93.5 111 LEU B CA 1
ATOM 3529 C C . LEU B 1 111 ? -1.749 -23.188 -18.031 1 93.5 111 LEU B C 1
ATOM 3531 O O . LEU B 1 111 ? -1.889 -22.797 -16.859 1 93.5 111 LEU B O 1
ATOM 3535 N N . TYR B 1 112 ? -1.977 -24.391 -18.438 1 95.12 112 TYR B N 1
ATOM 3536 C CA . TYR B 1 112 ? -2.453 -25.406 -17.5 1 95.12 112 TYR B CA 1
ATOM 3537 C C . TYR B 1 112 ? -1.489 -25.562 -16.344 1 95.12 112 TYR B C 1
ATOM 3539 O O . TYR B 1 112 ? -1.915 -25.688 -15.188 1 95.12 112 TYR B O 1
ATOM 3547 N N . HIS B 1 113 ? -0.173 -25.438 -16.594 1 94.69 113 HIS B N 1
ATOM 3548 C CA . HIS B 1 113 ? 0.885 -25.781 -15.641 1 94.69 113 HIS B CA 1
ATOM 3549 C C . HIS B 1 113 ? 1.158 -24.625 -14.688 1 94.69 113 HIS B C 1
ATOM 3551 O O . HIS B 1 113 ? 1.867 -24.781 -13.695 1 94.69 113 HIS B O 1
ATOM 3557 N N . MET B 1 114 ? 0.6 -23.469 -14.969 1 95 114 MET B N 1
ATOM 3558 C CA . MET B 1 114 ? 0.974 -22.297 -14.172 1 95 114 MET B CA 1
ATOM 3559 C C . MET B 1 114 ? 0.47 -22.438 -12.742 1 95 114 MET B C 1
ATOM 3561 O O . MET B 1 114 ? -0.59 -23.031 -12.5 1 95 114 MET B O 1
ATOM 3565 N N . THR B 1 115 ? 1.19 -21.859 -11.758 1 97.88 115 THR B N 1
ATOM 3566 C CA . THR B 1 115 ? 0.914 -22.031 -10.336 1 97.88 115 THR B CA 1
ATOM 3567 C C . THR B 1 115 ? -0.491 -21.547 -9.992 1 97.88 115 THR B C 1
ATOM 3569 O O . THR B 1 115 ? -1.211 -22.188 -9.227 1 97.88 115 THR B O 1
ATOM 3572 N N . ALA B 1 116 ? -0.889 -20.406 -10.578 1 98.19 116 ALA B N 1
ATOM 3573 C CA . ALA B 1 116 ? -2.221 -19.859 -10.328 1 98.19 116 ALA B CA 1
ATOM 3574 C C . ALA B 1 116 ? -3.303 -20.891 -10.664 1 98.19 116 ALA B C 1
ATOM 3576 O O . ALA B 1 116 ? -4.23 -21.094 -9.883 1 98.19 116 ALA B O 1
ATOM 3577 N N . ALA B 1 117 ? -3.139 -21.531 -11.805 1 98.25 117 ALA B N 1
ATOM 3578 C CA . ALA B 1 117 ? -4.125 -22.5 -12.25 1 98.25 117 ALA B CA 1
ATOM 3579 C C . ALA B 1 117 ? -4.109 -23.75 -11.367 1 98.25 117 ALA B C 1
ATOM 3581 O O . ALA B 1 117 ? -5.152 -24.344 -11.102 1 98.25 117 ALA B O 1
ATOM 3582 N N . VAL B 1 118 ? -2.916 -24.156 -10.922 1 98.75 118 VAL B N 1
ATOM 3583 C CA . VAL B 1 118 ? -2.787 -25.297 -10.031 1 98.75 118 VAL B CA 1
ATOM 3584 C C . VAL B 1 118 ? -3.607 -25.062 -8.766 1 98.75 118 VAL B C 1
ATOM 3586 O O . VAL B 1 118 ? -4.387 -25.922 -8.352 1 98.75 118 VAL B O 1
ATOM 3589 N N . TYR B 1 119 ? -3.479 -23.906 -8.195 1 98.81 119 TYR B N 1
ATOM 3590 C CA . TYR B 1 119 ? -4.203 -23.578 -6.973 1 98.81 119 TYR B CA 1
ATOM 3591 C C . TYR B 1 119 ? -5.703 -23.5 -7.23 1 98.81 119 TYR B C 1
ATOM 3593 O O . TYR B 1 119 ? -6.504 -24 -6.438 1 98.81 119 TYR B O 1
ATOM 3601 N N . ILE B 1 120 ? -6.074 -22.828 -8.336 1 98.81 120 ILE B N 1
ATOM 3602 C CA . ILE B 1 120 ? -7.496 -22.672 -8.625 1 98.81 120 ILE B CA 1
ATOM 3603 C C . ILE B 1 120 ? -8.141 -24.047 -8.789 1 98.81 120 ILE B C 1
ATOM 3605 O O . ILE B 1 120 ? -9.203 -24.312 -8.219 1 98.81 120 ILE B O 1
ATOM 3609 N N . ARG B 1 121 ? -7.473 -24.922 -9.516 1 98.81 121 ARG B N 1
ATOM 3610 C CA . ARG B 1 121 ? -8.008 -26.266 -9.688 1 98.81 121 ARG B CA 1
ATOM 3611 C C . ARG B 1 121 ? -8.078 -27 -8.352 1 98.81 121 ARG B C 1
ATOM 3613 O O . ARG B 1 121 ? -9.055 -27.703 -8.078 1 98.81 121 ARG B O 1
ATOM 3620 N N . GLY B 1 122 ? -7.047 -26.891 -7.5 1 98.75 122 GLY B N 1
ATOM 3621 C CA . GLY B 1 122 ? -7.086 -27.484 -6.176 1 98.75 122 GLY B CA 1
ATOM 3622 C C . GLY B 1 122 ? -8.25 -27 -5.336 1 98.75 122 GLY B C 1
ATOM 3623 O O . GLY B 1 122 ? -8.945 -27.797 -4.699 1 98.75 122 GLY B O 1
ATOM 3624 N N . ILE B 1 123 ? -8.508 -25.688 -5.406 1 98.44 123 ILE B N 1
ATOM 3625 C CA . ILE B 1 123 ? -9.586 -25.062 -4.652 1 98.44 123 ILE B CA 1
ATOM 3626 C C . ILE B 1 123 ? -10.938 -25.547 -5.176 1 98.44 123 ILE B C 1
ATOM 3628 O O . ILE B 1 123 ? -11.812 -25.922 -4.395 1 98.44 123 ILE B O 1
ATOM 3632 N N . LEU B 1 124 ? -11.094 -25.578 -6.488 1 98.62 124 LEU B N 1
ATOM 3633 C CA . LEU B 1 124 ? -12.344 -26.031 -7.094 1 98.62 124 LEU B CA 1
ATOM 3634 C C . LEU B 1 124 ? -12.641 -27.484 -6.727 1 98.62 124 LEU B C 1
ATOM 3636 O O . LEU B 1 124 ? -13.781 -27.828 -6.422 1 98.62 124 LEU B O 1
ATOM 3640 N N . GLN B 1 125 ? -11.617 -28.297 -6.688 1 98.44 125 GLN B N 1
ATOM 3641 C CA . GLN B 1 125 ? -11.766 -29.719 -6.387 1 98.44 125 GLN B CA 1
ATOM 3642 C C . GLN B 1 125 ? -12.062 -29.938 -4.902 1 98.44 125 GLN B C 1
ATOM 3644 O O . GLN B 1 125 ? -13.047 -30.594 -4.551 1 98.44 125 GLN B O 1
ATOM 3649 N N . HIS B 1 126 ? -11.328 -29.359 -3.986 1 98.25 126 HIS B N 1
ATOM 3650 C CA . HIS B 1 126 ? -11.352 -29.703 -2.57 1 98.25 126 HIS B CA 1
ATOM 3651 C C . HIS B 1 126 ? -12.43 -28.922 -1.827 1 98.25 126 HIS B C 1
ATOM 3653 O O . HIS B 1 126 ? -13.031 -29.422 -0.878 1 98.25 126 HIS B O 1
ATOM 3659 N N . GLU B 1 127 ? -12.633 -27.641 -2.244 1 98.12 127 GLU B N 1
ATOM 3660 C CA . GLU B 1 127 ? -13.578 -26.781 -1.53 1 98.12 127 GLU B CA 1
ATOM 3661 C C . GLU B 1 127 ? -14.977 -26.891 -2.127 1 98.12 127 GLU B C 1
ATOM 3663 O O . GLU B 1 127 ? -15.977 -26.734 -1.417 1 98.12 127 GLU B O 1
ATOM 3668 N N . TYR B 1 128 ? -15.047 -27.281 -3.443 1 98.12 128 TYR B N 1
ATOM 3669 C CA . TYR B 1 128 ? -16.344 -27.125 -4.086 1 98.12 128 TYR B CA 1
ATOM 3670 C C . TYR B 1 128 ? -16.734 -28.406 -4.824 1 98.12 128 TYR B C 1
ATOM 3672 O O . TYR B 1 128 ? -17.797 -28.469 -5.449 1 98.12 128 TYR B O 1
ATOM 3680 N N . GLY B 1 129 ? -15.891 -29.375 -4.836 1 97.56 129 GLY B N 1
ATOM 3681 C CA . GLY B 1 129 ? -16.234 -30.688 -5.336 1 97.56 129 GLY B CA 1
ATOM 3682 C C . GLY B 1 129 ? -16.281 -30.766 -6.852 1 97.56 129 GLY B C 1
ATOM 3683 O O . GLY B 1 129 ? -16.938 -31.641 -7.414 1 97.56 129 GLY B O 1
ATOM 3684 N N . VAL B 1 130 ? -15.648 -29.922 -7.512 1 98.56 130 VAL B N 1
ATOM 3685 C CA . VAL B 1 130 ? -15.625 -29.922 -8.969 1 98.56 130 VAL B CA 1
ATOM 3686 C C . VAL B 1 130 ? -14.797 -31.109 -9.461 1 98.56 130 VAL B C 1
ATOM 3688 O O . VAL B 1 130 ? -13.711 -31.375 -8.938 1 98.56 130 VAL B O 1
ATOM 3691 N N . ASP B 1 131 ? -15.32 -31.812 -10.406 1 98.38 131 ASP B N 1
ATOM 3692 C CA . ASP B 1 131 ? -14.617 -32.938 -11.008 1 98.38 131 ASP B CA 1
ATOM 3693 C C . ASP B 1 131 ? -13.766 -32.5 -12.195 1 98.38 131 ASP B C 1
ATOM 3695 O O . ASP B 1 131 ? -14.25 -32.438 -13.328 1 98.38 131 ASP B O 1
ATOM 3699 N N . LEU B 1 132 ? -12.547 -32.281 -11.969 1 97.94 132 LEU B N 1
ATOM 3700 C CA . LEU B 1 132 ? -11.625 -31.719 -12.938 1 97.94 132 LEU B CA 1
ATOM 3701 C C . LEU B 1 132 ? -11.508 -32.594 -14.172 1 97.94 132 LEU B C 1
ATOM 3703 O O . LEU B 1 132 ? -11.164 -32.125 -15.258 1 97.94 132 LEU B O 1
ATOM 3707 N N . SER B 1 133 ? -11.758 -33.875 -14.047 1 97.19 133 SER B N 1
ATOM 3708 C CA . SER B 1 133 ? -11.578 -34.844 -15.141 1 97.19 133 SER B CA 1
ATOM 3709 C C . SER B 1 133 ? -12.617 -34.625 -16.234 1 97.19 133 SER B C 1
ATOM 3711 O O . SER B 1 133 ? -12.469 -35.125 -17.344 1 97.19 133 SER B O 1
ATOM 3713 N N . THR B 1 134 ? -13.672 -33.844 -15.922 1 98.31 134 THR B N 1
ATOM 3714 C CA . THR B 1 134 ? -14.75 -33.656 -16.875 1 98.31 134 THR B CA 1
ATOM 3715 C C . THR B 1 134 ? -14.531 -32.375 -17.688 1 98.31 134 THR B C 1
ATOM 3717 O O . THR B 1 134 ? -15.289 -32.062 -18.609 1 98.31 134 THR B O 1
ATOM 3720 N N . ILE B 1 135 ? -13.523 -31.641 -17.344 1 98.62 135 ILE B N 1
ATOM 3721 C CA . ILE B 1 135 ? -13.344 -30.297 -17.875 1 98.62 135 ILE B CA 1
ATOM 3722 C C . ILE B 1 135 ? -12.391 -30.344 -19.078 1 98.62 135 ILE B C 1
ATOM 3724 O O . ILE B 1 135 ? -11.375 -31.047 -19.031 1 98.62 135 ILE B O 1
ATOM 3728 N N . GLU B 1 136 ? -12.742 -29.641 -20.141 1 98.69 136 GLU B N 1
ATOM 3729 C CA . GLU B 1 136 ? -11.805 -29.328 -21.219 1 98.69 136 GLU B CA 1
ATOM 3730 C C . GLU B 1 136 ? -11.102 -28 -20.953 1 98.69 136 GLU B C 1
ATOM 3732 O O . GLU B 1 136 ? -11.75 -26.953 -20.859 1 98.69 136 GLU B O 1
ATOM 3737 N N . TRP B 1 137 ? -9.805 -28.062 -20.844 1 98.19 137 TRP B N 1
ATOM 3738 C CA . TRP B 1 137 ? -9.016 -26.859 -20.594 1 98.19 137 TRP B CA 1
ATOM 3739 C C . TRP B 1 137 ? -8.531 -26.25 -21.906 1 98.19 137 TRP B C 1
ATOM 3741 O O . TRP B 1 137 ? -7.758 -26.859 -22.641 1 98.19 137 TRP B O 1
ATOM 3751 N N . VAL B 1 138 ? -8.961 -25.047 -22.203 1 98 138 VAL B N 1
ATOM 3752 C CA . VAL B 1 138 ? -8.57 -24.328 -23.406 1 98 138 VAL B CA 1
ATOM 3753 C C . VAL B 1 138 ? -7.441 -23.359 -23.094 1 98 138 VAL B C 1
ATOM 3755 O O . VAL B 1 138 ? -7.676 -22.297 -22.5 1 98 138 VAL B O 1
ATOM 3758 N N . GLN B 1 139 ? -6.246 -23.672 -23.547 1 96.56 139 GLN B N 1
ATOM 3759 C CA . GLN B 1 139 ? -5.09 -22.828 -23.266 1 96.56 139 GLN B CA 1
ATOM 3760 C C . GLN B 1 139 ? -4.984 -21.688 -24.281 1 96.56 139 GLN B C 1
ATOM 3762 O O . GLN B 1 139 ? -5.207 -21.891 -25.484 1 96.56 139 GLN B O 1
ATOM 3767 N N . GLY B 1 140 ? -4.688 -20.453 -23.766 1 95.56 140 GLY B N 1
ATOM 3768 C CA . GLY B 1 140 ? -4.523 -19.312 -24.656 1 95.56 140 GLY B CA 1
ATOM 3769 C C . GLY B 1 140 ? -4.223 -18.016 -23.922 1 95.56 140 GLY B C 1
ATOM 3770 O O . GLY B 1 140 ? -4.172 -18 -22.688 1 95.56 140 GLY B O 1
ATOM 3771 N N . LYS B 1 141 ? -3.988 -16.984 -24.688 1 94.44 141 LYS B N 1
ATOM 3772 C CA . LYS B 1 141 ? -3.734 -15.672 -24.109 1 94.44 141 LYS B CA 1
ATOM 3773 C C . LYS B 1 141 ? -5.027 -15.031 -23.609 1 94.44 141 LYS B C 1
ATOM 3775 O O . LYS B 1 141 ? -6.074 -15.156 -24.25 1 94.44 141 LYS B O 1
ATOM 3780 N N . MET B 1 142 ? -4.926 -14.352 -22.5 1 94.56 142 MET B N 1
ATOM 3781 C CA . MET B 1 142 ? -6.121 -13.781 -21.875 1 94.56 142 MET B CA 1
ATOM 3782 C C . MET B 1 142 ? -6.613 -12.57 -22.672 1 94.56 142 MET B C 1
ATOM 3784 O O . MET B 1 142 ? -7.812 -12.43 -22.922 1 94.56 142 MET B O 1
ATOM 3788 N N . GLU B 1 143 ? -5.68 -11.742 -23.109 1 91.88 143 GLU B N 1
ATOM 3789 C CA . GLU B 1 143 ? -6.09 -10.445 -23.641 1 91.88 143 GLU B CA 1
ATOM 3790 C C . GLU B 1 143 ? -5.891 -10.383 -25.141 1 91.88 143 GLU B C 1
ATOM 3792 O O . GLU B 1 143 ? -6.453 -9.508 -25.812 1 91.88 143 GLU B O 1
ATOM 3797 N N . THR B 1 144 ? -5.035 -11.164 -25.672 1 92.5 144 THR B N 1
ATOM 3798 C CA . THR B 1 144 ? -4.773 -11.18 -27.109 1 92.5 144 THR B CA 1
ATOM 3799 C C . THR B 1 144 ? -5.059 -12.562 -27.688 1 92.5 144 THR B C 1
ATOM 3801 O O . THR B 1 144 ? -5.102 -13.555 -26.969 1 92.5 144 THR B O 1
ATOM 3804 N N . PRO B 1 145 ? -5.289 -12.555 -28.922 1 92.38 145 PRO B N 1
ATOM 3805 C CA . PRO B 1 145 ? -5.613 -13.836 -29.547 1 92.38 145 PRO B CA 1
ATOM 3806 C C . PRO B 1 145 ? -4.434 -14.805 -29.547 1 92.38 145 PRO B C 1
ATOM 3808 O O . PRO B 1 145 ? -3.281 -14.383 -29.453 1 92.38 145 PRO B O 1
ATOM 3811 N N . GLY B 1 146 ? -4.785 -15.984 -29.656 1 85.94 146 GLY B N 1
ATOM 3812 C CA . GLY B 1 146 ? -3.773 -16.984 -29.953 1 85.94 146 GLY B CA 1
ATOM 3813 C C . GLY B 1 146 ? -3.311 -17.75 -28.719 1 85.94 146 GLY B C 1
ATOM 3814 O O . GLY B 1 146 ? -3.895 -17.609 -27.656 1 85.94 146 GLY B O 1
ATOM 3815 N N . SER B 1 147 ? -2.332 -18.594 -28.984 1 79.19 147 SER B N 1
ATOM 3816 C CA . SER B 1 147 ? -1.817 -19.516 -27.969 1 79.19 147 SER B CA 1
ATOM 3817 C C . SER B 1 147 ? -0.854 -18.797 -27.031 1 79.19 147 SER B C 1
ATOM 3819 O O . SER B 1 147 ? -0.31 -17.75 -27.359 1 79.19 147 SER B O 1
ATOM 3821 N N . HIS B 1 148 ? -0.722 -19.297 -25.688 1 73.94 148 HIS B N 1
ATOM 3822 C CA . HIS B 1 148 ? 0.173 -18.75 -24.672 1 73.94 148 HIS B CA 1
ATOM 3823 C C . HIS B 1 148 ? 1.631 -19.047 -25.016 1 73.94 148 HIS B C 1
ATOM 3825 O O . HIS B 1 148 ? 2.527 -18.766 -24.219 1 73.94 148 HIS B O 1
ATOM 3831 N N . GLY B 1 149 ? 1.905 -19.156 -26.219 1 67 149 GLY B N 1
ATOM 3832 C CA . GLY B 1 149 ? 3.271 -19.422 -26.641 1 67 149 GLY B CA 1
ATOM 3833 C C . GLY B 1 149 ? 3.703 -20.859 -26.391 1 67 149 GLY B C 1
ATOM 3834 O O . GLY B 1 149 ? 2.887 -21.781 -26.484 1 67 149 GLY B O 1
ATOM 3835 N N . GLN B 1 150 ? 5.074 -21.094 -26.375 1 66.44 150 GLN B N 1
ATOM 3836 C CA . GLN B 1 150 ? 5.648 -22.406 -26.141 1 66.44 150 GLN B CA 1
ATOM 3837 C C . GLN B 1 150 ? 6.352 -22.469 -24.781 1 66.44 150 GLN B C 1
ATOM 3839 O O . GLN B 1 150 ? 7.574 -22.344 -24.719 1 66.44 150 GLN B O 1
ATOM 3844 N N . PRO B 1 151 ? 5.477 -22.641 -23.812 1 69.31 151 PRO B N 1
ATOM 3845 C CA . PRO B 1 151 ? 6.125 -22.656 -22.484 1 69.31 151 PRO B CA 1
ATOM 3846 C C . PRO B 1 151 ? 7.02 -23.875 -22.297 1 69.31 151 PRO B C 1
ATOM 3848 O O . PRO B 1 151 ? 6.742 -24.953 -22.844 1 69.31 151 PRO B O 1
ATOM 3851 N N . SER B 1 152 ? 8.156 -23.719 -21.656 1 74.81 152 SER B N 1
ATOM 3852 C CA . SER B 1 152 ? 9.047 -24.828 -21.312 1 74.81 152 SER B CA 1
ATOM 3853 C C . SER B 1 152 ? 8.578 -25.562 -20.062 1 74.81 152 SER B C 1
ATOM 3855 O O . SER B 1 152 ? 9.148 -25.375 -18.984 1 74.81 152 SER B O 1
ATOM 3857 N N . VAL B 1 153 ? 7.445 -26.312 -20.203 1 80.88 153 VAL B N 1
ATOM 3858 C CA . VAL B 1 153 ? 6.922 -27.047 -19.062 1 80.88 153 VAL B CA 1
ATOM 3859 C C . VAL B 1 153 ? 7.09 -28.547 -19.281 1 80.88 153 VAL B C 1
ATOM 3861 O O . VAL B 1 153 ? 7.148 -29 -20.438 1 80.88 153 VAL B O 1
ATOM 3864 N N . LEU B 1 154 ? 7.234 -29.266 -18.203 1 88.12 154 LEU B N 1
ATOM 3865 C CA . LEU B 1 154 ? 7.32 -30.719 -18.312 1 88.12 154 LEU B CA 1
ATOM 3866 C C . LEU B 1 154 ? 5.969 -31.328 -18.672 1 88.12 154 LEU B C 1
ATOM 3868 O O . LEU B 1 154 ? 4.926 -30.797 -18.281 1 88.12 154 LEU B O 1
ATOM 3872 N N . PRO B 1 155 ? 6.055 -32.375 -19.422 1 91.25 155 PRO B N 1
ATOM 3873 C CA . PRO B 1 155 ? 4.789 -33 -19.781 1 91.25 155 PRO B CA 1
ATOM 3874 C C . PRO B 1 155 ? 4.051 -33.562 -18.562 1 91.25 155 PRO B C 1
ATOM 3876 O O . PRO B 1 155 ? 4.684 -33.938 -17.562 1 91.25 155 PRO B O 1
ATOM 3879 N N . LEU B 1 156 ? 2.746 -33.594 -18.688 1 94.94 156 LEU B N 1
ATOM 3880 C CA . LEU B 1 156 ? 1.928 -34.219 -17.641 1 94.94 156 LEU B CA 1
ATOM 3881 C C . LEU B 1 156 ? 2.143 -35.719 -17.609 1 94.94 156 LEU B C 1
ATOM 3883 O O . LEU B 1 156 ? 2.477 -36.344 -18.641 1 94.94 156 LEU B O 1
ATOM 3887 N N . LEU B 1 157 ? 1.9 -36.312 -16.453 1 95.69 157 LEU B N 1
ATOM 3888 C CA . LEU B 1 157 ? 2.172 -37.75 -16.266 1 95.69 157 LEU B CA 1
ATOM 3889 C C . LEU B 1 15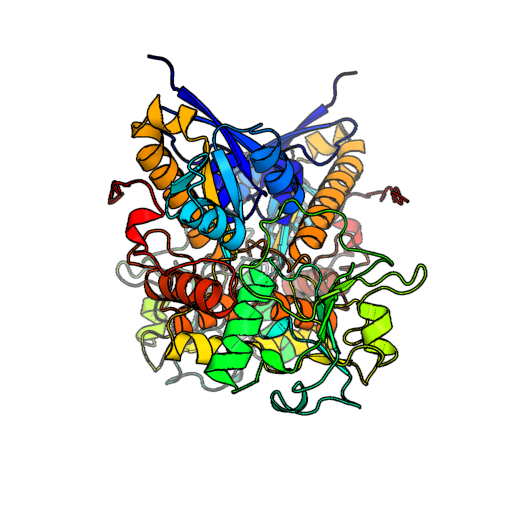7 ? 1.005 -38.594 -16.766 1 95.69 157 LEU B C 1
ATOM 3891 O O . LEU B 1 157 ? 1.164 -39.781 -17.016 1 95.69 157 LEU B O 1
ATOM 3895 N N . LYS B 1 158 ? -0.181 -38.031 -16.828 1 95.88 158 LYS B N 1
ATOM 3896 C CA . LYS B 1 158 ? -1.389 -38.625 -17.391 1 95.88 158 LYS B CA 1
ATOM 3897 C C . LYS B 1 158 ? -2.084 -37.656 -18.344 1 95.88 158 LYS B C 1
ATOM 3899 O O . LYS B 1 158 ? -1.923 -36.438 -18.219 1 95.88 158 LYS B O 1
ATOM 3904 N N . PRO B 1 159 ? -2.783 -38.25 -19.266 1 94.69 159 PRO B N 1
ATOM 3905 C CA . PRO B 1 159 ? -3.479 -37.375 -20.203 1 94.69 159 PRO B CA 1
ATOM 3906 C C . PRO B 1 159 ? -4.523 -36.5 -19.516 1 94.69 159 PRO B C 1
ATOM 3908 O O . PRO B 1 159 ? -5.211 -36.938 -18.594 1 94.69 159 PRO B O 1
ATOM 3911 N N . VAL B 1 160 ? -4.559 -35.25 -19.875 1 96.31 160 VAL B N 1
ATOM 3912 C CA . VAL B 1 160 ? -5.566 -34.281 -19.5 1 96.31 160 VAL B CA 1
ATOM 3913 C C . VAL B 1 160 ? -6.16 -33.625 -20.75 1 96.31 160 VAL B C 1
ATOM 3915 O O . VAL B 1 160 ? -5.469 -33.469 -21.75 1 96.31 160 VAL B O 1
ATOM 3918 N N . ASN B 1 161 ? -7.426 -33.406 -20.781 1 97.62 161 ASN B N 1
ATOM 3919 C CA . ASN B 1 161 ? -8.102 -32.781 -21.922 1 97.62 161 ASN B CA 1
ATOM 3920 C C . ASN B 1 161 ? -7.738 -31.312 -22.062 1 97.62 161 ASN B C 1
ATOM 3922 O O . ASN B 1 161 ? -8.453 -30.438 -21.562 1 97.62 161 ASN B O 1
ATOM 3926 N N . ILE B 1 162 ? -6.621 -31.047 -22.688 1 96.25 162 ILE B N 1
ATOM 3927 C CA . ILE B 1 162 ? -6.117 -29.703 -22.922 1 96.25 162 ILE B CA 1
ATOM 3928 C C . ILE B 1 162 ? -6.113 -29.406 -24.422 1 96.25 162 ILE B C 1
ATOM 3930 O O . ILE B 1 162 ? -5.602 -30.188 -25.219 1 96.25 162 ILE B O 1
ATOM 3934 N N . THR B 1 163 ? -6.703 -28.344 -24.828 1 95.88 163 THR B N 1
ATOM 3935 C CA . THR B 1 163 ? -6.652 -27.844 -26.203 1 95.88 163 THR B CA 1
ATOM 3936 C C . THR B 1 163 ? -6.09 -26.438 -26.234 1 95.88 163 THR B C 1
ATOM 3938 O O . THR B 1 163 ? -6.047 -25.75 -25.219 1 95.88 163 THR B O 1
ATOM 3941 N N . ASN B 1 164 ? -5.578 -26.016 -27.328 1 94.88 164 ASN B N 1
ATOM 3942 C CA . ASN B 1 164 ? -5.051 -24.672 -27.5 1 94.88 164 ASN B CA 1
ATOM 3943 C C . ASN B 1 164 ? -6.027 -23.781 -28.266 1 94.88 164 ASN B C 1
ATOM 3945 O O . ASN B 1 164 ? -6.664 -24.219 -29.219 1 94.88 164 ASN B O 1
ATOM 3949 N N . ASN B 1 165 ? -6.148 -22.578 -27.75 1 96.06 165 ASN B N 1
ATOM 3950 C CA . ASN B 1 165 ? -6.879 -21.578 -28.531 1 96.06 165 ASN B CA 1
ATOM 3951 C C . ASN B 1 165 ? -6.121 -21.203 -29.797 1 96.06 165 ASN B C 1
ATOM 3953 O O . ASN B 1 165 ? -5.082 -20.547 -29.734 1 96.06 165 ASN B O 1
ATOM 3957 N N . THR B 1 166 ? -6.637 -21.562 -30.984 1 92.19 166 THR B N 1
ATOM 3958 C CA . THR B 1 166 ? -5.98 -21.281 -32.25 1 92.19 166 THR B CA 1
ATOM 3959 C C . THR B 1 166 ? -6.75 -20.219 -33.031 1 92.19 166 THR B C 1
ATOM 3961 O O . THR B 1 166 ? -6.449 -19.953 -34.188 1 92.19 166 THR B O 1
ATOM 3964 N N . ASP B 1 167 ? -7.734 -19.688 -32.375 1 92.31 167 ASP B N 1
ATOM 3965 C CA . ASP B 1 167 ? -8.492 -18.625 -33.031 1 92.31 167 ASP B CA 1
ATOM 3966 C C . ASP B 1 167 ? -7.633 -17.375 -33.219 1 92.31 167 ASP B C 1
ATOM 3968 O O . ASP B 1 167 ? -7.113 -16.812 -32.25 1 92.31 167 ASP B O 1
ATOM 3972 N N . PRO B 1 168 ? -7.43 -16.859 -34.375 1 92.56 168 PRO B N 1
ATOM 3973 C CA . PRO B 1 168 ? -6.547 -15.719 -34.594 1 92.56 168 PRO B CA 1
ATOM 3974 C C . PRO B 1 168 ? -7.195 -14.391 -34.219 1 92.56 168 PRO B C 1
ATOM 3976 O O . PRO B 1 168 ? -6.527 -13.352 -34.219 1 92.56 168 PRO B O 1
ATOM 3979 N N . THR B 1 169 ? -8.414 -14.43 -33.844 1 95.81 169 THR B N 1
ATOM 3980 C CA . THR B 1 169 ? -9.094 -13.156 -33.656 1 95.81 169 THR B CA 1
ATOM 3981 C C . THR B 1 169 ? -9.617 -13.055 -32.219 1 95.81 169 THR B C 1
ATOM 3983 O O . THR B 1 169 ? -9.969 -11.961 -31.766 1 95.81 169 THR B O 1
ATOM 3986 N N . LYS B 1 170 ? -9.664 -14.18 -31.5 1 96.94 170 LYS B N 1
ATOM 3987 C CA . LYS B 1 170 ? -10.312 -14.156 -30.188 1 96.94 170 LYS B CA 1
ATOM 3988 C C . LYS B 1 170 ? -9.336 -14.539 -29.078 1 96.94 170 LYS B C 1
ATOM 3990 O O . LYS B 1 170 ? -8.602 -15.523 -29.219 1 96.94 170 LYS B O 1
ATOM 3995 N N . SER B 1 171 ? -9.32 -13.734 -28.078 1 97.44 171 SER B N 1
ATOM 3996 C CA . SER B 1 171 ? -8.625 -14.047 -26.828 1 97.44 171 SER B CA 1
ATOM 3997 C C . SER B 1 171 ? -9.477 -14.93 -25.938 1 97.44 171 SER B C 1
ATOM 3999 O O . SER B 1 171 ? -10.633 -15.211 -26.234 1 97.44 171 SER B O 1
ATOM 4001 N N . LEU B 1 172 ? -8.906 -15.422 -24.828 1 98.12 172 LEU B N 1
ATOM 4002 C CA . LEU B 1 172 ? -9.695 -16.156 -23.844 1 98.12 172 LEU B CA 1
ATOM 4003 C C . LEU B 1 172 ? -10.828 -15.281 -23.312 1 98.12 172 LEU B C 1
ATOM 4005 O O . LEU B 1 172 ? -11.922 -15.781 -23.031 1 98.12 172 LEU B O 1
ATOM 4009 N N . SER B 1 173 ? -10.57 -13.969 -23.094 1 98.38 173 SER B N 1
ATOM 4010 C CA . SER B 1 173 ? -11.609 -13.047 -22.672 1 98.38 173 SER B CA 1
ATOM 4011 C C . SER B 1 173 ? -12.766 -13 -23.656 1 98.38 173 SER B C 1
ATOM 4013 O O . SER B 1 173 ? -13.93 -13 -23.266 1 98.38 173 SER B O 1
ATOM 4015 N N . ASP B 1 174 ? -12.414 -12.969 -24.922 1 98.12 174 ASP B N 1
ATOM 4016 C CA . ASP B 1 174 ? -13.43 -12.953 -25.969 1 98.12 174 ASP B CA 1
ATOM 4017 C C . ASP B 1 174 ? -14.25 -14.242 -25.953 1 98.12 174 ASP B C 1
ATOM 4019 O O . ASP B 1 174 ? -15.477 -14.203 -26.109 1 98.12 174 ASP B O 1
ATOM 4023 N N . LEU B 1 175 ? -13.539 -15.383 -25.844 1 98.38 175 LEU B N 1
ATOM 4024 C CA . LEU B 1 175 ? -14.211 -16.672 -25.797 1 98.38 175 LEU B CA 1
ATOM 4025 C C . LEU B 1 175 ? -15.164 -16.75 -24.609 1 98.38 175 LEU B C 1
ATOM 4027 O O . LEU B 1 175 ? -16.234 -17.344 -24.703 1 98.38 175 LEU B O 1
ATOM 4031 N N . LEU B 1 176 ? -14.805 -16.172 -23.453 1 98.75 176 LEU B N 1
ATOM 4032 C CA . LEU B 1 176 ? -15.656 -16.109 -22.281 1 98.75 176 LEU B CA 1
ATOM 4033 C C . LEU B 1 176 ? -16.906 -15.289 -22.547 1 98.75 176 LEU B C 1
ATOM 4035 O O . LEU B 1 176 ? -18.016 -15.719 -22.234 1 98.75 176 LEU B O 1
ATOM 4039 N N . GLU B 1 177 ? -16.703 -14.141 -23.141 1 98.38 177 GLU B N 1
ATOM 4040 C CA . GLU B 1 177 ? -17.797 -13.227 -23.438 1 98.38 177 GLU B CA 1
ATOM 4041 C C . GLU B 1 177 ? -18.812 -13.875 -24.375 1 98.38 177 GLU B C 1
ATOM 4043 O O . GLU B 1 177 ? -20.031 -13.75 -24.172 1 98.38 177 GLU B O 1
ATOM 4048 N N . SER B 1 178 ? -18.344 -14.609 -25.406 1 97.81 178 SER B N 1
ATOM 4049 C CA . SER B 1 178 ? -19.203 -15.211 -26.406 1 97.81 178 SER B CA 1
ATOM 4050 C C . SER B 1 178 ? -19.812 -16.516 -25.906 1 97.81 178 SER B C 1
ATOM 4052 O O . SER B 1 178 ? -20.734 -17.062 -26.516 1 97.81 178 SER B O 1
ATOM 4054 N N . GLY B 1 179 ? -19.234 -17.047 -24.812 1 98.19 179 GLY B N 1
ATOM 4055 C CA . GLY B 1 179 ? -19.75 -18.281 -24.234 1 98.19 179 GLY B CA 1
ATOM 4056 C C . GLY B 1 179 ? -19.109 -19.516 -24.828 1 98.19 179 GLY B C 1
ATOM 4057 O O . GLY B 1 179 ? -19.531 -20.641 -24.531 1 98.19 179 GLY B O 1
ATOM 4058 N N . GLU B 1 180 ? -18.125 -19.359 -25.609 1 98.25 180 GLU B N 1
ATOM 4059 C CA . GLU B 1 180 ? -17.391 -20.5 -26.172 1 98.25 180 GLU B CA 1
ATOM 4060 C C . GLU B 1 180 ? -16.578 -21.203 -25.094 1 98.25 180 GLU B C 1
ATOM 4062 O O . GLU B 1 180 ? -16.281 -22.406 -25.234 1 98.25 180 GLU B O 1
ATOM 4067 N N . VAL B 1 181 ? -16.156 -20.484 -24.109 1 98.62 181 VAL B N 1
ATOM 4068 C CA . VAL B 1 181 ? -15.742 -21.078 -22.844 1 98.62 181 VAL B CA 1
ATOM 4069 C C . VAL B 1 181 ? -16.641 -20.594 -21.703 1 98.62 181 VAL B C 1
ATOM 4071 O O . VAL B 1 181 ? -17.109 -19.453 -21.734 1 98.62 181 VAL B O 1
ATOM 4074 N N . ALA B 1 182 ? -16.875 -21.422 -20.766 1 98.88 182 ALA B N 1
ATOM 4075 C CA . ALA B 1 182 ? -17.828 -21.125 -19.703 1 98.88 182 ALA B CA 1
ATOM 4076 C C . ALA B 1 182 ? -17.188 -20.281 -18.609 1 98.88 182 ALA B C 1
ATOM 4078 O O . ALA B 1 182 ? -17.875 -19.578 -17.859 1 98.88 182 ALA B O 1
ATOM 4079 N N . ALA B 1 183 ? -15.867 -20.375 -18.5 1 98.88 183 ALA B N 1
ATOM 4080 C CA . ALA B 1 183 ? -15.094 -19.688 -17.469 1 98.88 183 ALA B CA 1
ATOM 4081 C C . ALA B 1 183 ? -13.648 -19.484 -17.906 1 98.88 183 ALA B C 1
ATOM 4083 O O . ALA B 1 183 ? -13.195 -20.094 -18.875 1 98.88 183 ALA B O 1
ATOM 4084 N N . THR B 1 184 ? -13.031 -18.531 -17.312 1 98.75 184 THR B N 1
ATOM 4085 C CA . THR B 1 184 ? -11.578 -18.406 -17.391 1 98.75 184 THR B CA 1
ATOM 4086 C C . THR B 1 184 ? -10.961 -18.453 -15.992 1 98.75 184 THR B C 1
ATOM 4088 O O . THR B 1 184 ? -11.555 -17.984 -15.023 1 98.75 184 THR B O 1
ATOM 4091 N N . ILE B 1 185 ? -9.82 -19.062 -15.891 1 98.38 185 ILE B N 1
ATOM 4092 C CA . ILE B 1 185 ? -9 -19.062 -14.688 1 98.38 185 ILE B CA 1
ATOM 4093 C C . ILE B 1 185 ? -7.566 -18.672 -15.039 1 98.38 185 ILE B C 1
ATOM 4095 O O . ILE B 1 185 ? -7.227 -18.531 -16.219 1 98.38 185 ILE B O 1
ATOM 4099 N N . GLY B 1 186 ? -6.719 -18.469 -14 1 95.88 186 GLY B N 1
ATOM 4100 C CA . GLY B 1 186 ? -5.316 -18.156 -14.234 1 95.88 186 GLY B CA 1
ATOM 4101 C C . GLY B 1 186 ? -4.84 -16.953 -13.43 1 95.88 186 GLY B C 1
ATOM 4102 O O . GLY B 1 186 ? -5.234 -16.781 -12.273 1 95.88 186 GLY B O 1
ATOM 4103 N N . ALA B 1 187 ? -3.863 -16.25 -14.039 1 94.69 187 ALA B N 1
ATOM 4104 C CA . ALA B 1 187 ? -3.184 -15.188 -13.305 1 94.69 187 ALA B CA 1
ATOM 4105 C C . ALA B 1 187 ? -3.717 -13.82 -13.711 1 94.69 187 ALA B C 1
ATOM 4107 O O . ALA B 1 187 ? -3.457 -12.82 -13.031 1 94.69 187 ALA B O 1
ATOM 4108 N N . ASP B 1 188 ? -4.484 -13.836 -14.797 1 94.12 188 ASP B N 1
ATOM 4109 C CA . ASP B 1 188 ? -5.012 -12.562 -15.289 1 94.12 188 ASP B CA 1
ATOM 4110 C C . ASP B 1 188 ? -6.539 -12.555 -15.258 1 94.12 188 ASP B C 1
ATOM 4112 O O . ASP B 1 188 ? -7.172 -13.578 -15.523 1 94.12 188 ASP B O 1
ATOM 4116 N N . ILE B 1 189 ? -7.051 -11.422 -15.008 1 95 189 ILE B N 1
ATOM 4117 C CA . ILE B 1 189 ? -8.492 -11.195 -15.086 1 95 189 ILE B CA 1
ATOM 4118 C C . ILE B 1 189 ? -8.875 -10.844 -16.516 1 95 189 ILE B C 1
ATOM 4120 O O . ILE B 1 189 ? -8.188 -10.07 -17.188 1 95 189 ILE B O 1
ATOM 4124 N N . PRO B 1 190 ? -9.938 -11.43 -17.016 1 97.12 190 PRO B N 1
ATOM 4125 C CA . PRO B 1 190 ? -10.336 -11.102 -18.391 1 97.12 190 PRO B CA 1
ATOM 4126 C C . PRO B 1 190 ? -10.805 -9.656 -18.531 1 97.12 190 PRO B C 1
ATOM 4128 O O . PRO B 1 190 ? -11.484 -9.125 -17.656 1 97.12 190 PRO B O 1
ATOM 4131 N N . ALA B 1 191 ? -10.5 -9.086 -19.672 1 94 191 ALA B N 1
ATOM 4132 C CA . ALA B 1 191 ? -10.805 -7.68 -19.922 1 94 191 ALA B CA 1
ATOM 4133 C C . ALA B 1 191 ? -12.312 -7.445 -19.953 1 94 191 ALA B C 1
ATOM 4135 O O . ALA B 1 191 ? -12.781 -6.344 -19.641 1 94 191 ALA B O 1
ATOM 4136 N N . CYS B 1 192 ? -13.039 -8.445 -20.25 1 96.19 192 CYS B N 1
ATOM 4137 C CA . CYS B 1 192 ? -14.477 -8.289 -20.406 1 96.19 192 CYS B CA 1
ATOM 4138 C C . CYS B 1 192 ? -15.18 -8.273 -19.062 1 96.19 192 CYS B C 1
ATOM 4140 O O . CYS B 1 192 ? -16.375 -7.977 -18.984 1 96.19 192 CYS B O 1
ATOM 4142 N N . LEU B 1 193 ? -14.469 -8.57 -18 1 94.94 193 LEU B N 1
ATOM 4143 C CA . LEU B 1 193 ? -15.086 -8.555 -16.688 1 94.94 193 LEU B CA 1
ATOM 4144 C C . LEU B 1 193 ? -15.641 -7.168 -16.359 1 94.94 193 LEU B C 1
ATOM 4146 O O . LEU B 1 193 ? -14.969 -6.16 -16.578 1 94.94 193 LEU B O 1
ATOM 4150 N N . ASN B 1 194 ? -16.812 -7.066 -15.914 1 84.94 194 ASN B N 1
ATOM 4151 C CA . ASN B 1 194 ? -17.547 -5.867 -15.523 1 84.94 194 ASN B CA 1
ATOM 4152 C C . ASN B 1 194 ? -17.828 -4.961 -16.719 1 84.94 194 ASN B C 1
ATOM 4154 O O . ASN B 1 194 ? -18.188 -3.797 -16.547 1 84.94 194 ASN B O 1
ATOM 4158 N N . LYS B 1 195 ? -17.531 -5.367 -17.938 1 91.5 195 LYS B N 1
ATOM 4159 C CA . LYS B 1 195 ? -17.875 -4.613 -19.141 1 91.5 195 LYS B CA 1
ATOM 4160 C C . LYS B 1 195 ? -19.172 -5.121 -19.766 1 91.5 195 LYS B C 1
ATOM 4162 O O . LYS B 1 195 ? -19.891 -4.367 -20.422 1 91.5 195 LYS B O 1
ATOM 4167 N N . VAL B 1 196 ? -19.359 -6.328 -19.641 1 95.25 196 VAL B N 1
ATOM 4168 C CA . VAL B 1 196 ? -20.609 -6.938 -20.078 1 95.25 196 VAL B CA 1
ATOM 4169 C C . VAL B 1 196 ? -21.312 -7.578 -18.891 1 95.25 196 VAL B C 1
ATOM 4171 O O . VAL B 1 196 ? -20.656 -8.141 -18 1 95.25 196 VAL B O 1
ATOM 4174 N N . PRO B 1 197 ? -22.562 -7.559 -18.781 1 95.44 197 PRO B N 1
ATOM 4175 C CA . PRO B 1 197 ? -23.297 -7.949 -17.578 1 95.44 197 PRO B CA 1
ATOM 4176 C C . PRO B 1 197 ? -23.219 -9.445 -17.297 1 95.44 197 PRO B C 1
ATOM 4178 O O . PRO B 1 197 ? -23.312 -9.867 -16.141 1 95.44 197 PRO B O 1
ATOM 4181 N N . HIS B 1 198 ? -23.016 -10.234 -18.359 1 97.62 198 HIS B N 1
ATOM 4182 C CA . HIS B 1 198 ? -23.141 -11.672 -18.156 1 97.62 198 HIS B CA 1
ATOM 4183 C C . HIS B 1 198 ? -21.781 -12.297 -17.844 1 97.62 198 HIS B C 1
ATOM 4185 O O . HIS B 1 198 ? -21.656 -13.523 -17.828 1 97.62 198 HIS B O 1
ATOM 4191 N N . VAL B 1 199 ? -20.781 -11.547 -17.703 1 98.38 199 VAL B N 1
ATOM 4192 C CA . VAL B 1 199 ? -19.484 -12.039 -17.234 1 98.38 199 VAL B CA 1
ATOM 4193 C C . VAL B 1 199 ? -19.219 -11.508 -15.828 1 98.38 199 VAL B C 1
ATOM 4195 O O . VAL B 1 199 ? -19.203 -10.289 -15.609 1 98.38 199 VAL B O 1
ATOM 4198 N N . GLN B 1 200 ? -19.078 -12.406 -14.883 1 97.81 200 GLN B N 1
ATOM 4199 C CA . GLN B 1 200 ? -18.859 -12.062 -13.484 1 97.81 200 GLN B CA 1
ATOM 4200 C C . GLN B 1 200 ? -17.844 -13 -12.844 1 97.81 200 GLN B C 1
ATOM 4202 O O . GLN B 1 200 ? -17.5 -14.039 -13.406 1 97.81 200 GLN B O 1
ATOM 4207 N N . ARG B 1 201 ? -17.281 -12.562 -11.75 1 98.19 201 ARG B N 1
ATOM 4208 C CA . ARG B 1 201 ? -16.531 -13.508 -10.922 1 98.19 201 ARG B CA 1
ATOM 4209 C C . ARG B 1 201 ? -17.453 -14.602 -10.383 1 98.19 201 ARG B C 1
ATOM 4211 O O . ARG B 1 201 ? -18.594 -14.328 -10 1 98.19 201 ARG B O 1
ATOM 4218 N N . LEU B 1 202 ? -16.953 -15.797 -10.359 1 98.56 202 LEU B N 1
ATOM 4219 C CA . LEU B 1 202 ? -17.703 -16.891 -9.758 1 98.56 202 LEU B CA 1
ATOM 4220 C C . LEU B 1 202 ? -18.016 -16.594 -8.297 1 98.56 202 LEU B C 1
ATOM 4222 O O . LEU B 1 202 ? -19.078 -17 -7.793 1 98.56 202 LEU B O 1
ATOM 4226 N N . PHE B 1 203 ? -17.125 -15.859 -7.641 1 98.31 203 PHE B N 1
ATOM 4227 C CA . PHE B 1 203 ? -17.266 -15.422 -6.254 1 98.31 203 PHE B CA 1
ATOM 4228 C C . PHE B 1 203 ? -17.203 -13.906 -6.152 1 98.31 203 PHE B C 1
ATOM 4230 O O . PHE B 1 203 ? -16.156 -13.336 -5.832 1 98.31 203 PHE B O 1
ATOM 4237 N N . PRO B 1 204 ? -18.328 -13.242 -6.34 1 96 204 PRO B N 1
ATOM 4238 C CA . PRO B 1 204 ? -18.328 -11.773 -6.316 1 96 204 PRO B CA 1
ATOM 4239 C C . PRO B 1 204 ? -17.891 -11.211 -4.969 1 96 204 PRO B C 1
ATOM 4241 O O . PRO B 1 204 ? -17.297 -10.133 -4.914 1 96 204 PRO B O 1
ATOM 4244 N N . ASN B 1 205 ? -18.156 -11.914 -3.869 1 97.31 205 ASN B N 1
ATOM 4245 C CA . ASN B 1 205 ? -17.688 -11.539 -2.539 1 97.31 205 ASN B CA 1
ATOM 4246 C C . ASN B 1 205 ? -16.375 -12.219 -2.189 1 97.31 205 ASN B C 1
ATOM 4248 O O . ASN B 1 205 ? -16.219 -12.773 -1.098 1 97.31 205 ASN B O 1
ATOM 4252 N N . PHE B 1 206 ? -15.414 -12.133 -3.104 1 98 206 PHE B N 1
ATOM 4253 C CA . PHE B 1 206 ? -14.203 -12.953 -3.039 1 98 206 PHE B CA 1
ATOM 4254 C C . PHE B 1 206 ? -13.383 -12.609 -1.801 1 98 206 PHE B C 1
ATOM 4256 O O . PHE B 1 206 ? -12.703 -13.469 -1.243 1 98 206 PHE B O 1
ATOM 4263 N N . LYS B 1 207 ? -13.375 -11.344 -1.331 1 98.12 207 LYS B N 1
ATOM 4264 C CA . LYS B 1 207 ? -12.633 -11.008 -0.12 1 98.12 207 LYS B CA 1
ATOM 4265 C C . LYS B 1 207 ? -13.078 -11.867 1.057 1 98.12 207 LYS B C 1
ATOM 4267 O O . LYS B 1 207 ? -12.242 -12.438 1.765 1 98.12 207 LYS B O 1
ATOM 4272 N N . ASP B 1 208 ? -14.344 -11.992 1.271 1 98.19 208 ASP B N 1
ATOM 4273 C CA . ASP B 1 208 ? -14.891 -12.805 2.359 1 98.19 208 ASP B CA 1
ATOM 4274 C C . ASP B 1 208 ? -14.609 -14.289 2.137 1 98.19 208 ASP B C 1
ATOM 4276 O O . ASP B 1 208 ? -14.25 -15 3.072 1 98.19 208 ASP B O 1
ATOM 4280 N N . VAL B 1 209 ? -14.773 -14.711 0.917 1 98.69 209 VAL B N 1
ATOM 4281 C CA . VAL B 1 209 ? -14.555 -16.109 0.549 1 98.69 209 VAL B CA 1
ATOM 4282 C C . VAL B 1 209 ? -13.102 -16.484 0.809 1 98.69 209 VAL B C 1
ATOM 4284 O O . VAL B 1 209 ? -12.82 -17.531 1.411 1 98.69 209 VAL B O 1
ATOM 4287 N N . GLU B 1 210 ? -12.211 -15.625 0.43 1 98.75 210 GLU B N 1
ATOM 4288 C CA . GLU B 1 210 ? -10.781 -15.883 0.553 1 98.75 210 GLU B CA 1
ATOM 4289 C C . GLU B 1 210 ? -10.328 -15.797 2.008 1 98.75 210 GLU B C 1
ATOM 4291 O O . GLU B 1 210 ? -9.5 -16.594 2.455 1 98.75 210 GLU B O 1
ATOM 4296 N N . SER B 1 211 ? -10.898 -14.867 2.74 1 98.5 211 SER B N 1
ATOM 4297 C CA . SER B 1 211 ? -10.609 -14.781 4.168 1 98.5 211 SER B CA 1
ATOM 4298 C C . SER B 1 211 ? -11.07 -16.031 4.902 1 98.5 211 SER B C 1
ATOM 4300 O O . SER B 1 211 ? -10.336 -16.578 5.734 1 98.5 211 SER B O 1
ATOM 4302 N N . ASP B 1 212 ? -12.242 -16.484 4.613 1 98.5 212 ASP B N 1
ATOM 4303 C CA . ASP B 1 212 ? -12.781 -17.688 5.227 1 98.5 212 ASP B CA 1
ATOM 4304 C C . ASP B 1 212 ? -11.938 -18.906 4.867 1 98.5 212 ASP B C 1
ATOM 4306 O O . ASP B 1 212 ? -11.664 -19.75 5.727 1 98.5 212 ASP B O 1
ATOM 4310 N N . TYR B 1 213 ? -11.57 -18.984 3.637 1 98.75 213 TYR B N 1
ATOM 4311 C CA . TYR B 1 213 ? -10.719 -20.078 3.176 1 98.75 213 TYR B CA 1
ATOM 4312 C C . TYR B 1 213 ? -9.438 -20.141 3.996 1 98.75 213 TYR B C 1
ATOM 4314 O O . TYR B 1 213 ? -9.062 -21.219 4.473 1 98.75 213 TYR B O 1
ATOM 4322 N N . TYR B 1 214 ? -8.789 -19.016 4.195 1 98.75 214 TYR B N 1
ATOM 4323 C CA . TYR B 1 214 ? -7.547 -18.984 4.965 1 98.75 214 TYR B CA 1
ATOM 4324 C C . TYR B 1 214 ? -7.793 -19.406 6.406 1 98.75 214 TYR B C 1
ATOM 4326 O O . TYR B 1 214 ? -7.016 -20.172 6.977 1 98.75 214 TYR B O 1
ATOM 4334 N N . LYS B 1 215 ? -8.812 -18.875 6.996 1 98.25 215 LYS B N 1
ATOM 4335 C CA . LYS B 1 215 ? -9.094 -19.172 8.398 1 98.25 215 LYS B CA 1
ATOM 4336 C C . LYS B 1 215 ? -9.312 -20.672 8.609 1 98.25 215 LYS B C 1
ATOM 4338 O O . LYS B 1 215 ? -8.891 -21.219 9.625 1 98.25 215 LYS B O 1
ATOM 4343 N N . ARG B 1 216 ? -9.875 -21.312 7.613 1 98.38 216 ARG B N 1
ATOM 4344 C CA . ARG B 1 216 ? -10.18 -22.734 7.734 1 98.38 216 ARG B CA 1
ATOM 4345 C C . ARG B 1 216 ? -8.961 -23.578 7.383 1 98.38 216 ARG B C 1
ATOM 4347 O O . ARG B 1 216 ? -8.727 -24.625 7.996 1 98.38 216 ARG B O 1
ATOM 4354 N N . THR B 1 217 ? -8.164 -23.109 6.426 1 98.5 217 THR B N 1
ATOM 4355 C CA . THR B 1 217 ? -7.176 -24.016 5.848 1 98.5 217 THR B CA 1
ATOM 4356 C C . THR B 1 217 ? -5.762 -23.594 6.223 1 98.5 217 THR B C 1
ATOM 4358 O O . THR B 1 217 ? -4.824 -24.391 6.156 1 98.5 217 THR B O 1
ATOM 4361 N N . GLY B 1 218 ? -5.641 -22.25 6.488 1 98.19 218 GLY B N 1
ATOM 4362 C CA . GLY B 1 218 ? -4.316 -21.688 6.699 1 98.19 218 GLY B CA 1
ATOM 4363 C C . GLY B 1 218 ? -3.529 -21.5 5.414 1 98.19 218 GLY B C 1
ATOM 4364 O O . GLY B 1 218 ? -2.312 -21.312 5.445 1 98.19 218 GLY B O 1
ATOM 4365 N N . ILE B 1 219 ? -4.242 -21.578 4.258 1 98.75 219 ILE B N 1
ATOM 4366 C CA . ILE B 1 219 ? -3.539 -21.562 2.98 1 98.75 219 ILE B CA 1
ATOM 4367 C C . ILE B 1 219 ? -3.666 -20.188 2.334 1 98.75 219 ILE B C 1
ATOM 4369 O O . ILE B 1 219 ? -4.773 -19.75 2.02 1 98.75 219 ILE B O 1
ATOM 4373 N N . PHE B 1 220 ? -2.656 -19.453 2.238 1 98.81 220 PHE B N 1
ATOM 4374 C CA . PHE B 1 220 ? -2.465 -18.312 1.354 1 98.81 220 PHE B CA 1
ATOM 4375 C C . PHE B 1 220 ? -1.503 -18.656 0.224 1 98.81 220 PHE B C 1
ATOM 4377 O O . PHE B 1 220 ? -0.287 -18.672 0.422 1 98.81 220 PHE B O 1
ATOM 4384 N N . PRO B 1 221 ? -2.023 -18.891 -0.974 1 98.81 221 PRO B N 1
ATOM 4385 C CA . PRO B 1 221 ? -1.271 -19.531 -2.062 1 98.81 221 PRO B CA 1
ATOM 4386 C C . PRO B 1 221 ? 0.027 -18.797 -2.385 1 98.81 221 PRO B C 1
ATOM 4388 O O . PRO B 1 221 ? 0.019 -17.578 -2.58 1 98.81 221 PRO B O 1
ATOM 4391 N N . ILE B 1 222 ? 1.12 -19.531 -2.455 1 98.75 222 ILE B N 1
ATOM 4392 C CA . ILE B 1 222 ? 2.434 -19.047 -2.867 1 98.75 222 ILE B CA 1
ATOM 4393 C C . ILE B 1 222 ? 2.596 -19.234 -4.375 1 98.75 222 ILE B C 1
ATOM 4395 O O . ILE B 1 222 ? 2.547 -20.344 -4.887 1 98.75 222 ILE B O 1
ATOM 4399 N N . MET B 1 223 ? 2.805 -18.141 -5.066 1 98.56 223 MET B N 1
ATOM 4400 C CA . MET B 1 223 ? 2.967 -18.172 -6.516 1 98.56 223 MET B CA 1
ATOM 4401 C C . MET B 1 223 ? 4.434 -18.312 -6.898 1 98.56 223 MET B C 1
ATOM 4403 O O . MET B 1 223 ? 4.773 -19.078 -7.801 1 98.56 223 MET B O 1
ATOM 4407 N N . HIS B 1 224 ? 5.277 -17.562 -6.23 1 98.62 224 HIS B N 1
ATOM 4408 C CA . HIS B 1 224 ? 6.688 -17.531 -6.594 1 98.62 224 HIS B CA 1
ATOM 4409 C C . HIS B 1 224 ? 7.578 -17.672 -5.359 1 98.62 224 HIS B C 1
ATOM 4411 O O . HIS B 1 224 ? 7.199 -17.234 -4.27 1 98.62 224 HIS B O 1
ATOM 4417 N N . LEU B 1 225 ? 8.68 -18.266 -5.551 1 98.75 225 LEU B N 1
ATOM 4418 C CA . LEU B 1 225 ? 9.734 -18.391 -4.551 1 98.75 225 LEU B CA 1
ATOM 4419 C C . LEU B 1 225 ? 11.07 -17.891 -5.102 1 98.75 225 LEU B C 1
ATOM 4421 O O . LEU B 1 225 ? 11.141 -17.453 -6.25 1 98.75 225 LEU B O 1
ATOM 4425 N N . VAL B 1 226 ? 12.078 -17.828 -4.266 1 98.81 226 VAL B N 1
ATOM 4426 C CA . VAL B 1 226 ? 13.422 -17.406 -4.672 1 98.81 226 VAL B CA 1
ATOM 4427 C C . VAL B 1 226 ? 14.328 -18.641 -4.777 1 98.81 226 VAL B C 1
ATOM 4429 O O . VAL B 1 226 ? 14.391 -19.453 -3.855 1 98.81 226 VAL B O 1
ATOM 4432 N N . ALA B 1 227 ? 15.023 -18.781 -5.906 1 98.69 227 ALA B N 1
ATOM 4433 C CA . ALA B 1 227 ? 15.844 -19.984 -6.133 1 98.69 227 ALA B CA 1
ATOM 4434 C C . ALA B 1 227 ? 17.203 -19.609 -6.719 1 98.69 227 ALA B C 1
ATOM 4436 O O . ALA B 1 227 ? 17.281 -18.75 -7.598 1 98.69 227 ALA B O 1
ATOM 4437 N N . PHE B 1 228 ? 18.219 -20.266 -6.234 1 98.69 228 PHE B N 1
ATOM 4438 C CA . PHE B 1 228 ? 19.578 -20.141 -6.746 1 98.69 228 PHE B CA 1
ATOM 4439 C C . PHE B 1 228 ? 19.828 -21.141 -7.875 1 98.69 228 PHE B C 1
ATOM 4441 O O . PHE B 1 228 ? 19.25 -22.234 -7.875 1 98.69 228 PHE B O 1
ATOM 4448 N N . ARG B 1 229 ? 20.703 -20.734 -8.727 1 97.75 229 ARG B N 1
ATOM 4449 C CA . ARG B 1 229 ? 21.375 -21.781 -9.508 1 97.75 229 ARG B CA 1
ATOM 4450 C C . ARG B 1 229 ? 22.141 -22.734 -8.602 1 97.75 229 ARG B C 1
ATOM 4452 O O . ARG B 1 229 ? 22.875 -22.281 -7.715 1 97.75 229 ARG B O 1
ATOM 4459 N N . ARG B 1 230 ? 22.047 -23.984 -8.898 1 97.12 230 ARG B N 1
ATOM 4460 C CA . ARG B 1 230 ? 22.641 -24.984 -8.023 1 97.12 230 ARG B CA 1
ATOM 4461 C C . ARG B 1 230 ? 24.141 -24.797 -7.902 1 97.12 230 ARG B C 1
ATOM 4463 O O . ARG B 1 230 ? 24.688 -24.812 -6.801 1 97.12 230 ARG B O 1
ATOM 4470 N N . GLU B 1 231 ? 24.828 -24.531 -8.984 1 97.25 231 GLU B N 1
ATOM 4471 C CA . GLU B 1 231 ? 26.281 -24.391 -8.984 1 97.25 231 GLU B CA 1
ATOM 4472 C C . GLU B 1 231 ? 26.719 -23.203 -8.141 1 97.25 231 GLU B C 1
ATOM 4474 O O . GLU B 1 231 ? 27.703 -23.281 -7.398 1 97.25 231 GLU B O 1
ATOM 4479 N N . PHE B 1 232 ? 26.016 -22.188 -8.258 1 98.06 232 PHE B N 1
ATOM 4480 C CA . PHE B 1 232 ? 26.328 -21 -7.477 1 98.06 232 PHE B CA 1
ATOM 4481 C C . PHE B 1 232 ? 26.156 -21.266 -5.988 1 98.06 232 PHE B C 1
ATOM 4483 O O . PHE B 1 232 ? 27.016 -20.906 -5.184 1 98.06 232 PHE B O 1
ATOM 4490 N N . TYR B 1 233 ? 25.062 -21.906 -5.648 1 98.12 233 TYR B N 1
ATOM 4491 C CA . TYR B 1 233 ? 24.781 -22.266 -4.262 1 98.12 233 TYR B CA 1
ATOM 4492 C C . TYR B 1 233 ? 25.844 -23.203 -3.707 1 98.12 233 TYR B C 1
ATOM 4494 O O . TYR B 1 233 ? 26.375 -22.969 -2.619 1 98.12 233 TYR B O 1
ATOM 4502 N N . GLU B 1 234 ? 26.188 -24.188 -4.465 1 98 234 GLU B N 1
ATOM 4503 C CA . GLU B 1 234 ? 27.156 -25.188 -3.996 1 98 234 GLU B CA 1
ATOM 4504 C C . GLU B 1 234 ? 28.531 -24.562 -3.789 1 98 234 GLU B C 1
ATOM 4506 O O . GLU B 1 234 ? 29.266 -24.953 -2.883 1 98 234 GLU B O 1
ATOM 4511 N N . ALA B 1 235 ? 28.812 -23.594 -4.578 1 98.06 235 ALA B N 1
ATOM 4512 C CA . ALA B 1 235 ? 30.094 -22.922 -4.469 1 98.06 235 ALA B CA 1
ATOM 4513 C C . ALA B 1 235 ? 30.094 -21.938 -3.301 1 98.06 235 ALA B C 1
ATOM 4515 O O . ALA B 1 235 ? 31.156 -21.516 -2.842 1 98.06 235 ALA B O 1
ATOM 4516 N N . ASN B 1 236 ? 28.906 -21.578 -2.842 1 97.56 236 ASN B N 1
ATOM 4517 C CA . ASN B 1 236 ? 28.766 -20.516 -1.838 1 97.56 236 ASN B CA 1
ATOM 4518 C C . ASN B 1 236 ? 27.609 -20.812 -0.878 1 97.56 236 ASN B C 1
ATOM 4520 O O . ASN B 1 236 ? 26.719 -20 -0.712 1 97.56 236 ASN B O 1
ATOM 4524 N N . LYS B 1 237 ? 27.688 -21.812 -0.139 1 96.56 237 LYS B N 1
ATOM 4525 C CA . LYS B 1 237 ? 26.547 -22.328 0.613 1 96.56 237 LYS B CA 1
ATOM 4526 C C . LYS B 1 237 ? 26.031 -21.281 1.605 1 96.56 237 LYS B C 1
ATOM 4528 O O . LYS B 1 237 ? 24.844 -21.266 1.923 1 96.56 237 LYS B O 1
ATOM 4533 N N . PHE B 1 238 ? 26.875 -20.359 2.016 1 96.31 238 PHE B N 1
ATOM 4534 C CA . PHE B 1 238 ? 26.453 -19.391 3.014 1 96.31 238 PHE B CA 1
ATOM 4535 C C . PHE B 1 238 ? 25.438 -18.406 2.436 1 96.31 238 PHE B C 1
ATOM 4537 O O . PHE B 1 238 ? 24.75 -17.719 3.18 1 96.31 238 PHE B O 1
ATOM 4544 N N . VAL B 1 239 ? 25.281 -18.344 1.098 1 97.5 239 VAL B N 1
ATOM 4545 C CA . VAL B 1 239 ? 24.438 -17.359 0.425 1 97.5 239 VAL B CA 1
ATOM 4546 C C . VAL B 1 239 ? 22.969 -17.609 0.768 1 97.5 239 VAL B C 1
ATOM 4548 O O . VAL B 1 239 ? 22.156 -16.688 0.781 1 97.5 239 VAL B O 1
ATOM 4551 N N . ALA B 1 240 ? 22.641 -18.844 1.062 1 97.69 240 ALA B N 1
ATOM 4552 C CA . ALA B 1 240 ? 21.25 -19.188 1.361 1 97.69 240 ALA B CA 1
ATOM 4553 C C . ALA B 1 240 ? 20.75 -18.438 2.594 1 97.69 240 ALA B C 1
ATOM 4555 O O . ALA B 1 240 ? 19.781 -17.672 2.52 1 97.69 240 ALA B O 1
ATOM 4556 N N . SER B 1 241 ? 21.484 -18.516 3.699 1 97.5 241 SER B N 1
ATOM 4557 C CA . SER B 1 241 ? 21.109 -17.844 4.934 1 97.5 241 SER B CA 1
ATOM 4558 C C . SER B 1 241 ? 21.281 -16.328 4.812 1 97.5 241 SER B C 1
ATOM 4560 O O . SER B 1 241 ? 20.453 -15.562 5.305 1 97.5 241 SER B O 1
ATOM 4562 N N . ALA B 1 242 ? 22.344 -15.953 4.184 1 97.19 242 ALA B N 1
ATOM 4563 C CA . ALA B 1 242 ? 22.641 -14.523 4.051 1 97.19 242 ALA B CA 1
ATOM 4564 C C . ALA B 1 242 ? 21.547 -13.812 3.275 1 97.19 242 ALA B C 1
ATOM 4566 O O . ALA B 1 242 ? 21.031 -12.773 3.715 1 97.19 242 ALA B O 1
ATOM 4567 N N . LEU B 1 243 ? 21.141 -14.367 2.125 1 98.12 243 LEU B N 1
ATOM 4568 C CA . LEU B 1 243 ? 20.125 -13.727 1.312 1 98.12 243 LEU B CA 1
ATOM 4569 C C . LEU B 1 243 ? 18.75 -13.859 1.964 1 98.12 243 LEU B C 1
ATOM 4571 O O . LEU B 1 243 ? 17.922 -12.938 1.895 1 98.12 243 LEU B O 1
ATOM 4575 N N . PHE B 1 244 ? 18.5 -15.016 2.602 1 98.19 244 PHE B N 1
ATOM 4576 C CA . PHE B 1 244 ? 17.25 -15.18 3.334 1 98.19 244 PHE B CA 1
ATOM 4577 C C . PHE B 1 244 ? 17.047 -14.062 4.348 1 98.19 244 PHE B C 1
ATOM 4579 O O . PHE B 1 244 ? 16 -13.406 4.371 1 98.19 244 PHE B O 1
ATOM 4586 N N . ASN B 1 245 ? 18.078 -13.82 5.133 1 97.75 245 ASN B N 1
ATOM 4587 C CA . ASN B 1 245 ? 18 -12.812 6.18 1 97.75 245 ASN B CA 1
ATOM 4588 C C . ASN B 1 245 ? 17.875 -11.406 5.598 1 97.75 245 ASN B C 1
ATOM 4590 O O . ASN B 1 245 ? 17.109 -10.586 6.117 1 97.75 245 ASN B O 1
ATOM 4594 N N . ALA B 1 246 ? 18.594 -11.156 4.547 1 97.81 246 ALA B N 1
ATOM 4595 C CA . ALA B 1 246 ? 18.5 -9.852 3.893 1 97.81 246 ALA B CA 1
ATOM 4596 C C . ALA B 1 246 ? 17.094 -9.609 3.357 1 97.81 246 ALA B C 1
ATOM 4598 O O . ALA B 1 246 ? 16.531 -8.523 3.52 1 97.81 246 ALA B O 1
ATOM 4599 N N . LEU B 1 247 ? 16.5 -10.625 2.729 1 98.44 247 LEU B N 1
ATOM 4600 C CA . LEU B 1 247 ? 15.156 -10.508 2.164 1 98.44 247 LEU B CA 1
ATOM 4601 C C . LEU B 1 247 ? 14.109 -10.406 3.268 1 98.44 247 LEU B C 1
ATOM 4603 O O . LEU B 1 247 ? 13.109 -9.695 3.123 1 98.44 247 LEU B O 1
ATOM 4607 N N . GLU B 1 248 ? 14.32 -11.117 4.348 1 97.94 248 GLU B N 1
ATOM 4608 C CA . GLU B 1 248 ? 13.445 -11.008 5.508 1 97.94 248 GLU B CA 1
ATOM 4609 C C . GLU B 1 248 ? 13.453 -9.586 6.07 1 97.94 248 GLU B C 1
ATOM 4611 O O . GLU B 1 248 ? 12.398 -9.023 6.363 1 97.94 248 GLU B O 1
ATOM 4616 N N . ASP B 1 249 ? 14.656 -9.031 6.246 1 97.5 249 ASP B N 1
ATOM 4617 C CA . ASP B 1 249 ? 14.781 -7.66 6.723 1 97.5 249 ASP B CA 1
ATOM 4618 C C . ASP B 1 249 ? 14.094 -6.684 5.773 1 97.5 249 ASP B C 1
ATOM 4620 O O . ASP B 1 249 ? 13.406 -5.758 6.215 1 97.5 249 ASP B O 1
ATOM 4624 N N . SER B 1 250 ? 14.305 -6.914 4.504 1 98.25 250 SER B N 1
ATOM 4625 C CA . SER B 1 250 ? 13.688 -6.062 3.492 1 98.25 250 SER B CA 1
ATOM 4626 C C . SER B 1 250 ? 12.164 -6.09 3.605 1 98.25 250 SER B C 1
ATOM 4628 O O . SER B 1 250 ? 11.523 -5.039 3.615 1 98.25 250 SER B O 1
ATOM 4630 N N . LYS B 1 251 ? 11.609 -7.254 3.701 1 98.38 251 LYS B N 1
ATOM 4631 C CA . LYS B 1 251 ? 10.172 -7.438 3.842 1 98.38 251 LYS B CA 1
ATOM 4632 C C . LYS B 1 251 ? 9.648 -6.75 5.102 1 98.38 251 LYS B C 1
ATOM 4634 O O . LYS B 1 251 ? 8.617 -6.07 5.062 1 98.38 251 LYS B O 1
ATOM 4639 N N . GLU B 1 252 ? 10.336 -6.883 6.172 1 97.38 252 GLU B N 1
ATOM 4640 C CA . GLU B 1 252 ? 9.883 -6.324 7.441 1 97.38 252 GLU B CA 1
ATOM 4641 C C . GLU B 1 252 ? 9.898 -4.797 7.406 1 97.38 252 GLU B C 1
ATOM 4643 O O . GLU B 1 252 ? 8.984 -4.152 7.934 1 97.38 252 GLU B O 1
ATOM 4648 N N . ILE B 1 253 ? 10.891 -4.227 6.793 1 96.69 253 ILE B N 1
ATOM 4649 C CA . ILE B 1 253 ? 10.945 -2.775 6.637 1 96.69 253 ILE B CA 1
ATOM 4650 C C . ILE B 1 253 ? 9.742 -2.295 5.832 1 96.69 253 ILE B C 1
ATOM 4652 O O . ILE B 1 253 ? 9.055 -1.355 6.234 1 96.69 253 ILE B O 1
ATOM 4656 N N . ALA B 1 254 ? 9.492 -2.938 4.754 1 97.56 254 ALA B N 1
ATOM 4657 C CA . ALA B 1 254 ? 8.359 -2.578 3.902 1 97.56 254 ALA B CA 1
ATOM 4658 C C . ALA B 1 254 ? 7.039 -2.73 4.652 1 97.56 254 ALA B C 1
ATOM 4660 O O . ALA B 1 254 ? 6.16 -1.872 4.559 1 97.56 254 ALA B O 1
ATOM 4661 N N . ARG B 1 255 ? 6.922 -3.814 5.391 1 97.56 255 ARG B N 1
ATOM 4662 C CA . ARG B 1 255 ? 5.699 -4.09 6.141 1 97.56 255 ARG B CA 1
ATOM 4663 C C . ARG B 1 255 ? 5.441 -3.006 7.184 1 97.56 255 ARG B C 1
ATOM 4665 O O . ARG B 1 255 ? 4.328 -2.494 7.293 1 97.56 255 ARG B O 1
ATOM 4672 N N . LYS B 1 256 ? 6.43 -2.652 7.938 1 94.94 256 LYS B N 1
ATOM 4673 C CA . LYS B 1 256 ? 6.289 -1.635 8.977 1 94.94 256 LYS B CA 1
ATOM 4674 C C . LYS B 1 256 ? 5.926 -0.281 8.367 1 94.94 256 LYS B C 1
ATOM 4676 O O . LYS B 1 256 ? 5.094 0.445 8.922 1 94.94 256 LYS B O 1
ATOM 4681 N N . ARG B 1 257 ? 6.488 0.033 7.293 1 94.62 257 ARG B N 1
ATOM 4682 C CA . ARG B 1 257 ? 6.191 1.294 6.621 1 94.62 257 ARG B CA 1
ATOM 4683 C C . ARG B 1 257 ? 4.758 1.311 6.098 1 94.62 257 ARG B C 1
ATOM 4685 O O . ARG B 1 257 ? 4.086 2.344 6.145 1 94.62 257 ARG B O 1
ATOM 4692 N N . MET B 1 258 ? 4.34 0.19 5.594 1 96.38 258 MET B N 1
ATOM 4693 C CA . MET B 1 258 ? 2.967 0.063 5.121 1 96.38 258 MET B CA 1
ATOM 4694 C C . MET B 1 258 ? 1.976 0.329 6.25 1 96.38 258 MET B C 1
ATOM 4696 O O . MET B 1 258 ? 0.891 0.865 6.016 1 96.38 258 MET B O 1
ATOM 4700 N N . GLU B 1 259 ? 2.352 0.076 7.477 1 93.5 259 GLU B N 1
ATOM 4701 C CA . GLU B 1 259 ? 1.464 0.171 8.633 1 93.5 259 GLU B CA 1
ATOM 4702 C C . GLU B 1 259 ? 1.354 1.61 9.125 1 93.5 259 GLU B C 1
ATOM 4704 O O . GLU B 1 259 ? 0.462 1.937 9.914 1 93.5 259 GLU B O 1
ATOM 4709 N N . SER B 1 260 ? 2.182 2.477 8.672 1 90.06 260 SER B N 1
ATOM 4710 C CA . SER B 1 260 ? 2.129 3.887 9.047 1 90.06 260 SER B CA 1
ATOM 4711 C C . SER B 1 260 ? 1.068 4.633 8.242 1 90.06 260 SER B C 1
ATOM 4713 O O . SER B 1 260 ? 1.311 5.016 7.094 1 90.06 260 SER B O 1
ATOM 4715 N N . LEU B 1 261 ? 0.03 4.957 8.898 1 92.12 261 LEU B N 1
ATOM 4716 C CA . LEU B 1 261 ? -1.127 5.477 8.18 1 92.12 261 LEU B CA 1
ATOM 4717 C C . LEU B 1 261 ? -1.096 7.004 8.133 1 92.12 261 LEU B C 1
ATOM 4719 O O . LEU B 1 261 ? -1.907 7.625 7.445 1 92.12 261 LEU B O 1
ATOM 4723 N N . GLY B 1 262 ? -0.179 7.602 8.93 1 91.25 262 GLY B N 1
ATOM 4724 C CA . GLY B 1 262 ? -0.087 9.055 8.898 1 91.25 262 GLY B CA 1
ATOM 4725 C C . GLY B 1 262 ? 0.138 9.609 7.504 1 91.25 262 GLY B C 1
ATOM 4726 O O . GLY B 1 262 ? -0.331 10.703 7.184 1 91.25 262 GLY B O 1
ATOM 4727 N N . ALA B 1 263 ? 0.888 8.953 6.742 1 94.94 263 ALA B N 1
ATOM 4728 C CA . ALA B 1 263 ? 1.086 9.148 5.309 1 94.94 263 ALA B CA 1
ATOM 4729 C C . ALA B 1 263 ? 1.06 7.816 4.562 1 94.94 263 ALA B C 1
ATOM 4731 O O . ALA B 1 263 ? 1.88 6.938 4.824 1 94.94 263 ALA B O 1
ATOM 4732 N N . LEU B 1 264 ? 0.111 7.695 3.668 1 97.69 264 LEU B N 1
ATOM 4733 C CA . LEU B 1 264 ? -0.116 6.395 3.041 1 97.69 264 LEU B CA 1
ATOM 4734 C C . LEU B 1 264 ? 1.045 6.023 2.127 1 97.69 264 LEU B C 1
ATOM 4736 O O . LEU B 1 264 ? 1.376 6.77 1.201 1 97.69 264 LEU B O 1
ATOM 4740 N N . ARG B 1 265 ? 1.619 4.867 2.395 1 97.44 265 ARG B N 1
ATOM 4741 C CA . ARG B 1 265 ? 2.748 4.375 1.61 1 97.44 265 ARG B CA 1
ATOM 4742 C C . ARG B 1 265 ? 2.336 4.109 0.167 1 97.44 265 ARG B C 1
ATOM 4744 O O . ARG B 1 265 ? 3.131 4.297 -0.756 1 97.44 265 ARG B O 1
ATOM 4751 N N . TYR B 1 266 ? 1.151 3.695 0.004 1 98.38 266 TYR B N 1
ATOM 4752 C CA . TYR B 1 266 ? 0.631 3.312 -1.304 1 98.38 266 TYR B CA 1
ATOM 4753 C C . TYR B 1 266 ? -0.546 4.195 -1.701 1 98.38 266 TYR B C 1
ATOM 4755 O O . TYR B 1 266 ? -1.183 4.812 -0.846 1 98.38 266 TYR B O 1
ATOM 4763 N N . MET B 1 267 ? -0.806 4.309 -3.021 1 98.38 267 MET B N 1
ATOM 4764 C CA . MET B 1 267 ? -1.942 5.074 -3.527 1 98.38 267 MET B CA 1
ATOM 4765 C C . MET B 1 267 ? -3.244 4.301 -3.346 1 98.38 267 MET B C 1
ATOM 4767 O O . MET B 1 267 ? -3.936 4 -4.32 1 98.38 267 MET B O 1
ATOM 4771 N N . LEU B 1 268 ? -3.52 3.953 -2.053 1 98.5 268 LEU B N 1
ATOM 4772 C CA . LEU B 1 268 ? -4.707 3.221 -1.622 1 98.5 268 LEU B CA 1
ATOM 4773 C C . LEU B 1 268 ? -5.441 3.98 -0.523 1 98.5 268 LEU B C 1
ATOM 4775 O O . LEU B 1 268 ? -5.062 3.91 0.648 1 98.5 268 LEU B O 1
ATOM 4779 N N . PRO B 1 269 ? -6.57 4.609 -0.879 1 98.31 269 PRO B N 1
ATOM 4780 C CA . PRO B 1 269 ? -7.258 5.492 0.067 1 98.31 269 PRO B CA 1
ATOM 4781 C C . PRO B 1 269 ? -7.68 4.773 1.346 1 98.31 269 PRO B C 1
ATOM 4783 O O . PRO B 1 269 ? -7.758 5.395 2.41 1 98.31 269 PRO B O 1
ATOM 4786 N N . TRP B 1 270 ? -7.891 3.473 1.28 1 98.38 270 TRP B N 1
ATOM 4787 C CA . TR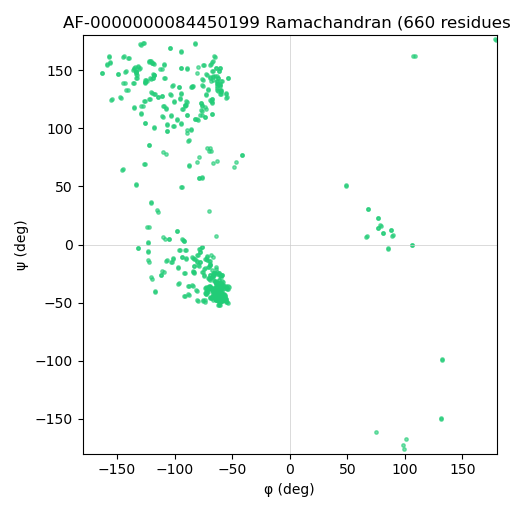P B 1 270 ? -8.453 2.77 2.432 1 98.38 270 TRP B CA 1
ATOM 4788 C C . TRP B 1 270 ? -7.504 1.673 2.91 1 98.38 270 TRP B C 1
ATOM 4790 O O . TRP B 1 270 ? -7.949 0.592 3.305 1 98.38 270 TRP B O 1
ATOM 4800 N N . LEU B 1 271 ? -6.199 1.981 2.809 1 98.06 271 LEU B N 1
ATOM 4801 C CA . LEU B 1 271 ? -5.164 1.084 3.309 1 98.06 271 LEU B CA 1
ATOM 4802 C C . LEU B 1 271 ? -5.426 0.713 4.766 1 98.06 271 LEU B C 1
ATOM 4804 O O . LEU B 1 271 ? -5.164 -0.418 5.18 1 98.06 271 LEU B O 1
ATOM 4808 N N . GLY B 1 272 ? -5.945 1.648 5.586 1 96.5 272 GLY B N 1
ATOM 4809 C CA . GLY B 1 272 ? -6.25 1.37 6.98 1 96.5 272 GLY B CA 1
ATOM 4810 C C . GLY B 1 272 ? -7.191 0.194 7.164 1 96.5 272 GLY B C 1
ATOM 4811 O O . GLY B 1 272 ? -6.98 -0.644 8.047 1 96.5 272 GLY B O 1
ATOM 4812 N N . ARG B 1 273 ? -8.211 0.162 6.344 1 97.06 273 ARG B N 1
ATOM 4813 C CA . ARG B 1 273 ? -9.148 -0.956 6.395 1 97.06 273 ARG B CA 1
ATOM 4814 C C . ARG B 1 273 ? -8.461 -2.264 6.02 1 97.06 273 ARG B C 1
ATOM 4816 O O . ARG B 1 273 ? -8.711 -3.303 6.637 1 97.06 273 ARG B O 1
ATOM 4823 N N . ASP B 1 274 ? -7.617 -2.211 5.008 1 97.62 274 ASP B N 1
ATOM 4824 C CA . ASP B 1 274 ? -6.871 -3.395 4.598 1 97.62 274 ASP B CA 1
ATOM 4825 C C . ASP B 1 274 ? -6.02 -3.928 5.75 1 97.62 274 ASP B C 1
ATOM 4827 O O . ASP B 1 274 ? -5.953 -5.141 5.969 1 97.62 274 ASP B O 1
ATOM 4831 N N . LEU B 1 275 ? -5.371 -3.037 6.441 1 96.69 275 LEU B N 1
ATOM 4832 C CA . LEU B 1 275 ? -4.508 -3.432 7.551 1 96.69 275 LEU B CA 1
ATOM 4833 C C . LEU B 1 275 ? -5.328 -4.043 8.688 1 96.69 275 LEU B C 1
ATOM 4835 O O . LEU B 1 275 ? -4.902 -5.02 9.305 1 96.69 275 LEU B O 1
ATOM 4839 N N . ASP B 1 276 ? -6.535 -3.451 8.953 1 95.44 276 ASP B N 1
ATOM 4840 C CA . ASP B 1 276 ? -7.438 -4.039 9.945 1 95.44 276 ASP B CA 1
ATOM 4841 C C . ASP B 1 276 ? -7.824 -5.465 9.555 1 95.44 276 ASP B C 1
ATOM 4843 O O . ASP B 1 276 ? -7.82 -6.363 10.398 1 95.44 276 ASP B O 1
ATOM 4847 N N . GLU B 1 277 ? -8.125 -5.668 8.32 1 97.06 277 GLU B N 1
ATOM 4848 C CA . GLU B 1 277 ? -8.562 -6.969 7.832 1 97.06 277 GLU B CA 1
ATOM 4849 C C . GLU B 1 277 ? -7.426 -7.984 7.859 1 97.06 277 GLU B C 1
ATOM 4851 O O . GLU B 1 277 ? -7.648 -9.172 8.117 1 97.06 277 GLU B O 1
ATOM 4856 N N . ILE B 1 278 ? -6.207 -7.547 7.578 1 97.81 278 ILE B N 1
ATOM 4857 C CA . ILE B 1 278 ? -5.035 -8.406 7.672 1 97.81 278 ILE B CA 1
ATOM 4858 C C . ILE B 1 278 ? -4.848 -8.867 9.117 1 97.81 278 ILE B C 1
ATOM 4860 O O . ILE B 1 278 ? -4.605 -10.047 9.375 1 97.81 278 ILE B O 1
ATOM 4864 N N . GLN B 1 279 ? -4.941 -7.93 10.047 1 95.62 279 GLN B N 1
ATOM 4865 C CA . GLN B 1 279 ? -4.836 -8.281 11.453 1 95.62 279 GLN B CA 1
ATOM 4866 C C . GLN B 1 279 ? -5.906 -9.289 11.859 1 95.62 279 GLN B C 1
ATOM 4868 O O . GLN B 1 279 ? -5.617 -10.266 12.555 1 95.62 279 GLN B O 1
ATOM 4873 N N . GLU B 1 280 ? -7.082 -9.07 11.406 1 95.88 280 GLU B N 1
ATOM 4874 C CA . GLU B 1 280 ? -8.211 -9.93 11.758 1 95.88 280 GLU B CA 1
ATOM 4875 C C . GLU B 1 280 ? -8.039 -11.336 11.195 1 95.88 280 GLU B C 1
ATOM 4877 O O . GLU B 1 280 ? -8.352 -12.32 11.867 1 95.88 280 GLU B O 1
ATOM 4882 N N . THR B 1 281 ? -7.555 -11.406 9.961 1 98.19 281 THR B N 1
ATOM 4883 C CA . THR B 1 281 ? -7.523 -12.68 9.25 1 98.19 281 THR B CA 1
ATOM 4884 C C . THR B 1 281 ? -6.234 -13.438 9.555 1 98.19 281 THR B C 1
ATOM 4886 O O . THR B 1 281 ? -6.262 -14.641 9.82 1 98.19 281 THR B O 1
ATOM 4889 N N . PHE B 1 282 ? -5.109 -12.727 9.555 1 98 282 PHE B N 1
ATOM 4890 C CA . PHE B 1 282 ? -3.811 -13.383 9.609 1 98 282 PHE B CA 1
ATOM 4891 C C . PHE B 1 282 ? -3.17 -13.211 10.977 1 98 282 PHE B C 1
ATOM 4893 O O . PHE B 1 282 ? -2.205 -13.906 11.312 1 98 282 PHE B O 1
ATOM 4900 N N . GLY B 1 283 ? -3.691 -12.305 11.82 1 94 283 GLY B N 1
ATOM 4901 C CA . GLY B 1 283 ? -3.074 -12.008 13.102 1 94 283 GLY B CA 1
ATOM 4902 C C . GLY B 1 283 ? -1.866 -11.102 12.984 1 94 283 GLY B C 1
ATOM 4903 O O . GLY B 1 283 ? -1.002 -11.094 13.867 1 94 283 GLY B O 1
ATOM 4904 N N . GLY B 1 284 ? -1.714 -10.422 11.836 1 91.88 284 GLY B N 1
ATOM 4905 C CA . GLY B 1 284 ? -0.592 -9.508 11.648 1 91.88 284 GLY B CA 1
ATOM 4906 C C . GLY B 1 284 ? 0.123 -9.703 10.328 1 91.88 284 GLY B C 1
ATOM 4907 O O . GLY B 1 284 ? -0.422 -9.391 9.266 1 91.88 284 GLY B O 1
ATOM 4908 N N . ASP B 1 285 ? 1.295 -10.43 10.32 1 95.56 285 ASP B N 1
ATOM 4909 C CA . ASP B 1 285 ? 2.1 -10.656 9.125 1 95.56 285 ASP B CA 1
ATOM 4910 C C . ASP B 1 285 ? 1.428 -11.664 8.195 1 95.56 285 ASP B C 1
ATOM 4912 O O . ASP B 1 285 ? 1.383 -12.859 8.492 1 95.56 285 ASP B O 1
ATOM 4916 N N . CYS B 1 286 ? 0.938 -11.195 7.062 1 98.06 286 CYS B N 1
ATOM 4917 C CA . CYS B 1 286 ? 0.273 -12.094 6.121 1 98.06 286 CYS B CA 1
ATOM 4918 C C . CYS B 1 286 ? 1.261 -12.648 5.102 1 98.06 286 CYS B C 1
ATOM 4920 O O . CYS B 1 286 ? 0.874 -13.383 4.191 1 98.06 286 CYS B O 1
ATOM 4922 N N . TRP B 1 287 ? 2.559 -12.312 5.23 1 98.5 287 TRP B N 1
ATOM 4923 C CA . TRP B 1 287 ? 3.561 -12.68 4.238 1 98.5 287 TRP B CA 1
ATOM 4924 C C . TRP B 1 287 ? 4.805 -13.258 4.902 1 98.5 287 TRP B C 1
ATOM 4926 O O . TRP B 1 287 ? 5.922 -12.82 4.633 1 98.5 287 TRP B O 1
ATOM 4936 N N . PRO B 1 288 ? 4.625 -14.203 5.73 1 98 288 PRO B N 1
ATOM 4937 C CA . PRO B 1 288 ? 5.789 -14.766 6.414 1 98 288 PRO B CA 1
ATOM 4938 C C . PRO B 1 288 ? 6.703 -15.555 5.48 1 98 288 PRO B C 1
ATOM 4940 O O . PRO B 1 288 ? 6.227 -16.188 4.535 1 98 288 PRO B O 1
ATOM 4943 N N . TYR B 1 289 ? 7.992 -15.453 5.738 1 98.25 289 TYR B N 1
ATOM 4944 C CA . TYR B 1 289 ? 8.969 -16.359 5.133 1 98.25 289 TYR B CA 1
ATOM 4945 C C . TYR B 1 289 ? 9.266 -17.531 6.055 1 98.25 289 TYR B C 1
ATOM 4947 O O . TYR B 1 289 ? 8.812 -17.562 7.203 1 98.25 289 TYR B O 1
ATOM 4955 N N . GLY B 1 290 ? 9.914 -18.547 5.512 1 97.88 290 GLY B N 1
ATOM 4956 C CA . GLY B 1 290 ? 10.258 -19.703 6.305 1 97.88 290 GLY B CA 1
ATOM 4957 C C . GLY B 1 290 ? 9.414 -20.922 5.977 1 97.88 290 GLY B C 1
ATOM 4958 O O . GLY B 1 290 ? 8.328 -20.797 5.402 1 97.88 290 GLY B O 1
ATOM 4959 N N . LEU B 1 291 ? 9.891 -22.062 6.379 1 97.25 291 LEU B N 1
ATOM 4960 C CA . LEU B 1 291 ? 9.25 -23.328 6.055 1 97.25 291 LEU B CA 1
ATOM 4961 C C . LEU B 1 291 ? 8.07 -23.594 6.98 1 97.25 291 LEU B C 1
ATOM 4963 O O . LEU B 1 291 ? 6.945 -23.812 6.516 1 97.25 291 LEU B O 1
ATOM 4967 N N . GLU B 1 292 ? 8.25 -23.438 8.273 1 97.06 292 GLU B N 1
ATOM 4968 C CA . GLU B 1 292 ? 7.211 -23.797 9.234 1 97.06 292 GLU B CA 1
ATOM 4969 C C . GLU B 1 292 ? 6.027 -22.844 9.156 1 97.06 292 GLU B C 1
ATOM 4971 O O . GLU B 1 292 ? 4.871 -23.266 9.211 1 97.06 292 GLU B O 1
ATOM 4976 N N . GLU B 1 293 ? 6.32 -21.609 8.945 1 97.19 293 GLU B N 1
ATOM 4977 C CA . GLU B 1 293 ? 5.273 -20.594 8.844 1 97.19 293 GLU B CA 1
ATOM 4978 C C . GLU B 1 293 ? 4.371 -20.844 7.641 1 97.19 293 GLU B C 1
ATOM 4980 O O . GLU B 1 293 ? 3.236 -20.359 7.594 1 97.19 293 GLU B O 1
ATOM 4985 N N . ASN B 1 294 ? 4.949 -21.641 6.656 1 98.56 294 ASN B N 1
ATOM 4986 C CA . ASN B 1 294 ? 4.227 -21.812 5.398 1 98.56 294 ASN B CA 1
ATOM 4987 C C . ASN B 1 294 ? 3.939 -23.297 5.113 1 98.56 294 ASN B C 1
ATOM 4989 O O . ASN B 1 294 ? 3.648 -23.656 3.975 1 98.56 294 ASN B O 1
ATOM 4993 N N . ARG B 1 295 ? 4.074 -24.109 6.051 1 98.69 295 ARG B N 1
ATOM 4994 C CA . ARG B 1 295 ? 3.982 -25.562 5.879 1 98.69 295 ARG B CA 1
ATOM 4995 C C . ARG B 1 295 ? 2.654 -25.953 5.234 1 98.69 295 ARG B C 1
ATOM 4997 O O . ARG B 1 295 ? 2.629 -26.688 4.254 1 98.69 295 ARG B O 1
ATOM 5004 N N . LYS B 1 296 ? 1.515 -25.438 5.758 1 98.69 296 LYS B N 1
ATOM 5005 C CA . LYS B 1 296 ? 0.199 -25.797 5.238 1 98.69 296 LYS B CA 1
ATOM 5006 C C . LYS B 1 296 ? 0.072 -25.438 3.764 1 98.69 296 LYS B C 1
ATOM 5008 O O . LYS B 1 296 ? -0.437 -26.234 2.967 1 98.69 296 LYS B O 1
ATOM 5013 N N . THR B 1 297 ? 0.54 -24.25 3.418 1 98.81 297 THR B N 1
ATOM 5014 C CA . THR B 1 297 ? 0.456 -23.797 2.039 1 98.81 297 THR B CA 1
ATOM 5015 C C . THR B 1 297 ? 1.359 -24.625 1.132 1 98.81 297 THR B C 1
ATOM 5017 O O . THR B 1 297 ? 0.953 -25.016 0.039 1 98.81 297 THR B O 1
ATOM 5020 N N . LEU B 1 298 ? 2.574 -24.859 1.56 1 98.88 298 LEU B N 1
ATOM 5021 C CA . LEU B 1 298 ? 3.543 -25.625 0.771 1 98.88 298 LEU B CA 1
ATOM 5022 C C . LEU B 1 298 ? 3.09 -27.062 0.589 1 98.88 298 LEU B C 1
ATOM 5024 O O . LEU B 1 298 ? 3.207 -27.625 -0.504 1 98.88 298 LEU B O 1
ATOM 5028 N N . GLU B 1 299 ? 2.586 -27.641 1.605 1 98.81 299 GLU B N 1
ATOM 5029 C CA . GLU B 1 299 ? 2.072 -29 1.5 1 98.81 299 GLU B CA 1
ATOM 5030 C C . GLU B 1 299 ? 0.868 -29.062 0.565 1 98.81 299 GLU B C 1
ATOM 5032 O O . GLU B 1 299 ? 0.707 -30.031 -0.184 1 98.81 299 GLU B O 1
ATOM 5037 N N . ALA B 1 300 ? 0.055 -28.062 0.607 1 98.81 300 ALA B N 1
ATOM 5038 C CA . ALA B 1 300 ? -1.11 -28.016 -0.271 1 98.81 300 ALA B CA 1
ATOM 5039 C C . ALA B 1 300 ? -0.692 -28 -1.739 1 98.81 300 ALA B C 1
ATOM 5041 O O . ALA B 1 300 ? -1.235 -28.75 -2.551 1 98.81 300 ALA B O 1
ATOM 5042 N N . VAL B 1 301 ? 0.28 -27.172 -2.07 1 98.81 301 VAL B N 1
ATOM 5043 C CA . VAL B 1 301 ? 0.65 -27.062 -3.479 1 98.81 301 VAL B CA 1
ATOM 5044 C C . VAL B 1 301 ? 1.301 -28.375 -3.932 1 98.81 301 VAL B C 1
ATOM 5046 O O . VAL B 1 301 ? 1.087 -28.828 -5.062 1 98.81 301 VAL B O 1
ATOM 5049 N N . VAL B 1 302 ? 2.078 -29 -3.107 1 98.81 302 VAL B N 1
ATOM 5050 C CA . VAL B 1 302 ? 2.67 -30.281 -3.445 1 98.81 302 VAL B CA 1
ATOM 5051 C C . VAL B 1 302 ? 1.567 -31.312 -3.693 1 98.81 302 VAL B C 1
ATOM 5053 O O . VAL B 1 302 ? 1.613 -32.062 -4.676 1 98.81 302 VAL B O 1
ATOM 5056 N N . GLN B 1 303 ? 0.567 -31.328 -2.865 1 98.75 303 GLN B N 1
ATOM 5057 C CA . GLN B 1 303 ? -0.558 -32.25 -3.016 1 98.75 303 GLN B CA 1
ATOM 5058 C C . GLN B 1 303 ? -1.325 -31.969 -4.305 1 98.75 303 GLN B C 1
ATOM 5060 O O . GLN B 1 303 ? -1.702 -32.906 -5.023 1 98.75 303 GLN B O 1
ATOM 5065 N N . PHE B 1 304 ? -1.58 -30.688 -4.535 1 98.81 304 PHE B N 1
ATOM 5066 C CA . PHE B 1 304 ? -2.314 -30.312 -5.738 1 98.81 304 PHE B CA 1
ATOM 5067 C C . PHE B 1 304 ? -1.553 -30.734 -6.988 1 98.81 304 PHE B C 1
ATOM 5069 O O . PHE B 1 304 ? -2.146 -31.25 -7.941 1 98.81 304 PHE B O 1
ATOM 5076 N N . LEU B 1 305 ? -0.247 -30.516 -6.992 1 98.75 305 LEU B N 1
ATOM 5077 C CA . LEU B 1 305 ? 0.583 -30.906 -8.125 1 98.75 305 LEU B CA 1
ATOM 5078 C C . LEU B 1 305 ? 0.501 -32.406 -8.359 1 98.75 305 LEU B C 1
ATOM 5080 O O . LEU B 1 305 ? 0.434 -32.875 -9.5 1 98.75 305 LEU B O 1
ATOM 5084 N N . TYR B 1 306 ? 0.524 -33.156 -7.305 1 98.62 306 TYR B N 1
ATOM 5085 C CA . TYR B 1 306 ? 0.428 -34.594 -7.391 1 98.62 306 TYR B CA 1
ATOM 5086 C C . TYR B 1 306 ? -0.921 -35.031 -7.961 1 98.62 306 TYR B C 1
ATOM 5088 O O . TYR B 1 306 ? -0.981 -35.812 -8.914 1 98.62 306 TYR B O 1
ATOM 5096 N N . GLU B 1 307 ? -1.964 -34.469 -7.453 1 98.12 307 GLU B N 1
ATOM 5097 C CA . GLU B 1 307 ? -3.32 -34.812 -7.859 1 98.12 307 GLU B CA 1
ATOM 5098 C C . GLU B 1 307 ? -3.588 -34.406 -9.305 1 98.12 307 GLU B C 1
ATOM 5100 O O . GLU B 1 307 ? -4.426 -35.031 -9.977 1 98.12 307 GLU B O 1
ATOM 5105 N N . GLN B 1 308 ? -2.871 -33.438 -9.719 1 97.94 308 GLN B N 1
ATOM 5106 C CA . GLN B 1 308 ? -3.09 -32.906 -11.062 1 97.94 308 GLN B CA 1
ATOM 5107 C C . GLN B 1 308 ? -2.08 -33.5 -12.047 1 97.94 308 GLN B C 1
ATOM 5109 O O . GLN B 1 308 ? -1.895 -32.969 -13.141 1 97.94 308 GLN B O 1
ATOM 5114 N N . ASN B 1 309 ? -1.351 -34.531 -11.633 1 96.44 309 ASN B N 1
ATOM 5115 C CA . ASN B 1 309 ? -0.478 -35.375 -12.461 1 96.44 309 ASN B CA 1
ATOM 5116 C C . ASN B 1 309 ? 0.73 -34.594 -12.961 1 96.44 309 ASN B C 1
ATOM 5118 O O . ASN B 1 309 ? 1.198 -34.781 -14.078 1 96.44 309 ASN B O 1
ATOM 5122 N N . MET B 1 310 ? 1.129 -33.656 -12.164 1 97.62 310 MET B N 1
ATOM 5123 C CA . MET B 1 310 ? 2.285 -32.844 -12.547 1 97.62 310 MET B CA 1
ATOM 5124 C C . MET B 1 310 ? 3.555 -33.375 -11.883 1 97.62 310 MET B C 1
ATOM 5126 O O . MET B 1 310 ? 4.664 -33.062 -12.32 1 97.62 310 MET B O 1
ATOM 5130 N N . ILE B 1 311 ? 3.398 -34.125 -10.82 1 98.12 311 ILE B N 1
ATOM 5131 C CA . ILE B 1 311 ? 4.531 -34.781 -10.18 1 98.12 311 ILE B CA 1
ATOM 5132 C C . ILE B 1 311 ? 4.184 -36.219 -9.867 1 98.12 311 ILE B C 1
ATOM 5134 O O . ILE B 1 311 ? 3.014 -36.562 -9.664 1 98.12 311 ILE B O 1
ATOM 5138 N N . GLU B 1 312 ? 5.164 -37.094 -9.812 1 97.69 312 GLU B N 1
ATOM 5139 C CA . GLU B 1 312 ? 4.945 -38.531 -9.719 1 97.69 312 GLU B CA 1
ATOM 5140 C C . GLU B 1 312 ? 4.699 -38.969 -8.273 1 97.69 312 GLU B C 1
ATOM 5142 O O . GLU B 1 312 ? 4.195 -40.062 -8.031 1 97.69 312 GLU B O 1
ATOM 5147 N N . ARG B 1 313 ? 5.086 -38.125 -7.375 1 97.94 313 ARG B N 1
ATOM 5148 C CA . ARG B 1 313 ? 4.922 -38.406 -5.949 1 97.94 313 ARG B CA 1
ATOM 5149 C C . ARG B 1 313 ? 4.953 -37.094 -5.141 1 97.94 313 ARG B C 1
ATOM 5151 O O . ARG B 1 313 ? 5.539 -36.094 -5.57 1 97.94 313 ARG B O 1
ATOM 5158 N N . THR B 1 314 ? 4.344 -37.156 -4.012 1 98.25 314 THR B N 1
ATOM 5159 C CA . THR B 1 314 ? 4.52 -36.062 -3.07 1 98.25 314 THR B CA 1
ATOM 5160 C C . THR B 1 314 ? 5.887 -36.125 -2.398 1 98.25 314 THR B C 1
ATOM 5162 O O . THR B 1 314 ? 6.504 -37.188 -2.352 1 98.25 314 THR B O 1
ATOM 5165 N N . VAL B 1 315 ? 6.371 -35.031 -1.97 1 98.12 315 VAL B N 1
ATOM 5166 C CA . VAL B 1 315 ? 7.652 -34.969 -1.274 1 98.12 315 VAL B CA 1
ATOM 5167 C C . VAL B 1 315 ? 7.52 -34.094 -0.018 1 98.12 315 VAL B C 1
ATOM 5169 O O . VAL B 1 315 ? 6.691 -33.188 0.035 1 98.12 315 VAL B O 1
ATOM 5172 N N . PRO B 1 316 ? 8.32 -34.469 1.002 1 98.12 316 PRO B N 1
ATOM 5173 C CA . PRO B 1 316 ? 8.375 -33.531 2.135 1 98.12 316 PRO B CA 1
ATOM 5174 C C . PRO B 1 316 ? 8.867 -32.156 1.732 1 98.12 316 PRO B C 1
ATOM 5176 O O . PRO B 1 316 ? 9.781 -32.031 0.91 1 98.12 316 PRO B O 1
ATOM 5179 N N . ILE B 1 317 ? 8.289 -31.125 2.281 1 98 317 ILE B N 1
ATOM 5180 C CA . ILE B 1 317 ? 8.609 -29.766 1.865 1 98 317 ILE B CA 1
ATOM 5181 C C . ILE B 1 317 ? 10.047 -29.422 2.256 1 98 317 ILE B C 1
ATOM 5183 O O . ILE B 1 317 ? 10.68 -28.562 1.636 1 98 317 ILE B O 1
ATOM 5187 N N . GLU B 1 318 ? 10.625 -30.125 3.25 1 97.62 318 GLU B N 1
ATOM 5188 C CA . GLU B 1 318 ? 12 -29.906 3.682 1 97.62 318 GLU B CA 1
ATOM 5189 C C . GLU B 1 318 ? 12.984 -30.203 2.551 1 97.62 318 GLU B C 1
ATOM 5191 O O . GLU B 1 318 ? 14.062 -29.609 2.494 1 97.62 318 GLU B O 1
ATOM 5196 N N . GLU B 1 319 ? 12.633 -31.016 1.637 1 96.44 319 GLU B N 1
ATOM 5197 C CA . GLU B 1 319 ? 13.5 -31.406 0.53 1 96.44 319 GLU B CA 1
ATOM 5198 C C . GLU B 1 319 ? 13.562 -30.312 -0.538 1 96.44 319 GLU B C 1
ATOM 5200 O O . GLU B 1 319 ? 14.453 -30.312 -1.385 1 96.44 319 GLU B O 1
ATOM 5205 N N . LEU B 1 320 ? 12.648 -29.391 -0.479 1 98.06 320 LEU B N 1
ATOM 5206 C CA . LEU B 1 320 ? 12.477 -28.438 -1.561 1 98.06 320 LEU B CA 1
ATOM 5207 C C . LEU B 1 320 ? 13.336 -27.203 -1.332 1 98.06 320 LEU B C 1
ATOM 5209 O O . LEU B 1 320 ? 13.531 -26.391 -2.248 1 98.06 320 LEU B O 1
ATOM 5213 N N . PHE B 1 321 ? 13.898 -27.047 -0.117 1 98.44 321 PHE B N 1
ATOM 5214 C CA . PHE B 1 321 ? 14.555 -25.797 0.203 1 98.44 321 PHE B CA 1
ATOM 5215 C C . PHE B 1 321 ? 15.922 -26.031 0.83 1 98.44 321 PHE B C 1
ATOM 5217 O O . PHE B 1 321 ? 16.109 -27 1.569 1 98.44 321 PHE B O 1
ATOM 5224 N N . ALA B 1 322 ? 16.859 -25.156 0.545 1 97.56 322 ALA B N 1
ATOM 5225 C CA . ALA B 1 322 ? 18.125 -25.125 1.274 1 97.56 322 ALA B CA 1
ATOM 5226 C C . ALA B 1 322 ? 17.891 -24.797 2.746 1 97.56 322 ALA B C 1
ATOM 5228 O O . ALA B 1 322 ? 17 -24.016 3.084 1 97.56 322 ALA B O 1
ATOM 5229 N N . PRO B 1 323 ? 18.703 -25.391 3.576 1 95.69 323 PRO B N 1
ATOM 5230 C CA . PRO B 1 323 ? 18.625 -24.953 4.973 1 95.69 323 PRO B CA 1
ATOM 5231 C C . PRO B 1 323 ? 19 -23.484 5.164 1 95.69 323 PRO B C 1
ATOM 5233 O O . PRO B 1 323 ? 19.938 -23 4.52 1 95.69 323 PRO B O 1
ATOM 5236 N N . VAL B 1 324 ? 18.188 -22.797 5.891 1 96.12 324 VAL B N 1
ATOM 5237 C CA . VAL B 1 324 ? 18.484 -21.406 6.215 1 96.12 324 VAL B CA 1
ATOM 5238 C C . VAL B 1 324 ? 18.453 -21.219 7.73 1 96.12 324 VAL B C 1
ATOM 5240 O O . VAL B 1 324 ? 17.656 -21.859 8.422 1 96.12 324 VAL B O 1
ATOM 5243 N N . ARG B 1 325 ? 19.344 -20.422 8.242 1 91.94 325 ARG B N 1
ATOM 5244 C CA . ARG B 1 325 ? 19.375 -20.031 9.648 1 91.94 325 ARG B CA 1
ATOM 5245 C C . ARG B 1 325 ? 18.938 -18.578 9.828 1 91.94 325 ARG B C 1
ATOM 5247 O O . ARG B 1 325 ? 19.578 -17.672 9.312 1 91.94 325 ARG B O 1
ATOM 5254 N N . ARG B 1 326 ? 17.922 -18.391 10.492 1 87.5 326 ARG B N 1
ATOM 5255 C CA . ARG B 1 326 ? 17.422 -17.047 10.805 1 87.5 326 ARG B CA 1
ATOM 5256 C C . ARG B 1 326 ? 18.297 -16.375 11.859 1 87.5 326 ARG B C 1
ATOM 5258 O O . ARG B 1 326 ? 18.672 -17 12.852 1 87.5 326 ARG B O 1
ATOM 5265 N N . ILE B 1 327 ? 18.891 -15.32 11.531 1 74.75 327 ILE B N 1
ATOM 5266 C CA . ILE B 1 327 ? 19.656 -14.578 12.523 1 74.75 327 ILE B CA 1
ATOM 5267 C C . ILE B 1 327 ? 18.75 -13.586 13.242 1 74.75 327 ILE B C 1
ATOM 5269 O O . ILE B 1 327 ? 18 -12.844 12.609 1 74.75 327 ILE B O 1
ATOM 5273 N N . ASN B 1 328 ? 18.062 -13.82 14.297 1 55.75 328 ASN B N 1
ATOM 5274 C CA . ASN B 1 328 ? 17.234 -12.898 15.062 1 55.75 328 ASN B CA 1
ATOM 5275 C C . ASN B 1 328 ? 18.062 -11.773 15.68 1 55.75 328 ASN B C 1
ATOM 5277 O O . ASN B 1 328 ? 18.938 -12.031 16.5 1 55.75 328 ASN B O 1
ATOM 5281 N N . PHE B 1 329 ? 18.5 -10.883 14.828 1 44.34 329 PHE B N 1
ATOM 5282 C CA . PHE B 1 329 ? 19.031 -9.773 15.617 1 44.34 329 PHE B CA 1
ATOM 5283 C C . PHE B 1 329 ? 17.906 -9.039 16.328 1 44.34 329 PHE B C 1
ATOM 5285 O O . PHE B 1 329 ? 16.938 -8.594 15.695 1 44.34 329 PHE B O 1
ATOM 5292 N N . ARG B 1 330 ? 17.328 -9.398 17.422 1 35.03 330 ARG B N 1
ATOM 5293 C CA . ARG B 1 330 ? 16.469 -8.469 18.172 1 35.03 330 ARG B CA 1
ATOM 5294 C C . ARG B 1 330 ? 17.094 -7.078 18.203 1 35.03 330 ARG B C 1
ATOM 5296 O O . ARG B 1 330 ? 18.172 -6.887 18.781 1 35.03 330 ARG B O 1
ATOM 5303 N N . ILE B 1 331 ? 17.031 -6.238 17.094 1 30.22 331 ILE B N 1
ATOM 5304 C CA . ILE B 1 331 ? 17.312 -4.844 17.406 1 30.22 331 ILE B CA 1
ATOM 5305 C C . ILE B 1 331 ? 16.5 -4.414 18.625 1 30.22 331 ILE B C 1
ATOM 5307 O O . ILE B 1 331 ? 15.258 -4.41 18.578 1 30.22 331 ILE B O 1
ATOM 5311 N N . GLY B 1 332 ? 16.797 -4.938 19.609 1 23.84 332 GLY B N 1
ATOM 5312 C CA . GLY B 1 332 ? 16.344 -4.355 20.859 1 23.84 332 GLY B CA 1
ATOM 5313 C C . GLY B 1 332 ? 16.641 -2.873 20.969 1 23.84 332 GLY B C 1
ATOM 5314 O O . GLY B 1 332 ? 17.578 -2.379 20.344 1 23.84 332 GLY B O 1
#

pLDDT: mean 95.11, std 8.72, range [22.52, 98.88]

Foldseek 3Di:
DDAAEFEEEEACDLLCVCVQVPVFDQPSYDYDYHHDHDVVVFACCCVVPVNGQKYKYFPLQLVLCVLVPNPQKFFAQAFRDFDDFLQQKKFQQVQDQALQSQFLFEEEEQDCRALQNLVVVLCSCPVPNHDQQNYAYEHDAQEAAWHNDDDPADDFQDDHRYHYGHDRGDGSLRCRVVVVGGIYGYDDHHPCEPVDPRMYRSCNVVLVVSLVVCQVQVAGAGGITMIGGPVSCVVPVQSSQSVVQRSVVSNVVSLVQCQDVVPHPDPDPVSVVVQVSCCVRVVHDPRDGDCVSRVSHQQSSQVSCCVRRSHVDRDRVVSRHRDYDHDPPPPD/DDAAEFEEEEACDLLCVCVQVPVFDQPSYDYDYHHDHDVVVFACCCVVPVNGQKYKYFPLQLVLCVLVPNPQKFFAQAFRDFDDFLQQKKFQQVQDQALQSQFLFEEEEQDCRALQNLVVVLCSCPVPNHDQQNYAYEHDAQEAAWHNPDDPADDFQDDHRYHYGHDRGDGSLRCRVVVVGGIYGYDDHHPCEPVDPRMYRSCNVVLVVSLVVCQVQVAGAGGITMIGGPVSCVVPVQSNQSVVQRSQVSNVVSLVVCQDVVPHPDPDPVSVVVQVSCCVRVVHDPRDGDCVSRVRHQQSSQVSCCVRRSHVDRDRVVSRHRDYDHDPPPPD

Nearest PDB structures (foldseek):
  9jp7-assembly2_C  TM=9.426E-01  e=1.432E-36  Comamonas testosteroni KF-1
  9jp7-assembly2_D  TM=9.666E-01  e=2.079E-34  Comamonas testosteroni KF-1
  4nmy-assembly2_B  TM=5.581E-01  e=1.289E-09  Clostridioides difficile 630
  3ksx-assembly1_A  TM=5.513E-01  e=1.061E-09  Xanthomonas citri pv. citri str. 306
  2x7q-assembly1_A  TM=5.320E-01  e=8.195E-10  Candida albicans

Organism: NCBI:txid398673